Protein AF-0000000074112034 (afdb_homodimer)

Structure (mmCIF, N/CA/C/O backbone):
data_AF-0000000074112034-model_v1
#
loop_
_entity.id
_entity.type
_entity.pdbx_description
1 polymer 'Yip1 domain-containing protein'
#
loop_
_atom_s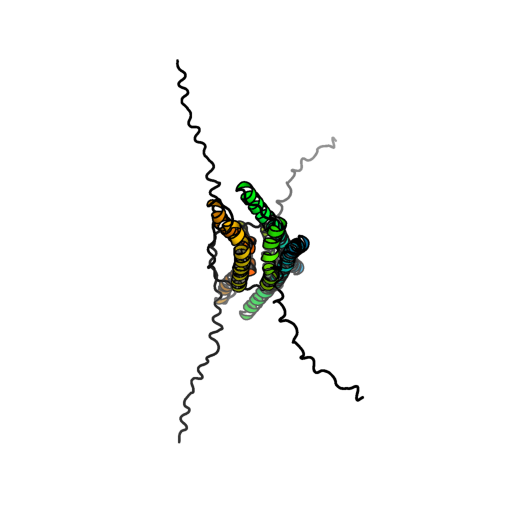ite.group_PDB
_atom_site.id
_atom_site.type_symbol
_atom_site.label_atom_id
_atom_site.label_alt_id
_atom_site.label_comp_id
_atom_site.label_asym_id
_atom_site.label_entity_id
_atom_site.label_seq_id
_atom_site.pdbx_PDB_ins_code
_atom_site.Cartn_x
_atom_site.Cartn_y
_atom_site.Cartn_z
_atom_site.occupancy
_atom_site.B_iso_or_equiv
_atom_site.auth_seq_id
_atom_site.auth_comp_id
_atom_site.auth_asym_id
_atom_site.auth_atom_id
_atom_site.pdbx_PDB_model_num
ATOM 1 N N . MET A 1 1 ? 60.031 -54.25 -2.766 1 30.73 1 MET A N 1
ATOM 2 C CA . MET A 1 1 ? 58.875 -53.812 -3.549 1 30.73 1 MET A CA 1
ATOM 3 C C . MET A 1 1 ? 58.312 -52.5 -3.031 1 30.73 1 MET A C 1
ATOM 5 O O . MET A 1 1 ? 58.062 -52.344 -1.833 1 30.73 1 MET A O 1
ATOM 9 N N . ASN A 1 2 ? 58.688 -51.312 -3.707 1 38.78 2 ASN A N 1
ATOM 10 C CA . ASN A 1 2 ? 58.5 -49.938 -3.281 1 38.78 2 ASN A CA 1
ATOM 11 C C . ASN A 1 2 ? 57 -49.594 -3.221 1 38.78 2 ASN A C 1
ATOM 13 O O . ASN A 1 2 ? 56.312 -49.594 -4.242 1 38.78 2 ASN A O 1
ATOM 17 N N . PRO A 1 3 ? 56.219 -49.688 -2.227 1 40.28 3 PRO A N 1
ATOM 18 C CA . PRO A 1 3 ? 54.781 -49.688 -2.031 1 40.28 3 PRO A CA 1
ATOM 19 C C . PRO A 1 3 ? 54.125 -48.344 -2.377 1 40.28 3 PRO A C 1
ATOM 21 O O . PRO A 1 3 ? 52.906 -48.219 -2.367 1 40.28 3 PRO A O 1
ATOM 24 N N . PHE A 1 4 ? 54.812 -47.219 -2.482 1 38.81 4 PHE A N 1
ATOM 25 C CA . PHE A 1 4 ? 54.219 -45.906 -2.568 1 38.81 4 PHE A CA 1
ATOM 26 C C . PHE A 1 4 ? 53.812 -45.594 -4 1 38.81 4 PHE A C 1
ATOM 28 O O . PHE A 1 4 ? 54.156 -44.531 -4.531 1 38.81 4 PHE A O 1
ATOM 35 N N . SER A 1 5 ? 53.781 -46.438 -4.957 1 32.06 5 SER A N 1
ATOM 36 C CA . SER A 1 5 ? 53.406 -45.969 -6.281 1 32.06 5 SER A CA 1
ATOM 37 C C . SER A 1 5 ? 51.969 -45.438 -6.27 1 32.06 5 SER A C 1
ATOM 39 O O . SER A 1 5 ? 51 -46.188 -6.078 1 32.06 5 SER A O 1
ATOM 41 N N . ALA A 1 6 ? 51.812 -44.219 -5.742 1 35.31 6 ALA A N 1
ATOM 42 C CA . ALA A 1 6 ? 50.531 -43.469 -5.672 1 35.31 6 ALA A CA 1
ATOM 43 C C . ALA A 1 6 ? 49.844 -43.438 -7.027 1 35.31 6 ALA A C 1
ATOM 45 O O . ALA A 1 6 ? 50.438 -43.094 -8.047 1 35.31 6 ALA A O 1
ATOM 46 N N . ASP A 1 7 ? 49.062 -44.5 -7.332 1 32.34 7 ASP A N 1
ATOM 47 C CA . ASP A 1 7 ? 48.25 -44.594 -8.539 1 32.34 7 ASP A CA 1
ATOM 48 C C . ASP A 1 7 ? 47.562 -43.25 -8.828 1 32.34 7 ASP A C 1
ATOM 50 O O . ASP A 1 7 ? 46.906 -42.688 -7.941 1 32.34 7 ASP A O 1
ATOM 54 N N . PRO A 1 8 ? 48.031 -42.375 -9.711 1 37.91 8 PRO A N 1
ATOM 55 C CA . PRO A 1 8 ? 47.406 -41.094 -10.031 1 37.91 8 PRO A CA 1
ATOM 56 C C . PRO A 1 8 ? 45.969 -41.219 -10.508 1 37.91 8 PRO A C 1
ATOM 58 O O . PRO A 1 8 ? 45.719 -41.531 -11.68 1 37.91 8 PRO A O 1
ATOM 61 N N . SER A 1 9 ? 45.094 -41.969 -9.797 1 36.09 9 SER A N 1
ATOM 62 C CA . SER A 1 9 ? 43.75 -42.031 -10.336 1 36.09 9 SER A CA 1
ATOM 63 C C . SER A 1 9 ? 43.219 -40.656 -10.648 1 36.09 9 SER A C 1
ATOM 65 O O . SER A 1 9 ? 43.406 -39.719 -9.867 1 36.09 9 SER A O 1
ATOM 67 N N . PRO A 1 10 ? 43.031 -40.312 -11.906 1 32.84 10 PRO A N 1
ATOM 68 C CA . PRO A 1 10 ? 42.562 -39 -12.312 1 32.84 10 PRO A CA 1
ATOM 69 C C . PRO A 1 10 ? 41.344 -38.531 -11.508 1 32.84 10 PRO A C 1
ATOM 71 O O . PRO A 1 10 ? 40.562 -39.344 -11.039 1 32.84 10 PRO A O 1
ATOM 74 N N . PHE A 1 11 ? 41.438 -37.469 -10.656 1 34.06 11 PHE A N 1
ATOM 75 C CA . PHE A 1 11 ? 40.375 -36.75 -9.961 1 34.06 11 PHE A CA 1
ATOM 76 C C . PHE A 1 11 ? 39.219 -36.469 -10.898 1 34.06 11 PHE A C 1
ATOM 78 O O . PHE A 1 11 ? 39.344 -35.688 -11.844 1 34.06 11 PHE A O 1
ATOM 85 N N . THR A 1 12 ? 38.594 -37.5 -11.352 1 34.25 12 THR A N 1
ATOM 86 C CA . THR A 1 12 ? 37.375 -37.156 -12.078 1 34.25 12 THR A CA 1
ATOM 87 C C . THR A 1 12 ? 36.531 -36.156 -11.289 1 34.25 12 THR A C 1
ATOM 89 O O . THR A 1 12 ? 36.219 -36.375 -10.109 1 34.25 12 THR A O 1
ATOM 92 N N . GLY A 1 13 ? 36.625 -34.906 -11.461 1 33.53 13 GLY A N 1
ATOM 93 C CA . GLY A 1 13 ? 35.906 -33.812 -10.852 1 33.53 13 GLY A CA 1
ATOM 94 C C . GLY A 1 13 ? 34.438 -34.125 -10.586 1 33.53 13 GLY A C 1
ATOM 95 O O . GLY A 1 13 ? 33.938 -35.156 -11.047 1 33.53 13 GLY A O 1
ATOM 96 N N . PRO A 1 14 ? 33.938 -33.656 -9.391 1 35.03 14 PRO A N 1
ATOM 97 C CA . PRO A 1 14 ? 32.562 -33.969 -8.961 1 35.03 14 PRO A CA 1
ATOM 98 C C . PRO A 1 14 ? 31.562 -33.906 -10.102 1 35.03 14 PRO A C 1
ATOM 100 O O . PRO A 1 14 ? 31.781 -33.188 -11.086 1 35.03 14 PRO A O 1
ATOM 103 N N . PRO A 1 15 ? 30.891 -35.031 -10.375 1 36.09 15 PRO A N 1
ATOM 104 C CA . PRO A 1 15 ? 29.875 -34.906 -11.43 1 36.09 15 PRO A CA 1
ATOM 105 C C . PRO A 1 15 ? 29.188 -33.562 -11.453 1 36.09 15 PRO A C 1
ATOM 107 O O . PRO A 1 15 ? 29.125 -32.875 -10.422 1 36.09 15 PRO A O 1
ATOM 110 N N . ALA A 1 16 ? 29.219 -32.875 -12.539 1 35.28 16 ALA A N 1
ATOM 111 C CA . ALA A 1 16 ? 28.484 -31.641 -12.789 1 35.28 16 ALA A CA 1
ATOM 112 C C . ALA A 1 16 ? 27.188 -31.609 -12 1 35.28 16 ALA A C 1
ATOM 114 O O . ALA A 1 16 ? 26.375 -32.531 -12.078 1 35.28 16 ALA A O 1
ATOM 115 N N . SER A 1 17 ? 27.156 -31.031 -10.828 1 34.09 17 SER A N 1
ATOM 116 C CA . SER A 1 17 ? 26.016 -30.734 -9.953 1 34.09 17 SER A CA 1
ATOM 117 C C . SER A 1 17 ? 24.766 -30.391 -10.766 1 34.09 17 SER A C 1
ATOM 119 O O . SER A 1 17 ? 24.812 -29.531 -11.648 1 34.09 17 SER A O 1
ATOM 121 N N . GLN A 1 18 ? 23.969 -31.375 -11.062 1 35.91 18 GLN A N 1
ATOM 122 C CA . GLN A 1 18 ? 22.656 -31.062 -11.633 1 35.91 18 GLN A CA 1
ATOM 123 C C . GLN A 1 18 ? 22.141 -29.719 -11.141 1 35.91 18 GLN A C 1
ATOM 125 O O . GLN A 1 18 ? 22.375 -29.344 -9.992 1 35.91 18 GLN A O 1
ATOM 130 N N . PRO A 1 19 ? 22.078 -28.75 -11.961 1 37.84 19 PRO A N 1
ATOM 131 C CA . PRO A 1 19 ? 21.562 -27.484 -11.469 1 37.84 19 PRO A CA 1
ATOM 132 C C . PRO A 1 19 ? 20.484 -27.656 -10.406 1 37.84 19 PRO A C 1
ATOM 134 O O . PRO A 1 19 ? 19.75 -28.656 -10.422 1 37.84 19 PRO A O 1
ATOM 137 N N . PRO A 1 20 ? 20.719 -27.234 -9.195 1 37.66 20 PRO A N 1
ATOM 138 C CA . PRO A 1 20 ? 19.828 -27.391 -8.031 1 37.66 20 PRO A CA 1
ATOM 139 C C . PRO A 1 20 ? 18.344 -27.312 -8.398 1 37.66 20 PRO A C 1
ATOM 141 O O . PRO A 1 20 ? 17.5 -27.797 -7.648 1 37.66 20 PRO A O 1
ATOM 144 N N . PHE A 1 21 ? 17.984 -26.453 -9.32 1 38.88 21 PHE A N 1
ATOM 145 C CA . PHE A 1 21 ? 16.547 -26.312 -9.484 1 38.88 21 PHE A CA 1
ATOM 146 C C . PHE A 1 21 ? 15.969 -27.469 -10.289 1 38.88 21 PHE A C 1
ATOM 148 O O . PHE A 1 21 ? 14.898 -27.344 -10.891 1 38.88 21 PHE A O 1
ATOM 155 N N . ALA A 1 22 ? 16.844 -28.406 -10.75 1 38.22 22 ALA A N 1
ATOM 156 C CA . ALA A 1 22 ? 16.422 -29.625 -11.43 1 38.22 22 ALA A CA 1
ATOM 157 C C . ALA A 1 22 ? 15.43 -30.406 -10.594 1 38.22 22 ALA A C 1
ATOM 159 O O . ALA A 1 22 ? 15.602 -31.609 -10.383 1 38.22 22 ALA A O 1
ATOM 160 N N . PHE A 1 23 ? 14.891 -29.75 -9.539 1 37.81 23 PHE A N 1
ATOM 161 C CA . PHE A 1 23 ? 14.016 -30.594 -8.734 1 37.81 23 PHE A CA 1
ATOM 162 C C . PHE A 1 23 ? 12.969 -31.281 -9.602 1 37.81 23 PHE A C 1
ATOM 164 O O . PHE A 1 23 ? 12.102 -32 -9.094 1 37.81 23 PHE A O 1
ATOM 171 N N . LEU A 1 24 ? 12.602 -30.625 -10.805 1 39.75 24 LEU A N 1
ATOM 172 C CA . LEU A 1 24 ? 11.656 -31.547 -11.422 1 39.75 24 LEU A CA 1
ATOM 173 C C . LEU A 1 24 ? 12.352 -32.844 -11.844 1 39.75 24 LEU A C 1
ATOM 175 O O . LEU A 1 24 ? 13.281 -32.812 -12.656 1 39.75 24 LEU A O 1
ATOM 179 N N . PRO A 1 25 ? 12.57 -33.781 -10.992 1 37.56 25 PRO A N 1
ATOM 180 C CA . PRO A 1 25 ? 13.195 -35.031 -11.422 1 37.56 25 PRO A CA 1
ATOM 181 C C . PRO A 1 25 ? 12.773 -35.469 -12.828 1 37.56 25 PRO A C 1
ATOM 183 O O . PRO A 1 25 ? 11.586 -35.438 -13.156 1 37.56 25 PRO A O 1
ATOM 186 N N . SER A 1 26 ? 13.273 -35.031 -13.82 1 37.38 26 SER A N 1
ATOM 187 C CA . SER A 1 26 ? 13 -35.812 -15.023 1 37.38 26 SER A CA 1
ATOM 188 C C . SER A 1 26 ? 12.75 -37.281 -14.688 1 37.38 26 SER A C 1
ATOM 190 O O . SER A 1 26 ? 12.359 -38.062 -15.555 1 37.38 26 SER A O 1
ATOM 192 N N . SER A 1 27 ? 13.656 -37.938 -13.805 1 39.53 27 SER A N 1
ATOM 193 C CA . SER A 1 27 ? 13.555 -39.375 -13.688 1 39.53 27 SER A CA 1
ATOM 194 C C . SER A 1 27 ? 12.195 -39.812 -13.148 1 39.53 27 SER A C 1
ATOM 196 O O . SER A 1 27 ? 11.648 -39.156 -12.25 1 39.53 27 SER A O 1
ATOM 198 N N . THR A 1 28 ? 11.297 -40.688 -13.898 1 40.75 28 THR A N 1
ATOM 199 C CA . THR A 1 28 ? 10.078 -41.469 -13.742 1 40.75 28 THR A CA 1
ATOM 200 C C . THR A 1 28 ? 9.867 -41.844 -12.281 1 40.75 28 THR A C 1
ATOM 202 O O . THR A 1 28 ? 8.734 -42.125 -11.859 1 40.75 28 THR A O 1
ATOM 205 N N . ASP A 1 29 ? 10.945 -42.281 -11.492 1 46.5 29 ASP A N 1
ATOM 206 C CA . ASP A 1 29 ? 10.672 -43.031 -10.266 1 46.5 29 ASP A CA 1
ATOM 207 C C . ASP A 1 29 ? 10.273 -42.125 -9.125 1 46.5 29 ASP A C 1
ATOM 209 O O . ASP A 1 29 ? 10.172 -42.531 -7.977 1 46.5 29 ASP A O 1
ATOM 213 N N . SER A 1 30 ? 10.484 -40.875 -9.242 1 52.97 30 SER A N 1
ATOM 214 C CA . SER A 1 30 ? 10.266 -40.125 -8 1 52.97 30 SER A CA 1
ATOM 215 C C . SER A 1 30 ? 8.789 -39.781 -7.816 1 52.97 30 SER A C 1
ATOM 217 O O . SER A 1 30 ? 8.141 -39.312 -8.75 1 52.97 30 SER A O 1
ATOM 219 N N . LYS A 1 31 ? 8.164 -40.531 -6.867 1 61.66 31 LYS A N 1
ATOM 220 C CA . LYS A 1 31 ? 6.762 -40.344 -6.5 1 61.66 31 LYS A CA 1
ATOM 221 C C . LYS A 1 31 ? 6.418 -38.875 -6.348 1 61.66 31 LYS A C 1
ATOM 223 O O . LYS A 1 31 ? 7.168 -38.125 -5.73 1 61.66 31 LYS A O 1
ATOM 228 N N . PRO A 1 32 ? 5.551 -38.406 -7.168 1 70.19 32 PRO A N 1
ATOM 229 C CA . PRO A 1 32 ? 5.074 -37.031 -7.012 1 70.19 32 PRO A CA 1
ATOM 230 C C . PRO A 1 32 ? 4.789 -36.688 -5.555 1 70.19 32 PRO A C 1
ATOM 232 O O . PRO A 1 32 ? 4.43 -37.562 -4.758 1 70.19 32 PRO A O 1
ATOM 235 N N . ASP A 1 33 ? 5.395 -35.5 -5.086 1 86.69 33 ASP A N 1
ATOM 236 C CA . ASP A 1 33 ? 5.25 -35.094 -3.693 1 86.69 33 ASP A CA 1
ATOM 237 C C . ASP A 1 33 ? 4.301 -33.906 -3.564 1 86.69 33 ASP A C 1
ATOM 239 O O . ASP A 1 33 ? 4.207 -33.062 -4.473 1 86.69 33 ASP A O 1
ATOM 243 N N . LEU A 1 34 ? 3.383 -34.031 -2.613 1 92.06 34 LEU A N 1
ATOM 244 C CA . LEU A 1 34 ? 2.473 -32.938 -2.303 1 92.06 34 LEU A CA 1
ATOM 245 C C . LEU A 1 34 ? 3.072 -32.031 -1.247 1 92.06 34 LEU A C 1
ATOM 247 O O . LEU A 1 34 ? 2.648 -30.875 -1.108 1 92.06 34 LEU A O 1
ATOM 251 N N . TYR A 1 35 ? 4.023 -32.531 -0.556 1 93 35 TYR A N 1
ATOM 252 C CA . TYR A 1 35 ? 4.594 -31.781 0.553 1 93 35 TYR A CA 1
ATOM 253 C C . TYR A 1 35 ? 5.324 -30.547 0.05 1 93 35 TYR A C 1
ATOM 255 O O . TYR A 1 35 ? 5.18 -29.453 0.612 1 93 35 TYR A O 1
ATOM 263 N N . GLY A 1 36 ? 6.133 -30.656 -0.95 1 94.38 36 GLY A N 1
ATOM 264 C CA . GLY A 1 36 ? 6.898 -29.547 -1.505 1 94.38 36 GLY A CA 1
ATOM 265 C C . GLY A 1 36 ? 6.027 -28.406 -1.982 1 94.38 36 GLY A C 1
ATOM 266 O O . GLY A 1 36 ? 6.148 -27.281 -1.492 1 94.38 36 GLY A O 1
ATOM 267 N N . PRO A 1 37 ? 5.098 -28.75 -2.773 1 95.5 37 PRO A N 1
ATOM 268 C CA . PRO A 1 37 ? 4.211 -27.703 -3.275 1 95.5 37 PRO A CA 1
ATOM 269 C C . PRO A 1 37 ? 3.404 -27.031 -2.164 1 95.5 37 PRO A C 1
ATOM 271 O O . PRO A 1 37 ? 3.207 -25.812 -2.188 1 95.5 37 PRO A O 1
ATOM 274 N N . PHE A 1 38 ? 2.979 -27.797 -1.218 1 95.81 38 PHE A N 1
ATOM 275 C CA . PHE A 1 38 ? 2.24 -27.234 -0.092 1 95.81 38 PHE A CA 1
ATOM 276 C C . PHE A 1 38 ? 3.092 -26.219 0.665 1 95.81 38 PHE A C 1
ATOM 278 O O . PHE A 1 38 ? 2.637 -25.109 0.953 1 95.81 38 PHE A O 1
ATOM 285 N N . TRP A 1 39 ? 4.32 -26.609 1.008 1 96.5 39 TRP A N 1
ATOM 286 C CA . TRP A 1 39 ? 5.184 -25.734 1.784 1 96.5 39 TRP A CA 1
ATOM 287 C C . TRP A 1 39 ? 5.598 -24.516 0.961 1 96.5 39 TRP A C 1
ATOM 289 O O . TRP A 1 39 ? 5.766 -23.422 1.5 1 96.5 39 TRP A O 1
ATOM 299 N N . THR A 1 40 ? 5.766 -24.719 -0.319 1 97.31 40 THR A N 1
ATOM 300 C CA . THR A 1 40 ? 6.109 -23.578 -1.162 1 97.31 40 THR A CA 1
ATOM 301 C C . THR A 1 40 ? 4.984 -22.547 -1.164 1 97.31 40 THR A C 1
ATOM 303 O O . THR A 1 40 ? 5.223 -21.359 -0.935 1 97.31 40 THR A O 1
ATOM 306 N N . LEU A 1 41 ? 3.766 -22.969 -1.273 1 97.31 41 LEU A N 1
ATOM 307 C CA . LEU A 1 41 ? 2.621 -22.062 -1.302 1 97.31 41 LEU A CA 1
ATOM 308 C C . LEU A 1 41 ? 2.428 -21.391 0.052 1 97.31 41 LEU A C 1
ATOM 310 O O . LEU A 1 41 ? 2.162 -20.188 0.119 1 97.31 41 LEU A O 1
ATOM 314 N N . THR A 1 42 ? 2.641 -22.094 1.123 1 97.06 42 THR A N 1
ATOM 315 C CA . THR A 1 42 ? 2.523 -21.547 2.469 1 97.06 42 THR A CA 1
ATOM 316 C C . THR A 1 42 ? 3.604 -20.5 2.717 1 97.06 42 THR A C 1
ATOM 318 O O . THR A 1 42 ? 3.342 -19.469 3.336 1 97.06 42 THR A O 1
ATOM 321 N N . THR A 1 43 ? 4.824 -20.797 2.246 1 97.44 43 THR A N 1
ATOM 322 C CA . THR A 1 43 ? 5.914 -19.844 2.406 1 97.44 43 THR A CA 1
ATOM 323 C C . THR A 1 43 ? 5.637 -18.578 1.602 1 97.44 43 THR A C 1
ATOM 325 O O . THR A 1 43 ? 5.957 -17.469 2.047 1 97.44 43 THR A O 1
ATOM 328 N N . VAL A 1 44 ? 5.066 -18.719 0.445 1 95.12 44 VAL A N 1
ATOM 329 C CA . VAL A 1 44 ? 4.688 -17.547 -0.345 1 95.12 44 VAL A CA 1
ATOM 330 C C . VAL A 1 44 ? 3.689 -16.703 0.436 1 95.12 44 VAL A C 1
ATOM 332 O O . VAL A 1 44 ? 3.855 -15.484 0.552 1 95.12 44 VAL A O 1
ATOM 335 N N . ILE A 1 45 ? 2.709 -17.328 1.019 1 94.19 45 ILE A N 1
ATOM 336 C CA . ILE A 1 45 ? 1.686 -16.641 1.799 1 94.19 45 ILE A CA 1
ATOM 337 C C . ILE A 1 45 ? 2.332 -15.922 2.986 1 94.19 45 ILE A C 1
ATOM 339 O O . ILE A 1 45 ? 2.051 -14.75 3.246 1 94.19 45 ILE A O 1
ATOM 343 N N . PHE A 1 46 ? 3.168 -16.609 3.623 1 94.94 46 PHE A N 1
ATOM 344 C CA . PHE A 1 46 ? 3.867 -16.047 4.77 1 94.94 46 PHE A CA 1
ATOM 345 C C . PHE A 1 46 ? 4.734 -14.867 4.352 1 94.94 46 PHE A C 1
ATOM 347 O O . PHE A 1 46 ? 4.758 -13.836 5.027 1 94.94 46 PHE A O 1
ATOM 354 N N . ALA A 1 47 ? 5.426 -15.016 3.281 1 92.44 47 ALA A N 1
ATOM 355 C CA . ALA A 1 47 ? 6.285 -13.953 2.771 1 92.44 47 ALA A CA 1
ATOM 356 C C . ALA A 1 47 ? 5.465 -12.719 2.391 1 92.44 47 ALA A C 1
ATOM 358 O O . ALA A 1 47 ? 5.836 -11.594 2.725 1 92.44 47 ALA A O 1
ATOM 359 N N . LEU A 1 48 ? 4.359 -12.914 1.769 1 87.75 48 LEU A N 1
ATOM 360 C CA . LEU A 1 48 ? 3.502 -11.797 1.392 1 87.75 48 LEU A CA 1
ATOM 361 C C . LEU A 1 48 ? 3.012 -11.055 2.627 1 87.75 48 LEU A C 1
ATOM 363 O O . LEU A 1 48 ? 2.996 -9.82 2.643 1 87.75 48 LEU A O 1
ATOM 367 N N . TYR A 1 49 ? 2.695 -11.781 3.695 1 88.62 49 TYR A N 1
ATOM 368 C CA . TYR A 1 49 ? 2.213 -11.164 4.93 1 88.62 49 TYR A CA 1
ATOM 369 C C . TYR A 1 49 ? 3.326 -10.391 5.625 1 88.62 49 TYR A C 1
ATOM 371 O O . TYR A 1 49 ? 3.156 -9.219 5.961 1 88.62 49 TYR A O 1
ATOM 379 N N . VAL A 1 50 ? 4.426 -11.016 5.77 1 89.62 50 VAL A N 1
ATOM 380 C CA . VAL A 1 50 ? 5.523 -10.453 6.551 1 89.62 50 VAL A CA 1
ATOM 381 C C . VAL A 1 50 ? 6.129 -9.266 5.805 1 89.62 50 VAL A C 1
ATOM 383 O O . VAL A 1 50 ? 6.344 -8.203 6.391 1 89.62 50 VAL A O 1
ATOM 386 N N . PHE A 1 51 ? 6.371 -9.375 4.559 1 86.44 51 PHE A N 1
ATOM 387 C CA . PHE A 1 51 ? 7.051 -8.312 3.826 1 86.44 51 PHE A CA 1
ATOM 388 C C . PHE A 1 51 ? 6.105 -7.148 3.557 1 86.44 51 PHE A C 1
ATOM 390 O O . PHE A 1 51 ? 6.527 -5.992 3.533 1 86.44 51 PHE A O 1
ATOM 397 N N . SER A 1 52 ? 4.805 -7.438 3.471 1 82.94 52 SER A N 1
ATOM 398 C CA . SER A 1 52 ? 3.838 -6.352 3.363 1 82.94 52 SER A CA 1
ATOM 399 C C . SER A 1 52 ? 3.754 -5.555 4.66 1 82.94 52 SER A C 1
ATOM 401 O O . SER A 1 52 ? 3.682 -4.324 4.637 1 82.94 52 SER A O 1
ATOM 403 N N . SER A 1 53 ? 3.822 -6.305 5.777 1 83.25 53 SER A N 1
ATOM 404 C CA . SER A 1 53 ? 3.793 -5.652 7.082 1 83.25 53 SER A CA 1
ATOM 405 C C . SER A 1 53 ? 5.055 -4.82 7.309 1 83.25 53 SER A C 1
ATOM 407 O O . SER A 1 53 ? 4.988 -3.727 7.871 1 83.25 53 SER A O 1
ATOM 409 N N . PHE A 1 54 ? 6.121 -5.355 6.891 1 86.19 54 PHE A N 1
ATOM 410 C CA . PHE A 1 54 ? 7.375 -4.625 7.02 1 86.19 54 PHE A CA 1
ATOM 411 C C . PHE A 1 54 ? 7.359 -3.363 6.168 1 86.19 54 PHE A C 1
ATOM 413 O O . PHE A 1 54 ? 7.785 -2.299 6.621 1 86.19 54 PHE A O 1
ATOM 420 N N . ALA A 1 55 ? 6.891 -3.473 4.992 1 81.88 55 ALA A N 1
ATOM 421 C CA . ALA A 1 55 ? 6.789 -2.312 4.109 1 81.88 55 ALA A CA 1
ATOM 422 C C . ALA A 1 55 ? 5.867 -1.249 4.707 1 81.88 55 ALA A C 1
ATOM 424 O O . ALA A 1 55 ? 6.188 -0.058 4.676 1 81.88 55 ALA A O 1
ATOM 425 N N . ALA A 1 56 ? 4.75 -1.728 5.301 1 82.25 56 ALA A N 1
ATOM 426 C CA . ALA A 1 56 ? 3.816 -0.812 5.949 1 82.25 56 ALA A CA 1
ATOM 427 C C . ALA A 1 56 ? 4.473 -0.102 7.129 1 82.25 56 ALA A C 1
ATOM 429 O O . ALA A 1 56 ? 4.25 1.092 7.344 1 82.25 56 ALA A O 1
ATOM 430 N N . SER A 1 57 ? 5.273 -0.83 7.781 1 83.56 57 SER A N 1
ATOM 431 C CA . SER A 1 57 ? 5.953 -0.264 8.945 1 83.56 57 SER A CA 1
ATOM 432 C C . SER A 1 57 ? 6.953 0.813 8.531 1 83.56 57 SER A C 1
ATOM 434 O O . SER A 1 57 ? 7.082 1.838 9.203 1 83.56 57 SER A O 1
ATOM 436 N N . ILE A 1 58 ? 7.648 0.585 7.535 1 83.12 58 ILE A N 1
ATOM 437 C CA . ILE A 1 58 ? 8.625 1.555 7.043 1 83.12 58 ILE A CA 1
ATOM 438 C C . ILE A 1 58 ? 7.906 2.824 6.59 1 83.12 58 ILE A C 1
ATOM 440 O O . ILE A 1 58 ? 8.297 3.934 6.957 1 83.12 58 ILE A O 1
ATOM 444 N N . THR A 1 59 ? 6.887 2.686 5.867 1 79.69 59 THR A N 1
ATOM 445 C CA . THR A 1 59 ? 6.125 3.826 5.367 1 79.69 59 THR A CA 1
ATOM 446 C C . THR A 1 59 ? 5.516 4.617 6.52 1 79.69 59 THR A C 1
ATOM 448 O O . THR A 1 59 ? 5.543 5.852 6.516 1 79.69 59 THR A O 1
ATOM 451 N N . SER A 1 60 ? 5.02 3.9 7.508 1 82.38 60 SER A N 1
ATOM 452 C CA . SER A 1 60 ? 4.43 4.559 8.664 1 82.38 60 SER A CA 1
ATOM 453 C C . SER A 1 60 ? 5.484 5.324 9.461 1 82.38 60 SER A C 1
ATOM 455 O O . SER A 1 60 ? 5.203 6.398 10 1 82.38 60 SER A O 1
ATOM 457 N N . TYR A 1 61 ? 6.645 4.758 9.508 1 86.06 61 TYR A N 1
ATOM 458 C CA . TYR A 1 61 ? 7.742 5.426 10.203 1 86.06 61 TYR A CA 1
ATOM 459 C C . TYR A 1 61 ? 8.102 6.734 9.516 1 86.06 61 TYR A C 1
ATOM 461 O O . TYR A 1 61 ? 8.281 7.762 10.172 1 86.06 61 TYR A O 1
ATOM 469 N N . LEU A 1 62 ? 8.219 6.703 8.281 1 82.81 62 LEU A N 1
ATOM 470 C CA . LEU A 1 62 ? 8.523 7.902 7.508 1 82.81 62 LEU A CA 1
ATOM 471 C C . LEU A 1 62 ? 7.414 8.938 7.648 1 82.81 62 LEU A C 1
ATOM 473 O O . LEU A 1 62 ? 7.688 10.133 7.809 1 82.81 62 LEU A O 1
ATOM 477 N N . SER A 1 63 ? 6.172 8.445 7.664 1 85.06 63 SER A N 1
ATOM 478 C CA . SER A 1 63 ? 5.027 9.336 7.824 1 85.06 63 SER A CA 1
ATOM 479 C C . SER A 1 63 ? 5.016 9.977 9.211 1 85.06 63 SER A C 1
ATOM 481 O O . SER A 1 63 ? 4.668 11.148 9.352 1 85.06 63 SER A O 1
ATOM 483 N N . ALA A 1 64 ? 5.398 9.211 10.211 1 89.69 64 ALA A N 1
ATOM 484 C CA . ALA A 1 64 ? 5.477 9.734 11.57 1 89.69 64 ALA A CA 1
ATOM 485 C C . ALA A 1 64 ? 6.438 10.922 11.648 1 89.69 64 ALA A C 1
ATOM 487 O O . ALA A 1 64 ? 6.121 11.945 12.258 1 89.69 64 ALA A O 1
ATOM 488 N N . ASN A 1 65 ? 7.547 10.773 11.031 1 92.94 65 ASN A N 1
ATOM 489 C CA . ASN A 1 65 ? 8.539 11.844 11.023 1 92.94 65 ASN A CA 1
ATOM 490 C C . ASN A 1 65 ? 8.016 13.078 10.289 1 92.94 65 ASN A C 1
ATOM 492 O O . ASN A 1 65 ? 8.258 14.211 10.727 1 92.94 65 ASN A O 1
ATOM 496 N N . LEU A 1 66 ? 7.336 12.859 9.273 1 92.31 66 LEU A N 1
ATOM 497 C CA . LEU A 1 66 ? 6.793 13.977 8.5 1 92.31 66 LEU A CA 1
ATOM 498 C C . LEU A 1 66 ? 5.711 14.703 9.289 1 92.31 66 LEU A C 1
ATOM 500 O O . LEU A 1 66 ? 5.621 15.93 9.242 1 92.31 66 LEU A O 1
ATOM 504 N N . VAL A 1 67 ? 4.934 13.945 10.031 1 95.5 67 VAL A N 1
ATOM 505 C CA . VAL A 1 67 ? 3.857 14.547 10.812 1 95.5 67 VAL A CA 1
ATOM 506 C C . VAL A 1 67 ? 4.445 15.445 11.891 1 95.5 67 VAL A C 1
ATOM 508 O O . VAL A 1 67 ? 4.027 16.594 12.047 1 95.5 67 VAL A O 1
ATOM 511 N N . TYR A 1 68 ? 5.402 14.953 12.562 1 96.94 68 TYR A N 1
ATOM 512 C CA . TYR A 1 68 ? 6.027 15.758 13.609 1 96.94 68 TYR A CA 1
ATOM 513 C C . TYR A 1 68 ? 6.77 16.953 13.016 1 96.94 68 TYR A C 1
ATOM 515 O O . TYR A 1 68 ? 6.715 18.047 13.562 1 96.94 68 TYR A O 1
ATOM 523 N N . ALA A 1 69 ? 7.484 16.703 11.938 1 96.62 69 ALA A N 1
ATOM 524 C CA . ALA A 1 69 ? 8.195 17.797 11.281 1 96.62 69 ALA A CA 1
ATOM 525 C C . ALA A 1 69 ? 7.23 18.875 10.82 1 96.62 69 ALA A C 1
ATOM 527 O O . ALA A 1 69 ? 7.492 20.062 10.992 1 96.62 69 ALA A O 1
ATOM 528 N N . TYR A 1 70 ? 6.172 18.5 10.273 1 97.56 70 TYR A N 1
ATOM 529 C CA . TYR A 1 70 ? 5.184 19.453 9.773 1 97.56 70 TYR A CA 1
ATOM 530 C C . TYR A 1 70 ? 4.461 20.125 10.93 1 97.56 70 TYR A C 1
ATOM 532 O O . TYR A 1 70 ? 4.289 21.359 10.93 1 97.56 70 TYR A O 1
ATOM 540 N N . GLY A 1 71 ? 4.07 19.391 11.914 1 97.38 71 GLY A N 1
ATOM 541 C CA . GLY A 1 71 ? 3.271 19.891 13.023 1 97.38 71 GLY A CA 1
ATOM 542 C C . GLY A 1 71 ? 4.035 20.844 13.922 1 97.38 71 GLY A C 1
ATOM 543 O O . GLY A 1 71 ? 3.473 21.828 14.422 1 97.38 71 GLY A O 1
ATOM 544 N N . PHE A 1 72 ? 5.309 20.531 14.086 1 97.31 72 PHE A N 1
ATOM 545 C CA . PHE A 1 72 ? 6.109 21.375 14.969 1 97.31 72 PHE A CA 1
ATOM 546 C C . PHE A 1 72 ? 7.02 22.297 14.164 1 97.31 72 PHE A C 1
ATOM 548 O O . PHE A 1 72 ? 7.211 23.453 14.516 1 97.31 72 PHE A O 1
ATOM 555 N N . GLY A 1 73 ? 7.562 21.781 13.094 1 97.69 73 GLY A N 1
ATOM 556 C CA . GLY A 1 73 ? 8.547 22.531 12.32 1 97.69 73 GLY A CA 1
ATOM 557 C C . GLY A 1 73 ? 7.957 23.719 11.602 1 97.69 73 GLY A C 1
ATOM 558 O O . GLY A 1 73 ? 8.57 24.797 11.562 1 97.69 73 GLY A O 1
ATOM 559 N N . THR A 1 74 ? 6.77 23.578 11.07 1 98.25 74 THR A N 1
ATOM 560 C CA . THR A 1 74 ? 6.168 24.656 10.289 1 98.25 74 THR A CA 1
ATOM 561 C C . THR A 1 74 ? 5.848 25.859 11.164 1 98.25 74 THR A C 1
ATOM 563 O O . THR A 1 74 ? 6.25 26.984 10.859 1 98.25 74 THR A O 1
ATOM 566 N N . PRO A 1 75 ? 5.176 25.625 12.297 1 97.69 75 PRO A N 1
ATOM 567 C CA . PRO A 1 75 ? 4.93 26.797 13.141 1 97.69 75 PRO A CA 1
ATOM 568 C C . PRO A 1 75 ? 6.215 27.438 13.656 1 97.69 75 PRO A C 1
ATOM 570 O O . PRO A 1 75 ? 6.281 28.656 13.82 1 97.69 75 PRO A O 1
ATOM 573 N N . PHE A 1 76 ? 7.199 26.625 13.867 1 97.62 76 PHE A N 1
ATOM 574 C CA . PHE A 1 76 ? 8.484 27.172 14.273 1 97.62 76 PHE A CA 1
ATOM 575 C C . PHE A 1 76 ? 9.086 28.031 13.172 1 97.62 76 PHE A C 1
ATOM 577 O O . PHE A 1 76 ? 9.617 29.109 13.43 1 97.62 76 PHE A O 1
ATOM 584 N N . ALA A 1 77 ? 9.016 27.578 11.969 1 97.81 77 ALA A N 1
ATOM 585 C CA . ALA A 1 77 ? 9.539 28.328 10.82 1 97.81 77 ALA A CA 1
ATOM 586 C C . ALA A 1 77 ? 8.781 29.625 10.617 1 97.81 77 ALA A C 1
ATOM 588 O O . ALA A 1 77 ? 9.383 30.672 10.367 1 97.81 77 ALA A O 1
ATOM 589 N N . VAL A 1 78 ? 7.48 29.625 10.758 1 97.25 78 VAL A N 1
ATOM 590 C CA . VAL A 1 78 ? 6.664 30.812 10.594 1 97.25 78 VAL A CA 1
ATOM 591 C C . VAL A 1 78 ? 6.965 31.812 11.711 1 97.25 78 VAL A C 1
ATOM 593 O O . VAL A 1 78 ? 7.121 33 11.461 1 97.25 78 VAL A O 1
ATOM 596 N N . TRP A 1 79 ? 7.027 31.297 12.898 1 96.88 79 TRP A N 1
ATOM 597 C CA . TRP A 1 79 ? 7.375 32.125 14.039 1 96.88 79 TRP A CA 1
ATOM 598 C C . TRP A 1 79 ? 8.711 32.844 13.812 1 96.88 79 TRP A C 1
ATOM 600 O O . TRP A 1 79 ? 8.828 34.031 14.047 1 96.88 79 TRP A O 1
ATOM 610 N N . GLY A 1 80 ? 9.727 32.062 13.336 1 96.75 80 GLY A N 1
ATOM 611 C CA . GLY A 1 80 ? 11.023 32.656 13.047 1 96.75 80 GLY A CA 1
ATOM 612 C C . GLY A 1 80 ? 10.969 33.688 11.945 1 96.75 80 GLY A C 1
ATOM 613 O O . GLY A 1 80 ? 11.594 34.75 12.055 1 96.75 80 GLY A O 1
ATOM 614 N N . ALA A 1 81 ? 10.273 33.469 10.93 1 95.88 81 ALA A N 1
ATOM 615 C CA . ALA A 1 81 ? 10.133 34.406 9.812 1 95.88 81 ALA A CA 1
ATOM 616 C C . ALA A 1 81 ? 9.438 35.688 10.266 1 95.88 81 ALA A C 1
ATOM 618 O O . ALA A 1 81 ? 9.875 36.781 9.914 1 95.88 81 ALA A O 1
ATOM 619 N N . LEU A 1 82 ? 8.438 35.594 11.078 1 95.06 82 LEU A N 1
ATOM 620 C CA . LEU A 1 82 ? 7.711 36.75 11.562 1 95.06 82 LEU A CA 1
ATOM 621 C C . LEU A 1 82 ? 8.578 37.594 12.508 1 95.06 82 LEU A C 1
ATOM 623 O O . LEU A 1 82 ? 8.578 38.812 12.438 1 95.06 82 LEU A O 1
ATOM 627 N N . ARG A 1 83 ? 9.281 36.812 13.305 1 94.19 83 ARG A N 1
ATOM 628 C CA . ARG A 1 83 ? 10.195 37.531 14.211 1 94.19 83 ARG A CA 1
ATOM 629 C C . ARG A 1 83 ? 11.242 38.312 13.43 1 94.19 83 ARG A C 1
ATOM 631 O O . ARG A 1 83 ? 11.578 39.438 13.805 1 94.19 83 ARG A O 1
ATOM 638 N N . TYR A 1 84 ? 11.695 37.719 12.352 1 94 84 TYR A N 1
ATOM 639 C CA . TYR A 1 84 ? 12.672 38.375 11.492 1 94 84 TYR A CA 1
ATOM 640 C C . TYR A 1 84 ? 12.062 39.594 10.828 1 94 84 TYR A C 1
ATOM 642 O O . TYR A 1 84 ? 12.758 40.594 10.609 1 94 84 TYR A O 1
ATOM 650 N N . LEU A 1 85 ? 10.812 39.656 10.609 1 92.94 85 LEU A N 1
ATOM 651 C CA . LEU A 1 85 ? 10.117 40.75 9.945 1 92.94 85 LEU A CA 1
ATOM 652 C C . LEU A 1 85 ? 9.586 41.75 10.969 1 92.94 85 LEU A C 1
ATOM 654 O O . LEU A 1 85 ? 8.883 42.688 10.609 1 92.94 85 LEU A O 1
ATOM 658 N N . GLY A 1 86 ? 9.797 41.5 12.227 1 91.44 86 GLY A N 1
ATOM 659 C CA . GLY A 1 86 ? 9.469 42.438 13.266 1 91.44 86 GLY A CA 1
ATOM 660 C C . GLY A 1 86 ? 8.094 42.25 13.859 1 91.44 86 GLY A C 1
ATOM 661 O O . GLY A 1 86 ? 7.539 43.156 14.492 1 91.44 86 GLY A O 1
ATOM 662 N N . THR A 1 87 ? 7.492 41.125 13.57 1 92.5 87 THR A N 1
ATOM 663 C CA . THR A 1 87 ? 6.176 40.781 14.094 1 92.5 87 THR A CA 1
ATOM 664 C C . THR A 1 87 ? 6.281 39.688 15.164 1 92.5 87 THR A C 1
ATOM 666 O O . THR A 1 87 ? 6.945 38.688 14.953 1 92.5 87 THR A O 1
ATOM 669 N N . GLU A 1 88 ? 5.629 40 16.328 1 92.88 88 GLU A N 1
ATOM 670 C CA . GLU A 1 88 ? 5.656 39.031 17.422 1 92.88 88 GLU A CA 1
ATOM 671 C C . GLU A 1 88 ? 4.453 38.094 17.344 1 92.88 88 GLU A C 1
ATOM 673 O O . GLU A 1 88 ? 3.332 38.531 17.078 1 92.88 88 GLU A O 1
ATOM 678 N N . TRP A 1 89 ? 4.715 36.812 17.422 1 93.62 89 TRP A N 1
ATOM 679 C CA . TRP A 1 89 ? 3.703 35.781 17.469 1 93.62 89 TRP A CA 1
ATOM 680 C C . TRP A 1 89 ? 4.082 34.719 18.484 1 93.62 89 TRP A C 1
ATOM 682 O O . TRP A 1 89 ? 5.258 34.375 18.641 1 93.62 89 TRP A O 1
ATOM 692 N N . SER A 1 90 ? 3.047 34.219 19.172 1 94.19 90 SER A N 1
ATOM 693 C CA . SER A 1 90 ? 3.279 33.156 20.156 1 94.19 90 SER A CA 1
ATOM 694 C C . SER A 1 90 ? 3.559 31.828 19.469 1 94.19 90 SER A C 1
ATOM 696 O O . SER A 1 90 ? 2.725 31.328 18.719 1 94.19 90 SER A O 1
ATOM 698 N N . ILE A 1 91 ? 4.688 31.312 19.812 1 94.69 91 ILE A N 1
ATOM 699 C CA . ILE A 1 91 ? 5.051 30.016 19.25 1 94.69 91 ILE A CA 1
ATOM 700 C C . ILE A 1 91 ? 4.07 28.953 19.734 1 94.69 91 ILE A C 1
ATOM 702 O O . ILE A 1 91 ? 3.746 28.031 18.984 1 94.69 91 ILE A O 1
ATOM 706 N N . VAL A 1 92 ? 3.613 29.031 20.938 1 94.88 92 VAL A N 1
ATOM 707 C CA . VAL A 1 92 ? 2.67 28.062 21.484 1 94.88 92 VAL A CA 1
ATOM 708 C C . VAL A 1 92 ? 1.355 28.109 20.719 1 94.88 92 VAL A C 1
ATOM 710 O O . VAL A 1 92 ? 0.759 27.078 20.422 1 94.88 92 VAL A O 1
ATOM 713 N N . GLU A 1 93 ? 0.987 29.328 20.391 1 94.38 93 GLU A N 1
ATOM 714 C CA . GLU A 1 93 ? -0.207 29.484 19.578 1 94.38 93 GLU A CA 1
ATOM 715 C C . GLU A 1 93 ? -0.017 28.859 18.188 1 94.38 93 GLU A C 1
ATOM 717 O O . GLU A 1 93 ? -0.928 28.219 17.672 1 94.38 93 GLU A O 1
ATOM 722 N N . GLY A 1 94 ? 1.138 29.031 17.625 1 96.38 94 GLY A N 1
ATOM 723 C CA . GLY A 1 94 ? 1.424 28.438 16.344 1 96.38 94 GLY A CA 1
ATOM 724 C C . GLY A 1 94 ? 1.369 26.922 16.359 1 96.38 94 GLY A C 1
ATOM 725 O O . GLY A 1 94 ? 0.727 26.312 15.5 1 96.38 94 GLY A O 1
ATOM 726 N N . ILE A 1 95 ? 1.983 26.344 17.375 1 97.06 95 ILE A N 1
ATOM 727 C CA . ILE A 1 95 ? 2.012 24.891 17.5 1 97.06 95 ILE A CA 1
ATOM 728 C C . ILE A 1 95 ? 0.593 24.359 17.719 1 97.06 95 ILE A C 1
ATOM 730 O O . ILE A 1 95 ? 0.233 23.297 17.188 1 97.06 95 ILE A O 1
ATOM 734 N N . ALA A 1 96 ? -0.184 25.094 18.422 1 96.62 96 ALA A N 1
ATOM 735 C CA . ALA A 1 96 ? -1.573 24.703 18.656 1 96.62 96 ALA A CA 1
ATOM 736 C C . ALA A 1 96 ? -2.357 24.672 17.344 1 96.62 96 ALA A C 1
ATOM 738 O O . ALA A 1 96 ? -3.143 23.766 17.094 1 96.62 96 ALA A O 1
ATOM 739 N N . VAL A 1 97 ? -2.137 25.672 16.5 1 96.88 97 VAL A N 1
ATOM 740 C CA . VAL A 1 97 ? -2.859 25.766 15.234 1 96.88 97 VAL A CA 1
ATOM 741 C C . VAL A 1 97 ? -2.545 24.547 14.367 1 96.88 97 VAL A C 1
ATOM 743 O O . VAL A 1 97 ? -3.455 23.859 13.898 1 96.88 97 VAL A O 1
ATOM 746 N N . TRP A 1 98 ? -1.305 24.25 14.18 1 98 98 TRP A N 1
ATOM 747 C CA . TRP A 1 98 ? -0.937 23.125 13.32 1 98 98 TRP A CA 1
ATOM 748 C C . TRP A 1 98 ? -1.307 21.797 13.969 1 98 98 TRP A C 1
ATOM 750 O O . TRP A 1 98 ? -1.758 20.875 13.289 1 98 98 TRP A O 1
ATOM 760 N N . GLY A 1 99 ? -1.079 21.641 15.242 1 97.5 99 GLY A N 1
ATOM 761 C CA . GLY A 1 99 ? -1.432 20.406 15.93 1 97.5 99 GLY A CA 1
ATOM 762 C C . GLY A 1 99 ? -2.9 20.047 15.797 1 97.5 99 GLY A C 1
ATOM 763 O O . GLY A 1 99 ? -3.24 18.938 15.422 1 97.5 99 GLY A O 1
ATOM 764 N N . TYR A 1 100 ? -3.723 21.047 16 1 97.12 100 TYR A N 1
ATOM 765 C CA . TYR A 1 100 ? -5.156 20.781 15.977 1 97.12 100 TYR A CA 1
ATOM 766 C C . TYR A 1 100 ? -5.66 20.656 14.547 1 97.12 100 TYR A C 1
ATOM 768 O O . TYR A 1 100 ? -6.617 19.922 14.281 1 97.12 100 TYR A O 1
ATOM 776 N N . ALA A 1 101 ? -5.055 21.281 13.641 1 97.69 101 ALA A N 1
ATOM 777 C CA . ALA A 1 101 ? -5.418 21.156 12.234 1 97.69 101 ALA A CA 1
ATOM 778 C C . ALA A 1 101 ? -5.273 19.719 11.75 1 97.69 101 ALA A C 1
ATOM 780 O O . ALA A 1 101 ? -6.004 19.266 10.859 1 97.69 101 ALA A O 1
ATOM 781 N N . MET A 1 102 ? -4.414 18.953 12.453 1 97.38 102 MET A N 1
ATOM 782 C CA . MET A 1 102 ? -4.086 17.625 11.969 1 97.38 102 MET A CA 1
ATOM 783 C C . MET A 1 102 ? -5.035 16.578 12.562 1 97.38 102 MET A C 1
ATOM 785 O O . MET A 1 102 ? -5 15.414 12.172 1 97.38 102 MET A O 1
ATOM 789 N N . ALA A 1 103 ? -5.957 16.953 13.367 1 97.31 103 ALA A N 1
ATOM 790 C CA . ALA A 1 103 ? -6.879 16.016 14.016 1 97.31 103 ALA A CA 1
ATOM 791 C C . ALA A 1 103 ? -7.738 15.289 12.984 1 97.31 103 ALA A C 1
ATOM 793 O O . ALA A 1 103 ? -8.078 14.125 13.172 1 97.31 103 ALA A O 1
ATOM 794 N N . VAL A 1 104 ? -8.023 15.891 11.914 1 97.38 104 VAL A N 1
ATOM 795 C CA . VAL A 1 104 ? -8.93 15.344 10.906 1 97.38 104 VAL A CA 1
ATOM 796 C C . VAL A 1 104 ? -8.281 14.141 10.227 1 97.38 104 VAL A C 1
ATOM 798 O O . VAL A 1 104 ? -8.969 13.297 9.648 1 97.38 104 VAL A O 1
ATOM 801 N N . TRP A 1 105 ? -7.039 13.969 10.32 1 95.88 105 TRP A N 1
ATOM 802 C CA . TRP A 1 105 ? -6.324 12.891 9.641 1 95.88 105 TRP A CA 1
ATOM 803 C C . TRP A 1 105 ? -6.449 11.586 10.414 1 95.88 105 TRP A C 1
ATOM 805 O O . TRP A 1 105 ? -6.164 10.508 9.875 1 95.88 105 TRP A O 1
ATOM 815 N N . ILE A 1 106 ? -6.891 11.672 11.641 1 95.94 106 ILE A N 1
ATOM 816 C CA . ILE A 1 106 ? -7.078 10.477 12.445 1 95.94 106 ILE A CA 1
ATOM 817 C C . ILE A 1 106 ? -8.242 9.656 11.898 1 95.94 106 ILE A C 1
ATOM 819 O O . ILE A 1 106 ? -8.062 8.508 11.484 1 95.94 106 ILE A O 1
ATOM 823 N N . PRO A 1 107 ? -9.469 10.242 11.805 1 96.12 107 PRO A N 1
ATOM 824 C CA . PRO A 1 107 ? -10.562 9.461 11.211 1 96.12 107 PRO A CA 1
ATOM 825 C C . PRO A 1 107 ? -10.336 9.172 9.727 1 96.12 107 PRO A C 1
ATOM 827 O O . PRO A 1 107 ? -10.812 8.156 9.219 1 96.12 107 PRO A O 1
ATOM 830 N N . THR A 1 108 ? -9.664 10.047 9.07 1 94.62 108 THR A N 1
ATOM 831 C CA . THR A 1 108 ? -9.344 9.82 7.668 1 94.62 108 THR A CA 1
ATOM 832 C C . THR A 1 108 ? -8.508 8.555 7.5 1 94.62 108 THR A C 1
ATOM 834 O O . THR A 1 108 ? -8.789 7.73 6.621 1 94.62 108 THR A O 1
ATOM 837 N N . ALA A 1 109 ? -7.504 8.391 8.414 1 91.88 109 ALA A N 1
ATOM 838 C CA . ALA A 1 109 ? -6.668 7.191 8.367 1 91.88 109 ALA A CA 1
ATOM 839 C C . ALA A 1 109 ? -7.496 5.934 8.609 1 91.88 109 ALA A C 1
ATOM 841 O O . ALA A 1 109 ? -7.285 4.91 7.949 1 91.88 109 ALA A O 1
ATOM 842 N N . ALA A 1 110 ? -8.445 5.977 9.461 1 93 110 ALA A N 1
ATOM 843 C CA . ALA A 1 110 ? -9.297 4.836 9.773 1 93 110 ALA A CA 1
ATOM 844 C C . ALA A 1 110 ? -10.188 4.465 8.594 1 93 110 ALA A C 1
ATOM 846 O O . ALA A 1 110 ? -10.297 3.287 8.242 1 93 110 ALA A O 1
ATOM 847 N N . LEU A 1 111 ? -10.711 5.43 7.949 1 92.06 111 LEU A N 1
ATOM 848 C CA . LEU A 1 111 ? -11.641 5.176 6.852 1 92.06 111 LEU A CA 1
ATOM 849 C C . LEU A 1 111 ? -10.891 4.691 5.613 1 92.06 111 LEU A C 1
ATOM 851 O O . LEU A 1 111 ? -11.461 3.982 4.781 1 92.06 111 LEU A O 1
ATOM 855 N N . CYS A 1 112 ? -9.6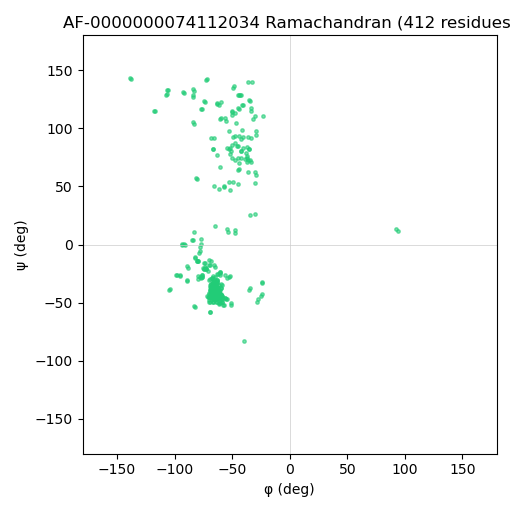48 4.98 5.57 1 87.12 112 CYS A N 1
ATOM 856 C CA . CYS A 1 112 ? -8.859 4.613 4.398 1 87.12 112 CYS A CA 1
ATOM 857 C C . CYS A 1 112 ? -8.375 3.17 4.496 1 87.12 112 CYS A C 1
ATOM 859 O O . CYS A 1 112 ? -7.699 2.676 3.592 1 87.12 112 CYS A O 1
ATOM 861 N N . ILE A 1 113 ? -8.812 2.461 5.566 1 83.81 113 ILE A N 1
ATOM 862 C CA . ILE A 1 113 ? -8.57 1.024 5.637 1 83.81 113 ILE A CA 1
ATOM 863 C C . ILE A 1 113 ? -9.359 0.312 4.539 1 83.81 113 ILE A C 1
ATOM 865 O O . ILE A 1 113 ? -8.914 -0.716 4.02 1 83.81 113 ILE A O 1
ATOM 869 N N . ILE A 1 114 ? -10.477 0.893 4.277 1 79.12 114 ILE A N 1
ATOM 870 C CA . ILE A 1 114 ? -11.305 0.338 3.215 1 79.12 114 ILE A CA 1
ATOM 871 C C . ILE A 1 114 ? -10.57 0.433 1.881 1 79.12 114 ILE A C 1
ATOM 873 O O . ILE A 1 114 ? -10.195 1.525 1.449 1 79.12 114 ILE A O 1
ATOM 877 N N . PRO A 1 115 ? -10.375 -0.703 1.244 1 76.81 115 PRO A N 1
ATOM 878 C CA . PRO A 1 115 ? -9.531 -0.733 0.051 1 76.81 115 PRO A CA 1
ATOM 879 C C . PRO A 1 115 ? -10.266 -0.275 -1.207 1 76.81 115 PRO A C 1
ATOM 881 O O . PRO A 1 115 ? -10.352 -1.026 -2.182 1 76.81 115 PRO A O 1
ATOM 884 N N . ILE A 1 116 ? -10.812 0.94 -1.196 1 75.62 116 ILE A N 1
ATOM 885 C CA . ILE A 1 116 ? -11.461 1.578 -2.336 1 75.62 116 ILE A CA 1
ATOM 886 C C . ILE A 1 116 ? -10.711 2.848 -2.717 1 75.62 116 ILE A C 1
ATOM 888 O O . ILE A 1 116 ? -10.719 3.83 -1.973 1 75.62 116 ILE A O 1
ATOM 892 N N . PRO A 1 117 ? -10.133 2.906 -3.838 1 77.5 117 PRO A N 1
ATOM 893 C CA . PRO A 1 117 ? -9.234 4 -4.215 1 77.5 117 PRO A CA 1
ATOM 894 C C . PRO A 1 117 ? -9.938 5.359 -4.234 1 77.5 117 PRO A C 1
ATOM 896 O O . PRO A 1 117 ? -9.375 6.352 -3.773 1 77.5 117 PRO A O 1
ATOM 899 N N . ILE A 1 118 ? -11.109 5.418 -4.836 1 82.88 118 ILE A N 1
ATOM 900 C CA . ILE A 1 118 ? -11.789 6.699 -4.957 1 82.88 118 ILE A CA 1
ATOM 901 C C . ILE A 1 118 ? -12.141 7.23 -3.566 1 82.88 118 ILE A C 1
ATOM 903 O O . ILE A 1 118 ? -12.117 8.438 -3.336 1 82.88 118 ILE A O 1
ATOM 907 N N . LEU A 1 119 ? -12.438 6.32 -2.668 1 86.06 119 LEU A N 1
ATOM 908 C CA . LEU A 1 119 ? -12.742 6.73 -1.302 1 86.06 119 LEU A CA 1
ATOM 909 C C . LEU A 1 119 ? -11.539 7.41 -0.657 1 86.06 119 LEU A C 1
ATOM 911 O O . LEU A 1 119 ? -11.68 8.438 0.004 1 86.06 119 LEU A O 1
ATOM 915 N N . ARG A 1 120 ? -10.406 6.918 -0.896 1 85.12 120 ARG A N 1
ATOM 916 C CA . ARG A 1 120 ? -9.188 7.508 -0.352 1 85.12 120 ARG A CA 1
ATOM 917 C C . ARG A 1 120 ? -8.961 8.906 -0.905 1 85.12 120 ARG A C 1
ATOM 919 O O . ARG A 1 120 ? -8.656 9.836 -0.153 1 85.12 120 ARG A O 1
ATOM 926 N N . TRP A 1 121 ? -9.211 9.117 -2.145 1 87.5 121 TRP A N 1
ATOM 927 C CA . TRP A 1 121 ? -9.023 10.422 -2.773 1 87.5 121 TRP A CA 1
ATOM 928 C C . TRP A 1 121 ? -9.984 11.453 -2.188 1 87.5 121 TRP A C 1
ATOM 930 O O . TRP A 1 121 ? -9.602 12.586 -1.911 1 87.5 121 TRP A O 1
ATOM 940 N N . VAL A 1 122 ? -11.141 10.984 -2.033 1 92.62 122 VAL A N 1
ATOM 941 C CA . VAL A 1 122 ? -12.156 11.891 -1.51 1 92.62 122 VAL A CA 1
ATOM 942 C C . VAL A 1 122 ? -11.836 12.242 -0.058 1 92.62 122 VAL A C 1
ATOM 944 O O . VAL A 1 122 ? -11.852 13.414 0.32 1 92.62 122 VAL A O 1
ATOM 947 N N . LEU A 1 123 ? -11.516 11.227 0.702 1 93.38 123 LEU A N 1
ATOM 948 C CA . LEU A 1 123 ? -11.258 11.445 2.123 1 93.38 123 LEU A CA 1
ATOM 949 C C . LEU A 1 123 ? -10.008 12.297 2.328 1 93.38 123 LEU A C 1
ATOM 951 O O . LEU A 1 123 ? -10.008 13.211 3.156 1 93.38 123 LEU A O 1
ATOM 955 N N . VAL A 1 124 ? -8.992 12.047 1.57 1 92.94 124 VAL A N 1
ATOM 956 C CA . VAL A 1 124 ? -7.766 12.82 1.68 1 92.94 124 VAL A CA 1
ATOM 957 C C . VAL A 1 124 ? -8.016 14.25 1.208 1 92.94 124 VAL A C 1
ATOM 959 O O . VAL A 1 124 ? -7.512 15.211 1.805 1 92.94 124 VAL A O 1
ATOM 962 N N . GLY A 1 125 ? -8.797 14.414 0.143 1 95 125 GLY A N 1
ATOM 963 C CA . GLY A 1 125 ? -9.156 15.742 -0.317 1 95 125 GLY A CA 1
ATOM 964 C C . GLY A 1 125 ? -9.906 16.547 0.727 1 95 125 GLY A C 1
ATOM 965 O O . GLY A 1 125 ? -9.609 17.734 0.931 1 95 125 GLY A O 1
ATOM 966 N N . LEU A 1 126 ? -10.812 15.867 1.336 1 96.94 126 LEU A N 1
ATOM 967 C CA . LEU A 1 126 ? -11.602 16.531 2.375 1 96.94 126 LEU A CA 1
ATOM 968 C C . LEU A 1 126 ? -10.719 16.906 3.561 1 96.94 126 LEU A C 1
ATOM 970 O O . LEU A 1 126 ? -10.844 18.016 4.105 1 96.94 126 LEU A O 1
ATOM 974 N N . ALA A 1 127 ? -9.82 16.016 3.951 1 97.25 127 ALA A N 1
ATOM 975 C CA . ALA A 1 127 ? -8.906 16.297 5.059 1 97.25 127 ALA A CA 1
ATOM 976 C C . ALA A 1 127 ? -7.949 17.438 4.711 1 97.25 127 ALA A C 1
ATOM 978 O O . ALA A 1 127 ? -7.68 18.297 5.539 1 97.25 127 ALA A O 1
ATOM 979 N N . PHE A 1 128 ? -7.465 17.406 3.482 1 96.88 128 PHE A N 1
ATOM 980 C CA . PHE A 1 128 ? -6.598 18.469 2.982 1 96.88 128 PHE A CA 1
ATOM 981 C C . PHE A 1 128 ? -7.309 19.812 3.039 1 96.88 128 PHE A C 1
ATOM 983 O O . PHE A 1 128 ? -6.766 20.781 3.572 1 96.88 128 PHE A O 1
ATOM 990 N N . GLY A 1 129 ? -8.469 19.828 2.537 1 97.88 129 GLY A N 1
ATOM 991 C CA . GLY A 1 129 ? -9.227 21.062 2.498 1 97.88 129 GLY A CA 1
ATOM 992 C C . GLY A 1 129 ? -9.562 21.609 3.877 1 97.88 129 GLY A C 1
ATOM 993 O O . GLY A 1 129 ? -9.375 22.797 4.148 1 97.88 129 GLY A O 1
ATOM 994 N N . SER A 1 130 ? -10.086 20.766 4.711 1 98 130 SER A N 1
ATOM 995 C CA . SER A 1 130 ? -10.531 21.203 6.031 1 98 130 SER A CA 1
ATOM 996 C C . SER A 1 130 ? -9.352 21.672 6.883 1 98 130 SER A C 1
ATOM 998 O O . SER A 1 130 ? -9.422 22.719 7.527 1 98 130 SER A O 1
ATOM 1000 N N . SER A 1 131 ? -8.273 20.891 6.902 1 98.06 131 SER A N 1
ATOM 1001 C CA . SER A 1 131 ? -7.117 21.281 7.695 1 98.06 131 SER A CA 1
ATOM 1002 C C . SER A 1 131 ? -6.445 22.516 7.117 1 98.06 131 SER A C 1
ATOM 1004 O O . SER A 1 131 ? -6.016 23.406 7.859 1 98.06 131 SER A O 1
ATOM 1006 N N . GLY A 1 132 ? -6.371 22.594 5.801 1 98.12 132 GLY A N 1
ATOM 1007 C CA . GLY A 1 132 ? -5.832 23.797 5.168 1 98.12 132 GLY A CA 1
ATOM 1008 C C . GLY A 1 132 ? -6.641 25.047 5.465 1 98.12 132 GLY A C 1
ATOM 1009 O O . GLY A 1 132 ? -6.074 26.109 5.734 1 98.12 132 GLY A O 1
ATOM 1010 N N . TRP A 1 133 ? -7.938 24.891 5.43 1 98 133 TRP A N 1
ATOM 1011 C CA . TRP A 1 133 ? -8.828 26 5.75 1 98 133 TRP A CA 1
ATOM 1012 C C . TRP A 1 133 ? -8.625 26.469 7.191 1 98 133 TRP A C 1
ATOM 1014 O O . TRP A 1 133 ? -8.539 27.656 7.461 1 98 133 TRP A O 1
ATOM 1024 N N . TYR A 1 134 ? -8.555 25.516 8.047 1 97.94 134 TYR A N 1
ATOM 1025 C CA . TYR A 1 134 ? -8.352 25.812 9.461 1 97.94 134 TYR A CA 1
ATOM 1026 C C . TYR A 1 134 ? -7.062 26.594 9.672 1 97.94 134 TYR A C 1
ATOM 1028 O O . TYR A 1 134 ? -7.047 27.594 10.375 1 97.94 134 TYR A O 1
ATOM 1036 N N . ILE A 1 135 ? -5.992 26.125 9.031 1 97.88 135 ILE A N 1
ATOM 1037 C CA . ILE A 1 135 ? -4.699 26.781 9.188 1 97.88 135 ILE A CA 1
ATOM 1038 C C . ILE A 1 135 ? -4.754 28.188 8.594 1 97.88 135 ILE A C 1
ATOM 1040 O O . ILE A 1 135 ? -4.324 29.156 9.219 1 97.88 135 ILE A O 1
ATOM 1044 N N . THR A 1 136 ? -5.316 28.344 7.414 1 97.38 136 THR A N 1
ATOM 1045 C CA . THR A 1 136 ? -5.375 29.641 6.738 1 97.38 136 THR A CA 1
ATOM 1046 C C . THR A 1 136 ? -6.199 30.641 7.547 1 97.38 136 THR A C 1
ATOM 1048 O O . THR A 1 136 ? -5.797 31.797 7.715 1 97.38 136 THR A O 1
ATOM 1051 N N . ARG A 1 137 ? -7.281 30.156 8.109 1 96.69 137 ARG A N 1
ATOM 1052 C CA . ARG A 1 137 ? -8.172 31.031 8.859 1 96.69 137 ARG A CA 1
ATOM 1053 C C . ARG A 1 137 ? -7.504 31.547 10.133 1 96.69 137 ARG A C 1
ATOM 1055 O O . ARG A 1 137 ? -7.758 32.656 10.562 1 96.69 137 ARG A O 1
ATOM 1062 N N . ASN A 1 138 ? -6.594 30.766 10.68 1 96.31 138 ASN A N 1
ATOM 1063 C CA . ASN A 1 138 ? -5.984 31.141 11.953 1 96.31 138 ASN A CA 1
ATOM 1064 C C . ASN A 1 138 ? -4.66 31.875 11.75 1 96.31 138 ASN A C 1
ATOM 1066 O O . ASN A 1 138 ? -4.285 32.719 12.57 1 96.31 138 ASN A O 1
ATOM 1070 N N . VAL A 1 139 ? -4.02 31.594 10.641 1 96.5 139 VAL A N 1
ATOM 1071 C CA . VAL A 1 139 ? -2.672 32.125 10.469 1 96.5 139 VAL A CA 1
ATOM 1072 C C . VAL A 1 139 ? -2.719 33.375 9.609 1 96.5 139 VAL A C 1
ATOM 1074 O O . VAL A 1 139 ? -1.919 34.312 9.805 1 96.5 139 VAL A O 1
ATOM 1077 N N . TYR A 1 140 ? -3.695 33.5 8.781 1 95.38 140 TYR A N 1
ATOM 1078 C CA . TYR A 1 140 ? -3.729 34.625 7.844 1 95.38 140 TYR A CA 1
ATOM 1079 C C . TYR A 1 140 ? -3.848 35.938 8.578 1 95.38 140 TYR A C 1
ATOM 1081 O O . TYR A 1 140 ? -3.129 36.906 8.266 1 95.38 140 TYR A O 1
ATOM 1089 N N . PRO A 1 141 ? -4.703 36.094 9.609 1 94.44 141 PRO A N 1
ATOM 1090 C CA . PRO A 1 141 ? -4.785 37.344 10.328 1 94.44 141 PRO A CA 1
ATOM 1091 C C . PRO A 1 141 ? -3.459 37.75 10.977 1 94.44 141 PRO A C 1
ATOM 1093 O O . PRO A 1 141 ? -3.15 38.938 11.078 1 94.44 141 PRO A O 1
ATOM 1096 N N . VAL A 1 142 ? -2.746 36.75 11.391 1 93.31 142 VAL A N 1
ATOM 1097 C CA . VAL A 1 142 ? -1.443 37.031 11.984 1 93.31 142 VAL A CA 1
ATOM 1098 C C . VAL A 1 142 ? -0.484 37.562 10.922 1 93.31 142 VAL A C 1
ATOM 1100 O O . VAL A 1 142 ? 0.207 38.562 11.141 1 93.31 142 VAL A O 1
ATOM 1103 N N . LEU A 1 143 ? -0.479 37 9.742 1 94.5 143 LEU A N 1
ATOM 1104 C CA . LEU A 1 143 ? 0.376 37.438 8.641 1 94.5 143 LEU A CA 1
ATOM 1105 C C . LEU A 1 143 ? -0.027 38.844 8.148 1 94.5 143 LEU A C 1
ATOM 1107 O O . LEU A 1 143 ? 0.833 39.656 7.832 1 94.5 143 LEU A O 1
ATOM 1111 N N . ALA A 1 144 ? -1.254 39.125 8.141 1 91.94 144 ALA A N 1
ATOM 1112 C CA . ALA A 1 144 ? -1.792 40.375 7.633 1 91.94 144 ALA A CA 1
ATOM 1113 C C . ALA A 1 144 ? -1.49 41.531 8.594 1 91.94 144 ALA A C 1
ATOM 1115 O O . ALA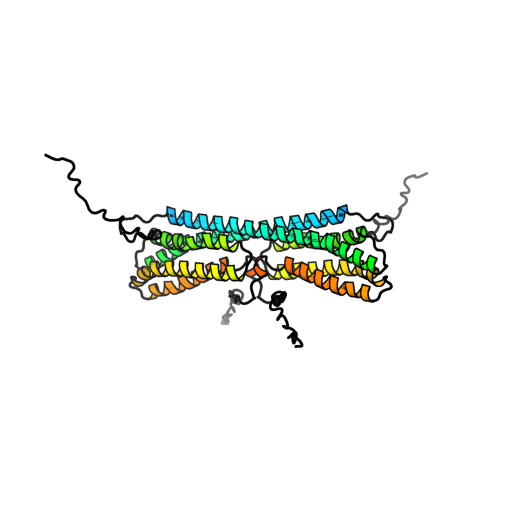 A 1 144 ? -1.502 42.688 8.195 1 91.94 144 ALA A O 1
ATOM 1116 N N . SER A 1 145 ? -1.222 41.156 9.828 1 90.5 145 SER A N 1
ATOM 1117 C CA . SER A 1 145 ? -0.964 42.188 10.828 1 90.5 145 SER A CA 1
ATOM 1118 C C . SER A 1 145 ? 0.48 42.656 10.758 1 90.5 145 SER A C 1
ATOM 1120 O O . SER A 1 145 ? 0.825 43.688 11.359 1 90.5 145 SER A O 1
ATOM 1122 N N . ALA A 1 146 ? 1.254 41.875 9.977 1 90.19 146 ALA A N 1
ATOM 1123 C CA . ALA A 1 146 ? 2.65 42.281 9.828 1 90.19 146 ALA A CA 1
ATOM 1124 C C . ALA A 1 146 ? 2.779 43.531 8.953 1 90.19 146 ALA A C 1
ATOM 1126 O O . ALA A 1 146 ? 2.057 43.656 7.965 1 90.19 146 ALA A O 1
ATOM 1127 N N . ASP A 1 147 ? 3.705 44.5 9.25 1 87.69 147 ASP A N 1
ATOM 1128 C CA . ASP A 1 147 ? 3.916 45.75 8.531 1 87.69 147 ASP A CA 1
ATOM 1129 C C . ASP A 1 147 ? 4.543 45.5 7.156 1 87.69 147 ASP A C 1
ATOM 1131 O O . ASP A 1 147 ? 4.316 46.281 6.215 1 87.69 147 ASP A O 1
ATOM 1135 N N . GLN A 1 148 ? 5.355 44.406 7.066 1 86.38 148 GLN A N 1
ATOM 1136 C CA . GLN A 1 148 ? 6.051 44.094 5.816 1 86.38 148 GLN A CA 1
ATOM 1137 C C . GLN A 1 148 ? 5.152 43.344 4.852 1 86.38 148 GLN A C 1
ATOM 1139 O O . GLN A 1 148 ? 4.566 42.312 5.211 1 86.38 148 GLN A O 1
ATOM 1144 N N . LYS A 1 149 ? 5.117 43.75 3.658 1 81.94 149 LYS A N 1
ATOM 1145 C CA . LYS A 1 149 ? 4.234 43.25 2.615 1 81.94 149 LYS A CA 1
ATOM 1146 C C . LYS A 1 149 ? 4.566 41.781 2.289 1 81.94 149 LYS A C 1
ATOM 1148 O O . LYS A 1 149 ? 3.668 40.969 2.068 1 81.94 149 LYS A O 1
ATOM 1153 N N . PRO A 1 150 ? 5.848 41.344 2.365 1 86.38 150 PRO A N 1
ATOM 1154 C CA . PRO A 1 150 ? 6.164 39.969 2 1 86.38 150 PRO A CA 1
ATOM 1155 C C . PRO A 1 150 ? 5.594 38.938 2.984 1 86.38 150 PRO A C 1
ATOM 1157 O O . PRO A 1 150 ? 5.508 37.75 2.67 1 86.38 150 PRO A O 1
ATOM 1160 N N . ALA A 1 151 ? 5.148 39.438 4.191 1 87.81 151 ALA A N 1
ATOM 1161 C CA . ALA A 1 151 ? 4.633 38.531 5.199 1 87.81 151 ALA A CA 1
ATOM 1162 C C . ALA A 1 151 ? 3.391 37.781 4.695 1 87.81 151 ALA A C 1
ATOM 1164 O O . ALA A 1 151 ? 3.209 36.594 4.965 1 87.81 151 ALA A O 1
ATOM 1165 N N . ARG A 1 152 ? 2.629 38.438 3.92 1 89.88 152 ARG A N 1
ATOM 1166 C CA . ARG A 1 152 ? 1.399 37.844 3.414 1 89.88 152 ARG A CA 1
ATOM 1167 C C . ARG A 1 152 ? 1.701 36.75 2.377 1 89.88 152 ARG A C 1
ATOM 1169 O O . ARG A 1 152 ? 0.917 35.844 2.199 1 89.88 152 ARG A O 1
ATOM 1176 N N . LEU A 1 153 ? 2.885 36.875 1.795 1 92.56 153 LEU A N 1
ATOM 1177 C CA . LEU A 1 153 ? 3.275 35.906 0.773 1 92.56 153 LEU A CA 1
ATOM 1178 C C . LEU A 1 153 ? 3.619 34.562 1.401 1 92.56 153 LEU A C 1
ATOM 1180 O O . LEU A 1 153 ? 3.576 33.531 0.729 1 92.56 153 LEU A O 1
ATOM 1184 N N . ILE A 1 154 ? 3.828 34.594 2.686 1 95.81 154 ILE A N 1
ATOM 1185 C CA . ILE A 1 154 ? 4.164 33.375 3.4 1 95.81 154 ILE A CA 1
ATOM 1186 C C . ILE A 1 154 ? 3.006 32.406 3.303 1 95.81 154 ILE A C 1
ATOM 1188 O O . ILE A 1 154 ? 3.219 31.172 3.268 1 95.81 154 ILE A O 1
ATOM 1192 N N . ILE A 1 155 ? 1.805 32.938 3.105 1 96 155 ILE A N 1
ATOM 1193 C CA . ILE A 1 155 ? 0.628 32.094 3.039 1 96 155 ILE A CA 1
ATOM 1194 C C . ILE A 1 155 ? 0.718 31.188 1.812 1 96 155 ILE A C 1
ATOM 1196 O O . ILE A 1 155 ? 0.256 30.047 1.84 1 96 155 ILE A O 1
ATOM 1200 N N . VAL A 1 156 ? 1.274 31.672 0.766 1 96.38 156 VAL A N 1
ATOM 1201 C CA . VAL A 1 156 ? 1.429 30.891 -0.454 1 96.38 156 VAL A CA 1
ATOM 1202 C C . VAL A 1 156 ? 2.408 29.75 -0.209 1 96.38 156 VAL A C 1
ATOM 1204 O O . VAL A 1 156 ? 2.152 28.609 -0.61 1 96.38 156 VAL A O 1
ATOM 1207 N N . ALA A 1 157 ? 3.496 30 0.464 1 96.31 157 ALA A N 1
ATOM 1208 C CA . ALA A 1 157 ? 4.469 28.969 0.814 1 96.31 157 ALA A CA 1
ATOM 1209 C C . ALA A 1 157 ? 3.844 27.906 1.717 1 96.31 157 ALA A C 1
ATOM 1211 O O . ALA A 1 157 ? 4.109 26.719 1.561 1 96.31 157 ALA A O 1
ATOM 1212 N N . LEU A 1 158 ? 3.01 28.344 2.615 1 97.94 158 LEU A N 1
ATOM 1213 C CA . LEU A 1 158 ? 2.34 27.422 3.525 1 97.94 158 LEU A CA 1
ATOM 1214 C C . LEU A 1 158 ? 1.36 26.531 2.77 1 97.94 158 LEU A C 1
ATOM 1216 O O . LEU A 1 158 ? 1.239 25.344 3.072 1 97.94 158 LEU A O 1
ATOM 1220 N N . ALA A 1 159 ? 0.711 27.078 1.775 1 97.25 159 ALA A N 1
ATOM 1221 C CA . ALA A 1 159 ? -0.224 26.312 0.966 1 97.25 159 ALA A CA 1
ATOM 1222 C C . ALA A 1 159 ? 0.504 25.234 0.172 1 97.25 159 ALA A C 1
ATOM 1224 O O . ALA A 1 159 ? 0.042 24.078 0.096 1 97.25 159 ALA A O 1
ATOM 1225 N N . ILE A 1 160 ? 1.595 25.562 -0.355 1 97.06 160 ILE A N 1
ATOM 1226 C CA . ILE A 1 160 ? 2.389 24.625 -1.135 1 97.06 160 ILE A CA 1
ATOM 1227 C C . ILE A 1 160 ? 2.902 23.516 -0.228 1 97.06 160 ILE A C 1
ATOM 1229 O O . ILE A 1 160 ? 2.818 22.328 -0.576 1 97.06 160 ILE A O 1
ATOM 1233 N N . LEU A 1 161 ? 3.393 23.906 0.901 1 96.88 161 LEU A N 1
ATOM 1234 C CA . LEU A 1 161 ? 3.893 22.922 1.859 1 96.88 161 LEU A CA 1
ATOM 1235 C C . LEU A 1 161 ? 2.777 21.984 2.312 1 96.88 161 LEU A C 1
ATOM 1237 O O . LEU A 1 161 ? 2.979 20.766 2.408 1 96.88 161 LEU A O 1
ATOM 1241 N N . HIS A 1 162 ? 1.604 22.578 2.582 1 97.06 162 HIS A N 1
ATOM 1242 C CA . HIS A 1 162 ? 0.451 21.797 3.008 1 97.06 162 HIS A CA 1
ATOM 1243 C C . HIS A 1 162 ? 0.035 20.797 1.93 1 97.06 162 HIS A C 1
ATOM 1245 O O . HIS A 1 162 ? -0.276 19.641 2.232 1 97.06 162 HIS A O 1
ATOM 1251 N N . ALA A 1 163 ? 0.09 21.203 0.688 1 94.56 163 ALA A N 1
ATOM 1252 C CA . ALA A 1 163 ? -0.239 20.312 -0.432 1 94.56 163 ALA A CA 1
ATOM 1253 C C . ALA A 1 163 ? 0.779 19.188 -0.562 1 94.56 163 ALA A C 1
ATOM 1255 O O . ALA A 1 163 ? 0.412 18.047 -0.821 1 94.56 163 ALA A O 1
ATOM 1256 N N . ALA A 1 164 ? 2.029 19.5 -0.342 1 91.81 164 ALA A N 1
ATOM 1257 C CA . ALA A 1 164 ? 3.092 18.5 -0.431 1 91.81 164 ALA A CA 1
ATOM 1258 C C . ALA A 1 164 ? 2.924 17.438 0.636 1 91.81 164 ALA A C 1
ATOM 1260 O O . ALA A 1 164 ? 3.088 16.234 0.357 1 91.81 164 ALA A O 1
ATOM 1261 N N . ILE A 1 165 ? 2.566 17.844 1.794 1 91 165 ILE A N 1
ATOM 1262 C CA . ILE A 1 165 ? 2.383 16.891 2.887 1 91 165 ILE A CA 1
ATOM 1263 C C . ILE A 1 165 ? 1.183 16 2.594 1 91 165 ILE A C 1
ATOM 1265 O O . ILE A 1 165 ? 1.245 14.781 2.791 1 91 165 ILE A O 1
ATOM 1269 N N . ALA A 1 166 ? 0.127 16.594 2.135 1 89.75 166 ALA A N 1
ATOM 1270 C CA . ALA A 1 166 ? -1.067 15.828 1.81 1 89.75 166 ALA A CA 1
ATOM 1271 C C . ALA A 1 166 ? -0.77 14.789 0.733 1 89.75 166 ALA A C 1
ATOM 1273 O O . ALA A 1 166 ? -1.278 13.664 0.788 1 89.75 166 ALA A O 1
ATOM 1274 N N . LEU A 1 167 ? 0.048 15.148 -0.175 1 84.31 167 LEU A N 1
ATOM 1275 C CA . LEU A 1 167 ? 0.417 14.234 -1.251 1 84.31 167 LEU A CA 1
ATOM 1276 C C . LEU A 1 167 ? 1.218 13.055 -0.711 1 84.31 167 LEU A C 1
ATOM 1278 O O . LEU A 1 167 ? 1.083 11.93 -1.202 1 84.31 167 LEU A O 1
ATOM 1282 N N . THR A 1 168 ? 1.976 13.281 0.282 1 80.81 168 THR A N 1
ATOM 1283 C CA . THR A 1 168 ? 2.736 12.195 0.898 1 80.81 168 THR A CA 1
ATOM 1284 C C . THR A 1 168 ? 1.805 11.195 1.568 1 80.81 168 THR A C 1
ATOM 1286 O O . THR A 1 168 ? 2.107 10 1.624 1 80.81 168 THR A O 1
ATOM 1289 N N . PHE A 1 169 ? 0.683 11.75 2.07 1 77.69 169 PHE A N 1
ATOM 1290 C CA . PHE A 1 169 ? -0.271 10.867 2.73 1 77.69 169 PHE A CA 1
ATOM 1291 C C . PHE A 1 169 ? -1.068 10.07 1.706 1 77.69 169 PHE A C 1
ATOM 1293 O O . PHE A 1 169 ? -1.594 9 2.018 1 77.69 169 PHE A O 1
ATOM 1300 N N . LYS A 1 170 ? -1.214 10.57 0.553 1 73.81 170 LYS A N 1
ATOM 1301 C CA . LYS A 1 170 ? -2.01 9.938 -0.496 1 73.81 170 LYS A CA 1
ATOM 1302 C C . LYS A 1 170 ? -1.2 8.867 -1.232 1 73.81 170 LYS A C 1
ATOM 1304 O O . LYS A 1 170 ? -1.73 7.816 -1.587 1 73.81 170 LYS A O 1
ATOM 1309 N N . ILE A 1 171 ? -0.111 9.336 -1.646 1 57.44 171 ILE A N 1
ATOM 1310 C CA . ILE A 1 171 ? 0.681 8.484 -2.529 1 57.44 171 ILE A CA 1
ATOM 1311 C C . ILE A 1 171 ? 1.05 7.191 -1.807 1 57.44 171 ILE A C 1
ATOM 1313 O O . ILE A 1 171 ? 1.634 7.223 -0.72 1 57.44 171 ILE A O 1
ATOM 1317 N N . PRO A 1 172 ? 0.323 6.238 -2.35 1 51.03 172 PRO A N 1
ATOM 1318 C CA . PRO A 1 172 ? 0.713 4.957 -1.755 1 51.03 172 PRO A CA 1
ATOM 1319 C C . PRO A 1 172 ? 2.227 4.797 -1.644 1 51.03 172 PRO A C 1
ATOM 1321 O O . PRO A 1 172 ? 2.977 5.43 -2.395 1 51.03 172 PRO A O 1
ATOM 1324 N N . SER A 1 173 ? 2.711 4.445 -0.455 1 47.69 173 SER A N 1
ATOM 1325 C CA . SER A 1 173 ? 4.145 4.215 -0.311 1 47.69 173 SER A CA 1
ATOM 1326 C C . SER A 1 173 ? 4.781 3.844 -1.646 1 47.69 173 SER A C 1
ATOM 1328 O O . SER A 1 173 ? 5.945 4.168 -1.895 1 47.69 173 SER A O 1
ATOM 1330 N N . ARG A 1 174 ? 4.031 3.139 -2.527 1 43.62 174 ARG A N 1
ATOM 1331 C CA . ARG A 1 174 ? 4.684 2.666 -3.744 1 43.62 174 ARG A CA 1
ATOM 1332 C C . ARG A 1 174 ? 4.801 3.787 -4.773 1 43.62 174 ARG A C 1
ATOM 1334 O O . ARG A 1 174 ? 5.535 3.66 -5.754 1 43.62 174 ARG A O 1
ATOM 1341 N N . GLY A 1 175 ? 3.936 4.68 -4.695 1 36.34 175 GLY A N 1
ATOM 1342 C CA . GLY A 1 175 ? 3.75 5.707 -5.707 1 36.34 175 GLY A CA 1
ATOM 1343 C C . GLY A 1 175 ? 4.816 6.781 -5.668 1 36.34 175 GLY A C 1
ATOM 1344 O O . GLY A 1 175 ? 4.734 7.777 -6.395 1 36.34 175 GLY A O 1
ATOM 1345 N N . LEU A 1 176 ? 5.477 6.961 -4.688 1 32.97 176 LEU A N 1
ATOM 1346 C CA . LEU A 1 176 ? 6.199 8.219 -4.84 1 32.97 176 LEU A CA 1
ATOM 1347 C C . LEU A 1 176 ? 6.938 8.258 -6.172 1 32.97 176 LEU A C 1
ATOM 1349 O O . LEU A 1 176 ? 7.184 9.336 -6.715 1 32.97 176 LEU A O 1
ATOM 1353 N N . ALA A 1 177 ? 7.805 7.129 -6.48 1 30.75 177 ALA A N 1
ATOM 1354 C CA . ALA A 1 177 ? 8.742 7.305 -7.586 1 30.75 177 ALA A CA 1
ATOM 1355 C C . ALA A 1 177 ? 8.117 6.879 -8.914 1 30.75 177 ALA A C 1
ATOM 1357 O O . ALA A 1 177 ? 8.758 6.961 -9.961 1 30.75 177 ALA A O 1
ATOM 1358 N N . GLN A 1 178 ? 7.156 5.863 -8.938 1 29.88 178 GLN A N 1
ATOM 1359 C CA . GLN A 1 178 ? 7.062 5.258 -10.266 1 29.88 178 GLN A CA 1
ATOM 1360 C C . GLN A 1 178 ? 6.133 6.062 -11.172 1 29.88 178 GLN A C 1
ATOM 1362 O O . GLN A 1 178 ? 5.121 6.598 -10.711 1 29.88 178 GLN A O 1
ATOM 1367 N N . PRO A 1 179 ? 6.543 6.453 -12.391 1 28.22 179 PRO A N 1
ATOM 1368 C CA . PRO A 1 179 ? 5.723 7.02 -13.461 1 28.22 179 PRO A CA 1
ATOM 1369 C C . PRO A 1 179 ? 4.461 6.203 -13.734 1 28.22 179 PRO A C 1
ATOM 1371 O O . PRO A 1 179 ? 4.445 4.992 -13.5 1 28.22 179 PRO A O 1
ATOM 1374 N N . ARG A 1 180 ? 3.268 6.766 -13.898 1 29.06 180 ARG A N 1
ATOM 1375 C CA . ARG A 1 180 ? 1.854 6.469 -14.102 1 29.06 180 ARG A CA 1
ATOM 1376 C C . ARG A 1 180 ? 1.661 5.43 -15.203 1 29.06 180 ARG A C 1
ATOM 1378 O O . ARG A 1 180 ? 0.53 5.125 -15.586 1 29.06 180 ARG A O 1
ATOM 1385 N N . THR A 1 181 ? 2.547 4.668 -15.781 1 27.19 181 THR A N 1
ATOM 1386 C CA . THR A 1 181 ? 2.123 4.062 -17.047 1 27.19 181 THR A CA 1
ATOM 1387 C C . THR A 1 181 ? 1.213 2.865 -16.797 1 27.19 181 THR A C 1
ATOM 1389 O O . THR A 1 181 ? 0.938 2.086 -17.703 1 27.19 181 THR A O 1
ATOM 1392 N N . GLN A 1 182 ? 0.954 2.395 -15.625 1 27.94 182 GLN A N 1
ATOM 1393 C CA . GLN A 1 182 ? 0.429 1.039 -15.75 1 27.94 182 GLN A CA 1
ATOM 1394 C C . GLN A 1 182 ? -1.03 1.053 -16.203 1 27.94 182 GLN A C 1
ATOM 1396 O O . GLN A 1 182 ? -1.818 1.88 -15.727 1 27.94 182 GLN A O 1
ATOM 1401 N N . PRO A 1 183 ? -1.41 0.512 -17.375 1 25.56 183 PRO A N 1
ATOM 1402 C CA . PRO A 1 183 ? -2.748 0.36 -17.953 1 25.56 183 PRO A CA 1
ATOM 1403 C C . PRO A 1 183 ? -3.703 -0.399 -17.031 1 25.56 183 PRO A C 1
ATOM 1405 O O . PRO A 1 183 ? -3.283 -1.303 -16.312 1 25.56 183 PRO A O 1
ATOM 1408 N N . GLU A 1 184 ? -4.648 0.193 -16.438 1 27.78 184 GLU A N 1
ATOM 1409 C CA . GLU A 1 184 ? -5.727 -0.264 -15.562 1 27.78 184 GLU A CA 1
ATOM 1410 C C . GLU A 1 184 ? -6.543 -1.368 -16.219 1 27.78 184 GLU A C 1
ATOM 1412 O O . GLU A 1 184 ? -6.949 -1.238 -17.375 1 27.78 184 GLU A O 1
ATOM 1417 N N . PHE A 1 185 ? -6.184 -2.57 -16.203 1 24.05 185 PHE A N 1
ATOM 1418 C CA . PHE A 1 185 ? -7.07 -3.621 -16.688 1 24.05 185 PHE A CA 1
ATOM 1419 C C . PHE A 1 185 ? -8.43 -3.531 -16.016 1 24.05 185 PHE A C 1
ATOM 1421 O O . PHE A 1 185 ? -8.523 -3.551 -14.781 1 24.05 185 PHE A O 1
ATOM 1428 N N . SER A 1 186 ? -9.375 -2.709 -16.422 1 26.64 186 SER A N 1
ATOM 1429 C CA . SER A 1 186 ? -10.797 -2.564 -16.125 1 26.64 186 SER A CA 1
ATOM 1430 C C . SER A 1 186 ? -11.516 -3.912 -16.188 1 26.64 186 SER A C 1
ATOM 1432 O O . SER A 1 186 ? -11.523 -4.574 -17.219 1 26.64 186 SER A O 1
ATOM 1434 N N . PHE A 1 187 ? -11.328 -4.781 -15.258 1 25.03 187 PHE A N 1
ATOM 1435 C CA . PHE A 1 187 ? -12.312 -5.855 -15.18 1 25.03 187 PHE A CA 1
ATOM 1436 C C . PHE A 1 187 ? -13.727 -5.289 -15.117 1 25.03 187 PHE A C 1
ATOM 1438 O O . PHE A 1 187 ? -14.164 -4.805 -14.07 1 25.03 187 PHE A O 1
ATOM 1445 N N . GLU A 1 188 ? -14.164 -4.453 -16.016 1 26.81 188 GLU A N 1
ATOM 1446 C CA . GLU A 1 188 ? -15.578 -4.156 -16.203 1 26.81 188 GLU A CA 1
ATOM 1447 C C . GLU A 1 188 ? -16.406 -5.438 -16.312 1 26.81 188 GLU A C 1
ATOM 1449 O O . GLU A 1 188 ? -16.375 -6.117 -17.328 1 26.81 188 GLU A O 1
ATOM 1454 N N . ALA A 1 189 ? -16.328 -6.395 -15.328 1 28.36 189 ALA A N 1
ATOM 1455 C CA . ALA A 1 189 ? -17.469 -7.297 -15.336 1 28.36 189 ALA A CA 1
ATOM 1456 C C . ALA A 1 189 ? -18.781 -6.516 -15.422 1 28.36 189 ALA A C 1
ATOM 1458 O O . ALA A 1 189 ? -19.016 -5.598 -14.633 1 28.36 189 ALA A O 1
ATOM 1459 N N . ASP A 1 190 ? -19.25 -6.191 -16.547 1 28.41 190 ASP A N 1
ATOM 1460 C CA . ASP A 1 190 ? -20.609 -5.844 -16.953 1 28.41 190 ASP A CA 1
ATOM 1461 C C . ASP A 1 190 ? -21.641 -6.652 -16.172 1 28.41 190 ASP A C 1
ATOM 1463 O O . ASP A 1 190 ? -22.031 -7.742 -16.594 1 28.41 190 ASP A O 1
ATOM 1467 N N . LEU A 1 191 ? -21.344 -7.129 -14.977 1 26.47 191 LEU A N 1
ATOM 1468 C CA . LEU A 1 191 ? -22.453 -7.836 -14.328 1 26.47 191 LEU A CA 1
ATOM 1469 C C . LEU A 1 191 ? -23.688 -6.945 -14.227 1 26.47 191 LEU A C 1
ATOM 1471 O O . LEU A 1 191 ? -24.734 -7.391 -13.781 1 26.47 191 LEU A O 1
ATOM 1475 N N . ALA A 1 192 ? -23.422 -5.648 -14.195 1 26.62 192 ALA A N 1
ATOM 1476 C CA . ALA A 1 192 ? -24.656 -4.91 -13.883 1 26.62 192 ALA A CA 1
ATOM 1477 C C . ALA A 1 192 ? -25.719 -5.148 -14.938 1 26.62 192 ALA A C 1
ATOM 1479 O O . ALA A 1 192 ? -26.828 -4.605 -14.844 1 26.62 192 ALA A O 1
ATOM 1480 N N . ASP A 1 193 ? -25.156 -5.492 -16.109 1 29.33 193 ASP A N 1
ATOM 1481 C CA . ASP A 1 193 ? -26.312 -5.504 -16.984 1 29.33 193 ASP A CA 1
ATOM 1482 C C . ASP A 1 193 ? -27.297 -6.605 -16.578 1 29.33 193 ASP A C 1
ATOM 1484 O O . ASP A 1 193 ? -27.328 -7.672 -17.188 1 29.33 193 ASP A O 1
ATOM 1488 N N . GLY A 1 194 ? -27.125 -7.137 -15.328 1 26.03 194 GLY A N 1
ATOM 1489 C CA . GLY A 1 194 ? -28.188 -8.094 -15.039 1 26.03 194 GLY A CA 1
ATOM 1490 C C . GLY A 1 194 ? -29.547 -7.645 -15.531 1 26.03 194 GLY A C 1
ATOM 1491 O O . GLY A 1 194 ? -30.266 -8.414 -16.156 1 26.03 194 GLY A O 1
ATOM 1492 N N . ALA A 1 195 ? -30.188 -6.793 -14.656 1 27.95 195 ALA A N 1
ATOM 1493 C CA . ALA A 1 195 ? -31.578 -7.059 -14.281 1 27.95 195 ALA A CA 1
ATOM 1494 C C . ALA A 1 195 ? -32.5 -6.812 -15.461 1 27.95 195 ALA A C 1
ATOM 1496 O O . ALA A 1 195 ? -33.625 -7.371 -15.508 1 27.95 195 ALA A O 1
ATOM 1497 N N . THR A 1 196 ? -32.281 -5.621 -16.125 1 28.94 196 THR A N 1
ATOM 1498 C CA . THR A 1 196 ? -33.656 -5.297 -16.562 1 28.94 196 THR A CA 1
ATOM 1499 C C . THR A 1 196 ? -34.156 -6.332 -17.578 1 28.94 196 THR A C 1
ATOM 1501 O O . THR A 1 196 ? -33.656 -6.391 -18.703 1 28.94 196 THR A O 1
ATOM 1504 N N . GLN A 1 197 ? -34.031 -7.602 -17.234 1 27.52 197 GLN A N 1
ATOM 1505 C CA . GLN A 1 197 ? -34.812 -8.602 -17.969 1 27.52 197 GLN A CA 1
ATOM 1506 C C . GLN A 1 197 ? -36.125 -8.023 -18.469 1 27.52 197 GLN A C 1
ATOM 1508 O O . GLN A 1 197 ? -37 -7.66 -17.672 1 27.52 197 GLN A O 1
ATOM 1513 N N . THR A 1 198 ? -36.031 -7.02 -19.328 1 29.02 198 THR A N 1
ATOM 1514 C CA . THR A 1 198 ? -37.25 -6.641 -20.031 1 29.02 198 THR A CA 1
ATOM 1515 C C . THR A 1 198 ? -38.062 -7.871 -20.375 1 29.02 198 THR A C 1
ATOM 1517 O O . THR A 1 198 ? -37.594 -8.789 -21.031 1 29.02 198 THR A O 1
ATOM 1520 N N . TRP A 1 199 ? -38.781 -8.383 -19.312 1 27.67 199 TRP A N 1
ATOM 1521 C CA . TRP A 1 199 ? -39.875 -9.367 -19.469 1 27.67 199 TRP A CA 1
ATOM 1522 C C . TRP A 1 199 ? -40.625 -9.125 -20.75 1 27.67 199 TRP A C 1
ATOM 1524 O O . TRP A 1 199 ? -41.094 -8.016 -21.016 1 27.67 199 TRP A O 1
ATOM 1534 N N . LEU A 1 200 ? -39.969 -9.43 -21.891 1 25.61 200 LEU A N 1
ATOM 1535 C CA . LEU A 1 200 ? -40.75 -9.43 -23.141 1 25.61 200 LEU A CA 1
ATOM 1536 C C . LEU A 1 200 ? -42.156 -9.961 -22.906 1 25.61 200 LEU A C 1
ATOM 1538 O O . LEU A 1 200 ? -42.344 -11.094 -22.438 1 25.61 200 LEU A O 1
ATOM 1542 N N . GLY A 1 201 ? -43 -9.094 -22.203 1 28.34 201 GLY A N 1
ATOM 1543 C CA . GLY A 1 201 ? -44.406 -9.359 -22.062 1 28.34 201 GLY A CA 1
ATOM 1544 C C . GLY A 1 201 ? -45.031 -9.953 -23.328 1 28.34 201 GLY A C 1
ATOM 1545 O O . GLY A 1 201 ? -44.969 -9.344 -24.391 1 28.34 201 GLY A O 1
ATOM 1546 N N . VAL A 1 202 ? -44.781 -11.234 -23.656 1 26.77 202 VAL A N 1
ATOM 1547 C CA . VAL A 1 202 ? -45.5 -11.914 -24.719 1 26.77 202 VAL A CA 1
ATOM 1548 C C . VAL A 1 202 ? -47 -11.602 -24.609 1 26.77 202 VAL A C 1
ATOM 1550 O O . VAL A 1 202 ? -47.594 -11.773 -23.547 1 26.77 202 VAL A O 1
ATOM 1553 N N . PRO A 1 203 ? -47.438 -10.617 -25.297 1 30.12 203 PRO A N 1
ATOM 1554 C CA . PRO A 1 203 ? -48.906 -10.352 -25.297 1 30.12 203 PRO A CA 1
ATOM 1555 C C . PRO A 1 203 ? -49.719 -11.625 -25.484 1 30.12 203 PRO A C 1
ATOM 1557 O O . PRO A 1 203 ? -49.469 -12.398 -26.406 1 30.12 203 PRO A O 1
ATOM 1560 N N . VAL A 1 204 ? -49.844 -12.453 -24.531 1 25.88 204 VAL A N 1
ATOM 1561 C CA . VAL A 1 204 ? -50.781 -13.562 -24.734 1 25.88 204 VAL A CA 1
ATOM 1562 C C . VAL A 1 204 ? -52.125 -13.031 -25.172 1 25.88 204 VAL A C 1
ATOM 1564 O O . VAL A 1 204 ? -52.781 -12.297 -24.422 1 25.88 204 VAL A O 1
ATOM 1567 N N . LYS A 1 205 ? -52.219 -12.672 -26.422 1 26.84 205 LYS A N 1
ATOM 1568 C CA . LYS A 1 205 ? -53.562 -12.43 -26.969 1 26.84 205 LYS A CA 1
ATOM 1569 C C . LYS A 1 205 ? -54.531 -13.5 -26.5 1 26.84 205 LYS A C 1
ATOM 1571 O O . LYS A 1 205 ? -54.312 -14.695 -26.703 1 26.84 205 LYS A O 1
ATOM 1576 N N . ARG A 1 206 ? -55.156 -13.195 -25.359 1 25.45 206 ARG A N 1
ATOM 1577 C CA . ARG A 1 206 ? -56.344 -13.961 -24.984 1 25.45 206 ARG A CA 1
ATOM 1578 C C . ARG A 1 206 ? -57.281 -14.133 -26.172 1 25.45 206 ARG A C 1
ATOM 1580 O O . ARG A 1 206 ? -57.656 -13.156 -26.812 1 25.45 206 ARG A O 1
ATOM 1587 N N . HIS A 1 207 ? -57.031 -15.125 -26.984 1 28.62 207 HIS A N 1
ATOM 1588 C CA . HIS A 1 207 ? -58.062 -15.531 -27.906 1 28.62 207 HIS A CA 1
ATOM 1589 C C . HIS A 1 207 ? -59.438 -15.555 -27.219 1 28.62 207 HIS A C 1
ATOM 1591 O O . HIS A 1 207 ? -59.656 -16.344 -26.297 1 28.62 207 HIS A O 1
ATOM 1597 N N . ASP A 1 208 ? -60.062 -14.375 -27.094 1 22.67 208 ASP A N 1
ATOM 1598 C CA . ASP A 1 208 ? -61.5 -14.57 -27.297 1 22.67 208 ASP A CA 1
ATOM 1599 C C . ASP A 1 208 ? -61.781 -15.086 -28.703 1 22.67 208 ASP A C 1
ATOM 1601 O O . ASP A 1 208 ? -61.125 -14.695 -29.656 1 22.67 208 ASP A O 1
ATOM 1605 N N . MET B 1 1 ? -49.156 31.422 56.688 1 29.56 1 MET B N 1
ATOM 1606 C CA . MET B 1 1 ? -48.25 31.828 55.594 1 29.56 1 MET B CA 1
ATOM 1607 C C . MET B 1 1 ? -47.875 30.625 54.75 1 29.56 1 MET B C 1
ATOM 1609 O O . MET B 1 1 ? -47.406 29.609 55.25 1 29.56 1 MET B O 1
ATOM 1613 N N . ASN B 1 2 ? -48.562 30.438 53.594 1 37 2 ASN B N 1
ATOM 1614 C CA . ASN B 1 2 ? -48.562 29.25 52.75 1 37 2 ASN B CA 1
ATOM 1615 C C . ASN B 1 2 ? -47.219 29.047 52.062 1 37 2 ASN B C 1
ATOM 1617 O O . ASN B 1 2 ? -46.781 29.891 51.25 1 37 2 ASN B O 1
ATOM 1621 N N . PRO B 1 3 ? -46.219 28.375 52.469 1 36.97 3 PRO B N 1
ATOM 1622 C CA . PRO B 1 3 ? -44.781 28.297 52.125 1 36.97 3 PRO B CA 1
ATOM 1623 C C . PRO B 1 3 ? -44.562 27.781 50.688 1 36.97 3 PRO B C 1
ATOM 1625 O O . PRO B 1 3 ? -43.406 27.75 50.25 1 36.97 3 PRO B O 1
ATOM 1628 N N . PHE B 1 4 ? -45.469 27.109 50 1 39.66 4 PHE B N 1
ATOM 1629 C CA . PHE B 1 4 ? -45.25 26.438 48.719 1 39.66 4 PHE B CA 1
ATOM 1630 C C . PHE B 1 4 ? -45.219 27.422 47.562 1 39.66 4 PHE B C 1
ATOM 1632 O O . PHE B 1 4 ? -45.625 27.094 46.469 1 39.66 4 PHE B O 1
ATOM 1639 N N . SER B 1 5 ? -45.281 28.672 47.75 1 36.75 5 SER B N 1
ATOM 1640 C CA . SER B 1 5 ? -45.312 29.516 46.562 1 36.75 5 SER B CA 1
ATOM 1641 C C . SER B 1 5 ? -44.062 29.344 45.719 1 36.75 5 SER B C 1
ATOM 1643 O O . SER B 1 5 ? -43 29.844 46.094 1 36.75 5 SER B O 1
ATOM 1645 N N . ALA B 1 6 ? -43.906 28.172 45.156 1 38.44 6 ALA B N 1
ATOM 1646 C CA . ALA B 1 6 ? -42.75 27.859 44.344 1 38.44 6 ALA B CA 1
ATOM 1647 C C . ALA B 1 6 ? -42.562 28.906 43.25 1 38.44 6 ALA B C 1
ATOM 1649 O O . ALA B 1 6 ? -43.531 29.281 42.562 1 38.44 6 ALA B O 1
ATOM 1650 N N . ASP B 1 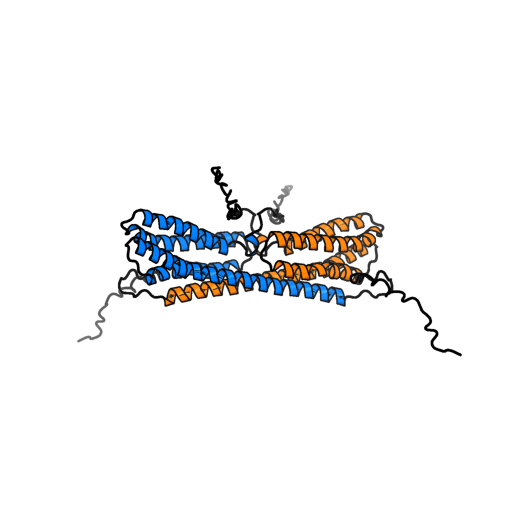7 ? -41.719 29.859 43.438 1 36.72 7 ASP B N 1
ATOM 1651 C CA . ASP B 1 7 ? -41.312 30.875 42.469 1 36.72 7 ASP B CA 1
ATOM 1652 C C . ASP B 1 7 ? -41 30.25 41.125 1 36.72 7 ASP B C 1
ATOM 1654 O O . ASP B 1 7 ? -40.281 29.266 41.031 1 36.72 7 ASP B O 1
ATOM 1658 N N . PRO B 1 8 ? -41.812 30.328 40.094 1 37.81 8 PRO B N 1
ATOM 1659 C CA . PRO B 1 8 ? -41.562 29.766 38.75 1 37.81 8 PRO B CA 1
ATOM 1660 C C . PRO B 1 8 ? -40.281 30.297 38.125 1 37.81 8 PRO B C 1
ATOM 1662 O O . PRO B 1 8 ? -40.281 31.406 37.594 1 37.81 8 PRO B O 1
ATOM 1665 N N . SER B 1 9 ? -39.125 30.281 38.812 1 36.38 9 SER B N 1
ATOM 1666 C CA . SER B 1 9 ? -38 30.828 38.094 1 36.38 9 SER B CA 1
ATOM 1667 C C . SER B 1 9 ? -37.875 30.219 36.688 1 36.38 9 SER B C 1
ATOM 1669 O O . SER B 1 9 ? -38.062 29.016 36.5 1 36.38 9 SER B O 1
ATOM 1671 N N . PRO B 1 10 ? -38.062 31 35.625 1 33.31 10 PRO B N 1
ATOM 1672 C CA . PRO B 1 10 ? -38.031 30.5 34.25 1 33.31 10 PRO B CA 1
ATOM 1673 C C . PRO B 1 10 ? -36.781 29.656 34 1 33.31 10 PRO B C 1
ATOM 1675 O O . PRO B 1 10 ? -35.75 29.859 34.625 1 33.31 10 PRO B O 1
ATOM 1678 N N . PHE B 1 11 ? -36.844 28.344 33.719 1 34.16 11 PHE B N 1
ATOM 1679 C CA . PHE B 1 11 ? -35.812 27.422 33.219 1 34.16 11 PHE B CA 1
ATOM 1680 C C . PHE B 1 11 ? -35 28.047 32.094 1 34.16 11 PHE B C 1
ATOM 1682 O O . PHE B 1 11 ? -35.531 28.266 31 1 34.16 11 PHE B O 1
ATOM 1689 N N . THR B 1 12 ? -34.281 29.078 32.406 1 34.25 12 THR B N 1
ATOM 1690 C CA . THR B 1 12 ? -33.406 29.5 31.312 1 34.25 12 THR B CA 1
ATOM 1691 C C . THR B 1 12 ? -32.625 28.312 30.734 1 34.25 12 THR B C 1
ATOM 1693 O O . THR B 1 12 ? -32.031 27.547 31.484 1 34.25 12 THR B O 1
ATOM 1696 N N . GLY B 1 13 ? -33.062 27.656 29.75 1 33.72 13 GLY B N 1
ATOM 1697 C CA . GLY B 1 13 ? -32.469 26.547 29.031 1 33.72 13 GLY B CA 1
ATOM 1698 C C . GLY B 1 13 ? -30.953 26.625 28.969 1 33.72 13 GLY B C 1
ATOM 1699 O O . GLY B 1 13 ? -30.375 27.672 29.297 1 33.72 13 GLY B O 1
ATOM 1700 N N . PRO B 1 14 ? -30.312 25.453 29.125 1 35.12 14 PRO B N 1
ATOM 1701 C CA . PRO B 1 14 ? -28.844 25.406 29.156 1 35.12 14 PRO B CA 1
ATOM 1702 C C . PRO B 1 14 ? -28.203 26.312 28.109 1 35.12 14 PRO B C 1
ATOM 1704 O O . PRO B 1 14 ? -28.797 26.578 27.078 1 35.12 14 PRO B O 1
ATOM 1707 N N . PRO B 1 15 ? -27.422 27.25 28.547 1 36 15 PRO B N 1
ATOM 1708 C CA . PRO B 1 15 ? -26.766 28.062 27.516 1 36 15 PRO B CA 1
ATOM 1709 C C . PRO B 1 15 ? -26.391 27.25 26.266 1 36 15 PRO B C 1
ATOM 1711 O O . PRO B 1 15 ? -26.219 26.031 26.359 1 36 15 PRO B O 1
ATOM 1714 N N . ALA B 1 16 ? -26.812 27.625 25.125 1 35.56 16 ALA B N 1
ATOM 1715 C CA . ALA B 1 16 ? -26.438 27.078 23.828 1 35.56 16 ALA B CA 1
ATOM 1716 C C . ALA B 1 16 ? -25.016 26.531 23.859 1 35.56 16 ALA B C 1
ATOM 1718 O O . ALA B 1 16 ? -24.078 27.219 24.281 1 35.56 16 ALA B O 1
ATOM 1719 N N . SER B 1 17 ? -24.812 25.25 24.031 1 34.22 17 SER B N 1
ATOM 1720 C CA . SER B 1 17 ? -23.578 24.469 23.984 1 34.22 17 SER B CA 1
ATOM 1721 C C . SER B 1 17 ? -22.625 25 22.922 1 34.22 17 SER B C 1
ATOM 1723 O O . SER B 1 17 ? -23.016 25.172 21.75 1 34.22 17 SER B O 1
ATOM 1725 N N . GLN B 1 18 ? -21.734 25.875 23.266 1 35.97 18 GLN B N 1
ATOM 1726 C CA . GLN B 1 18 ? -20.656 26.234 22.344 1 35.97 18 GLN B CA 1
ATOM 1727 C C . GLN B 1 18 ? -20.266 25.047 21.469 1 35.97 18 GLN B C 1
ATOM 1729 O O . GLN B 1 18 ? -20.281 23.906 21.938 1 35.97 18 GLN B O 1
ATOM 1734 N N . PRO B 1 19 ? -20.578 25.047 20.234 1 37.91 19 PRO B N 1
ATOM 1735 C CA . PRO B 1 19 ? -20.172 23.891 19.438 1 37.91 19 PRO B CA 1
ATOM 1736 C C . PRO B 1 19 ? -18.844 23.281 19.891 1 37.91 19 PRO B C 1
ATOM 1738 O O . PRO B 1 19 ? -18 23.984 20.438 1 37.91 19 PRO B O 1
ATOM 1741 N N . PRO B 1 20 ? -18.828 22.062 20.328 1 37.81 20 PRO B N 1
ATOM 1742 C CA . PRO B 1 20 ? -17.688 21.328 20.906 1 37.81 20 PRO B CA 1
ATOM 1743 C C . PRO B 1 20 ? -16.359 21.703 20.234 1 37.81 20 PRO B C 1
ATOM 1745 O O . PRO B 1 20 ? -15.297 21.484 20.812 1 37.81 20 PRO B O 1
ATOM 1748 N N . PHE B 1 21 ? -16.359 21.891 18.938 1 38.41 21 PHE B N 1
ATOM 1749 C CA . PHE B 1 21 ? -15.039 22.062 18.344 1 38.41 21 PHE B CA 1
ATOM 1750 C C . PHE B 1 21 ? -14.508 23.469 18.625 1 38.41 21 PHE B C 1
ATOM 1752 O O . PHE B 1 21 ? -13.609 23.938 17.922 1 38.41 21 PHE B O 1
ATOM 1759 N N . ALA B 1 22 ? -15.266 24.328 19.344 1 38.88 22 ALA B N 1
ATOM 1760 C CA . ALA B 1 22 ? -14.906 25.656 19.812 1 38.88 22 ALA B CA 1
ATOM 1761 C C . ALA B 1 22 ? -13.602 25.625 20.609 1 38.88 22 ALA B C 1
ATOM 1763 O O . ALA B 1 22 ? -13.453 26.359 21.578 1 38.88 22 ALA B O 1
ATOM 1764 N N . PHE B 1 23 ? -12.906 24.453 20.547 1 37.75 23 PHE B N 1
ATOM 1765 C CA . PHE B 1 23 ? -11.734 24.484 21.406 1 37.75 23 PHE B CA 1
ATOM 1766 C C . PHE B 1 23 ? -10.875 25.703 21.109 1 37.75 23 PHE B C 1
ATOM 1768 O O . PHE B 1 23 ? -9.805 25.875 21.703 1 37.75 23 PHE B O 1
ATOM 1775 N N . LEU B 1 24 ? -10.938 26.219 19.797 1 39.28 24 LEU B N 1
ATOM 1776 C CA . LEU B 1 24 ? -10.062 27.375 19.844 1 39.28 24 LEU B CA 1
ATOM 1777 C C . LEU B 1 24 ? -10.648 28.453 20.766 1 39.28 24 LEU B C 1
ATOM 1779 O O . LEU B 1 24 ? -11.75 28.953 20.516 1 39.28 24 LEU B O 1
ATOM 1783 N N . PRO B 1 25 ? -10.492 28.406 22.062 1 37.53 25 PRO B N 1
ATOM 1784 C CA . PRO B 1 25 ? -11.023 29.469 22.922 1 37.53 25 PRO B CA 1
ATOM 1785 C C . PRO B 1 25 ? -10.945 30.844 22.281 1 37.53 25 PRO B C 1
ATOM 1787 O O . PRO B 1 25 ? -9.906 31.219 21.719 1 37.53 25 PRO B O 1
ATOM 1790 N N . SER B 1 26 ? -11.734 31.266 21.5 1 37.09 26 SER B N 1
ATOM 1791 C CA . SER B 1 26 ? -11.68 32.719 21.297 1 37.09 26 SER B CA 1
ATOM 1792 C C . SER B 1 26 ? -11.164 33.406 22.547 1 37.09 26 SER B C 1
ATOM 1794 O O . SER B 1 26 ? -10.914 34.625 22.516 1 37.09 26 SER B O 1
ATOM 1796 N N . SER B 1 27 ? -11.734 33.094 23.797 1 39.12 27 SER B N 1
ATOM 1797 C CA . SER B 1 27 ? -11.445 33.938 24.938 1 39.12 27 SER B CA 1
ATOM 1798 C C . SER B 1 27 ? -9.945 33.969 25.234 1 39.12 27 SER B C 1
ATOM 1800 O O . SER B 1 27 ? -9.266 32.969 25.125 1 39.12 27 SER B O 1
ATOM 1802 N N . THR B 1 28 ? -9.18 35.25 25.266 1 40.5 28 THR B N 1
ATOM 1803 C CA . THR B 1 28 ? -7.887 35.781 25.656 1 40.5 28 THR B CA 1
ATOM 1804 C C . THR B 1 28 ? -7.242 34.938 26.734 1 40.5 28 THR B C 1
ATOM 1806 O O . THR B 1 28 ? -6.016 34.906 26.875 1 40.5 28 THR B O 1
ATOM 1809 N N . ASP B 1 29 ? -7.98 34.469 27.844 1 46.47 29 ASP B N 1
ATOM 1810 C CA . ASP B 1 29 ? -7.301 34.031 29.062 1 46.47 29 ASP B CA 1
ATOM 1811 C C . ASP B 1 29 ? -6.762 32.625 28.922 1 46.47 29 ASP B C 1
ATOM 1813 O O . ASP B 1 29 ? -6.309 32.031 29.891 1 46.47 29 ASP B O 1
ATOM 1817 N N . SER B 1 30 ? -7.156 31.891 27.969 1 53.34 30 SER B N 1
ATOM 1818 C CA . SER B 1 30 ? -6.734 30.5 28.062 1 53.34 30 SER B CA 1
ATOM 1819 C C . SER B 1 30 ? -5.324 30.297 27.531 1 53.34 30 SER B C 1
ATOM 1821 O O . SER B 1 30 ? -5.004 30.781 26.438 1 53.34 30 SER B O 1
ATOM 1823 N N . LYS B 1 31 ? -4.391 30.141 28.484 1 61.69 31 LYS B N 1
ATOM 1824 C CA . LYS B 1 31 ? -2.977 29.922 28.203 1 61.69 31 LYS B CA 1
ATOM 1825 C C . LYS B 1 31 ? -2.787 28.891 27.094 1 61.69 31 LYS B C 1
ATOM 1827 O O . LYS B 1 31 ? -3.43 27.844 27.094 1 61.69 31 LYS B O 1
ATOM 1832 N N . PRO B 1 32 ? -2.225 29.297 26.031 1 70.19 32 PRO B N 1
ATOM 1833 C CA . PRO B 1 32 ? -1.893 28.344 24.969 1 70.19 32 PRO B CA 1
ATOM 1834 C C . PRO B 1 32 ? -1.298 27.047 25.516 1 70.19 32 PRO B C 1
ATOM 1836 O O . PRO B 1 32 ? -0.655 27.047 26.562 1 70.19 32 PRO B O 1
ATOM 1839 N N . ASP B 1 33 ? -1.913 25.859 25.062 1 86.88 33 ASP B N 1
ATOM 1840 C CA . ASP B 1 33 ? -1.477 24.562 25.562 1 86.88 33 ASP B CA 1
ATOM 1841 C C . ASP B 1 33 ? -0.668 23.812 24.516 1 86.88 33 ASP B C 1
ATOM 1843 O O . ASP B 1 33 ? -0.902 23.969 23.312 1 86.88 33 ASP B O 1
ATOM 1847 N N . LEU B 1 34 ? 0.452 23.281 24.953 1 92.12 34 LEU B N 1
ATOM 1848 C CA . LEU B 1 34 ? 1.278 22.453 24.094 1 92.12 34 LEU B CA 1
ATOM 1849 C C . LEU B 1 34 ? 0.854 20.984 24.172 1 92.12 34 LEU B C 1
ATOM 1851 O O . LEU B 1 34 ? 1.162 20.203 23.281 1 92.12 34 LEU B O 1
ATOM 1855 N N . TYR B 1 35 ? 0.177 20.688 25.234 1 93.12 35 TYR B N 1
ATOM 1856 C CA . TYR B 1 35 ? -0.192 19.297 25.469 1 93.12 35 TYR B CA 1
ATOM 1857 C C . TYR B 1 35 ? -1.162 18.797 24.406 1 93.12 35 TYR B C 1
ATOM 1859 O O . TYR B 1 35 ? -1.006 17.688 23.891 1 93.12 35 TYR B O 1
ATOM 1867 N N . GLY B 1 36 ? -2.186 19.531 24.094 1 94.56 36 GLY B N 1
ATOM 1868 C CA . GLY B 1 36 ? -3.186 19.156 23.109 1 94.56 36 GLY B CA 1
ATOM 1869 C C . GLY B 1 36 ? -2.598 18.875 21.734 1 94.56 36 GLY B C 1
ATOM 1870 O O . GLY B 1 36 ? -2.723 17.766 21.203 1 94.56 36 GLY B O 1
ATOM 1871 N N . PRO B 1 37 ? -1.852 19.812 21.281 1 95.62 37 PRO B N 1
ATOM 1872 C CA . PRO B 1 37 ? -1.241 19.625 19.969 1 95.62 37 PRO B CA 1
ATOM 1873 C C . PRO B 1 37 ? -0.27 18.453 19.922 1 95.62 37 PRO B C 1
ATOM 1875 O O . PRO B 1 37 ? -0.226 17.703 18.938 1 95.62 37 PRO B O 1
ATOM 1878 N N . PHE B 1 38 ? 0.459 18.266 20.969 1 95.88 38 PHE B N 1
ATOM 1879 C CA . PHE B 1 38 ? 1.379 17.125 21.047 1 95.88 38 PHE B CA 1
ATOM 1880 C C . PHE B 1 38 ? 0.625 15.812 20.938 1 95.88 38 PHE B C 1
ATOM 1882 O O . PHE B 1 38 ? 1.003 14.93 20.156 1 95.88 38 PHE B O 1
ATOM 1889 N N . TRP B 1 39 ? -0.423 15.664 21.75 1 96.62 39 TRP B N 1
ATOM 1890 C CA . TRP B 1 39 ? -1.166 14.406 21.75 1 96.62 39 TRP B CA 1
ATOM 1891 C C . T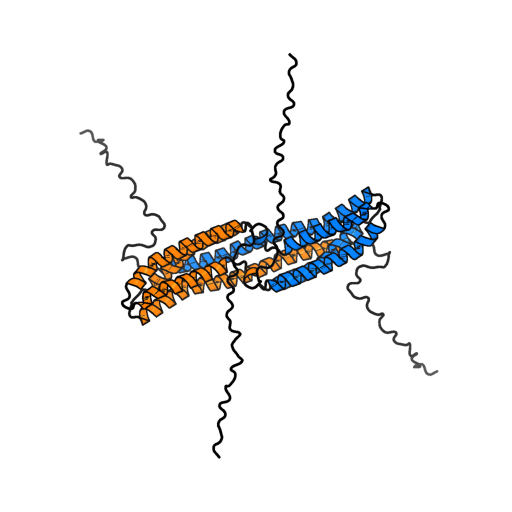RP B 1 39 ? -1.914 14.211 20.438 1 96.62 39 TRP B C 1
ATOM 1893 O O . TRP B 1 39 ? -2.07 13.078 19.969 1 96.62 39 TRP B O 1
ATOM 1903 N N . THR B 1 40 ? -2.373 15.289 19.875 1 97.44 40 THR B N 1
ATOM 1904 C CA . THR B 1 40 ? -3.045 15.164 18.578 1 97.44 40 THR B CA 1
ATOM 1905 C C . THR B 1 40 ? -2.084 14.641 17.516 1 97.44 40 THR B C 1
ATOM 1907 O O . THR B 1 40 ? -2.395 13.672 16.812 1 97.44 40 THR B O 1
ATOM 1910 N N . LEU B 1 41 ? -0.892 15.133 17.453 1 97.44 41 LEU B N 1
ATOM 1911 C CA . LEU B 1 41 ? 0.095 14.703 16.469 1 97.44 41 LEU B CA 1
ATOM 1912 C C . LEU B 1 41 ? 0.534 13.266 16.734 1 97.44 41 LEU B C 1
ATOM 1914 O O . LEU B 1 41 ? 0.668 12.477 15.797 1 97.44 41 LEU B O 1
ATOM 1918 N N . THR B 1 42 ? 0.677 12.891 17.984 1 97.12 42 THR B N 1
ATOM 1919 C CA . THR B 1 42 ? 1.057 11.531 18.344 1 97.12 42 THR B CA 1
ATOM 1920 C C . THR B 1 42 ? -0.045 10.547 17.969 1 97.12 42 THR B C 1
ATOM 1922 O O . THR B 1 42 ? 0.236 9.438 17.484 1 97.12 42 THR B O 1
ATOM 1925 N N . THR B 1 43 ? -1.301 10.953 18.219 1 97.56 43 THR B N 1
ATOM 1926 C CA . THR B 1 43 ? -2.42 10.094 17.859 1 97.56 43 THR B CA 1
ATOM 1927 C C . THR B 1 43 ? -2.502 9.922 16.344 1 97.56 43 THR B C 1
ATOM 1929 O O . THR B 1 43 ? -2.828 8.836 15.844 1 97.56 43 THR B O 1
ATOM 1932 N N . VAL B 1 44 ? -2.229 10.953 15.602 1 95.31 44 VAL B N 1
ATOM 1933 C CA . VAL B 1 44 ? -2.189 10.852 14.141 1 95.31 44 VAL B CA 1
ATOM 1934 C C . VAL B 1 44 ? -1.136 9.828 13.727 1 95.31 44 VAL B C 1
ATOM 1936 O O . VAL B 1 44 ? -1.409 8.938 12.914 1 95.31 44 VAL B O 1
ATOM 1939 N N . ILE B 1 45 ? 0.034 9.898 14.312 1 94.25 45 ILE B N 1
ATOM 1940 C CA . ILE B 1 45 ? 1.129 8.984 14.008 1 94.25 45 ILE B CA 1
ATOM 1941 C C . ILE B 1 45 ? 0.715 7.559 14.352 1 94.25 45 ILE B C 1
ATOM 1943 O O . ILE B 1 45 ? 0.912 6.641 13.547 1 94.25 45 ILE B O 1
ATOM 1947 N N . PHE B 1 46 ? 0.137 7.418 15.461 1 95.12 46 PHE B N 1
ATOM 1948 C CA . PHE B 1 46 ? -0.32 6.105 15.898 1 95.12 46 PHE B CA 1
ATOM 1949 C C . PHE B 1 46 ? -1.39 5.562 14.961 1 95.12 46 PHE B C 1
ATOM 1951 O O . PHE B 1 46 ? -1.364 4.387 14.594 1 95.12 46 PHE B O 1
ATOM 1958 N N . ALA B 1 47 ? -2.301 6.379 14.602 1 92.62 47 ALA B N 1
ATOM 1959 C CA . ALA B 1 47 ? -3.377 5.98 13.695 1 92.62 47 ALA B CA 1
ATOM 1960 C C . ALA B 1 47 ? -2.824 5.57 12.336 1 92.62 47 ALA B C 1
ATOM 1962 O O . ALA B 1 47 ? -3.23 4.551 11.773 1 92.62 47 ALA B O 1
ATOM 1963 N N . LEU B 1 48 ? -1.899 6.309 11.828 1 87.81 48 LEU B N 1
ATOM 1964 C CA . LEU B 1 48 ? -1.294 5.977 10.539 1 87.81 48 LEU B CA 1
ATOM 1965 C C . LEU B 1 48 ? -0.605 4.617 10.602 1 87.81 48 LEU B C 1
ATOM 1967 O O . LEU B 1 48 ? -0.729 3.814 9.672 1 87.81 48 LEU B O 1
ATOM 1971 N N . TYR B 1 49 ? 0.059 4.316 11.719 1 88.75 49 TYR B N 1
ATOM 1972 C CA . TYR B 1 49 ? 0.757 3.047 11.883 1 88.75 49 TYR B CA 1
ATOM 1973 C C . TYR B 1 49 ? -0.232 1.893 11.992 1 88.75 49 TYR B C 1
ATOM 1975 O O . TYR B 1 49 ? -0.124 0.903 11.266 1 88.75 49 TYR B O 1
ATOM 1983 N N . VAL B 1 50 ? -1.185 2.041 12.828 1 89.69 50 VAL B N 1
ATOM 1984 C CA . VAL B 1 50 ? -2.111 0.958 13.141 1 89.69 50 VAL B CA 1
ATOM 1985 C C . VAL B 1 50 ? -3.016 0.687 11.945 1 89.69 50 VAL B C 1
ATOM 1987 O O . VAL B 1 50 ? -3.203 -0.466 11.547 1 89.69 50 VAL B O 1
ATOM 1990 N N . PHE B 1 51 ? -3.547 1.68 11.336 1 86.5 51 PHE B N 1
ATOM 1991 C CA . PHE B 1 51 ? -4.504 1.472 10.258 1 86.5 51 PHE B CA 1
ATOM 1992 C C . PHE B 1 51 ? -3.795 1.039 8.977 1 86.5 51 PHE B C 1
ATOM 1994 O O . PHE B 1 51 ? -4.344 0.264 8.195 1 86.5 51 PHE B O 1
ATOM 2001 N N . SER B 1 52 ? -2.545 1.449 8.812 1 83 52 SER B N 1
ATOM 2002 C CA . SER B 1 52 ? -1.765 0.946 7.684 1 83 52 SER B CA 1
ATOM 2003 C C . SER B 1 52 ? -1.457 -0.539 7.84 1 83 52 SER B C 1
ATOM 2005 O O . SER B 1 52 ? -1.538 -1.302 6.875 1 83 52 SER B O 1
ATOM 2007 N N . SER B 1 53 ? -1.156 -0.908 9.109 1 83.31 53 SER B N 1
ATOM 2008 C CA . SER B 1 53 ? -0.885 -2.314 9.391 1 83.31 53 SER B CA 1
ATOM 2009 C C . SER B 1 53 ? -2.137 -3.166 9.203 1 83.31 53 SER B C 1
ATOM 2011 O O . SER B 1 53 ? -2.064 -4.285 8.695 1 83.31 53 SER B O 1
ATOM 2013 N N . PHE B 1 54 ? -3.199 -2.621 9.617 1 86.25 54 PHE B N 1
ATOM 2014 C CA . PHE B 1 54 ? -4.461 -3.334 9.453 1 86.25 54 PHE B CA 1
ATOM 2015 C C . PHE B 1 54 ? -4.801 -3.496 7.98 1 86.25 54 PHE B C 1
ATOM 2017 O O . PHE B 1 54 ? -5.223 -4.574 7.551 1 86.25 54 PHE B O 1
ATOM 2024 N N . ALA B 1 55 ? -4.625 -2.486 7.234 1 81.75 55 ALA B N 1
ATOM 2025 C CA . ALA B 1 55 ? -4.879 -2.553 5.797 1 81.75 55 ALA B CA 1
ATOM 2026 C C . ALA B 1 55 ? -3.971 -3.58 5.129 1 81.75 55 ALA B C 1
ATOM 2028 O O . ALA B 1 55 ? -4.422 -4.359 4.285 1 81.75 55 ALA B O 1
ATOM 2029 N N . ALA B 1 56 ? -2.701 -3.582 5.562 1 82.25 56 ALA B N 1
ATOM 2030 C CA . ALA B 1 56 ? -1.749 -4.555 5.031 1 82.25 56 ALA B CA 1
ATOM 2031 C C . ALA B 1 56 ? -2.174 -5.98 5.367 1 82.25 56 ALA B C 1
ATOM 2033 O O . ALA B 1 56 ? -2.047 -6.883 4.539 1 82.25 56 ALA B O 1
ATOM 2034 N N . SER B 1 57 ? -2.699 -6.094 6.523 1 83.62 57 SER B N 1
ATOM 2035 C CA . SER B 1 57 ? -3.133 -7.418 6.961 1 83.62 57 SER B CA 1
ATOM 2036 C C . SER B 1 57 ? -4.32 -7.91 6.137 1 83.62 57 SER B C 1
ATOM 2038 O O . SER B 1 57 ? -4.395 -9.094 5.801 1 83.62 57 SER B O 1
ATOM 2040 N N . ILE B 1 58 ? -5.211 -7.105 5.883 1 83.19 58 ILE B N 1
ATOM 2041 C CA . ILE B 1 58 ? -6.379 -7.469 5.09 1 83.19 58 ILE B CA 1
ATOM 2042 C C . ILE B 1 58 ? -5.945 -7.855 3.68 1 83.19 58 ILE B C 1
ATOM 2044 O O . ILE B 1 58 ? -6.363 -8.898 3.158 1 83.19 58 ILE B O 1
ATOM 2048 N N . THR B 1 59 ? -5.125 -7.102 3.1 1 79.62 59 THR B N 1
ATOM 2049 C CA . THR B 1 59 ? -4.648 -7.367 1.747 1 79.62 59 THR B CA 1
ATOM 2050 C C . THR B 1 59 ? -3.871 -8.68 1.694 1 79.62 59 THR B C 1
ATOM 2052 O O . THR B 1 59 ? -4.043 -9.469 0.765 1 79.62 59 THR B O 1
ATOM 2055 N N . SER B 1 60 ? -3.072 -8.906 2.701 1 82.56 60 SER B N 1
ATOM 2056 C CA . SER B 1 60 ? -2.299 -10.141 2.758 1 82.56 60 SER B CA 1
ATOM 2057 C C . SER B 1 60 ? -3.207 -11.359 2.914 1 82.56 60 SER B C 1
ATOM 2059 O O . SER B 1 60 ? -2.936 -12.414 2.35 1 82.56 60 SER B O 1
ATOM 2061 N N . TYR B 1 61 ? -4.246 -11.164 3.662 1 86.38 61 TYR B N 1
ATOM 2062 C CA . TYR B 1 61 ? -5.207 -12.242 3.842 1 86.38 61 TYR B CA 1
ATOM 2063 C C . TYR B 1 61 ? -5.875 -12.602 2.521 1 86.38 61 TYR B C 1
ATOM 2065 O O . TYR B 1 61 ? -6.004 -13.781 2.186 1 86.38 61 TYR B O 1
ATOM 2073 N N . LEU B 1 62 ? -6.289 -11.672 1.831 1 82.94 62 LEU B N 1
ATOM 2074 C CA . LEU B 1 62 ? -6.914 -11.891 0.531 1 82.94 62 LEU B CA 1
ATOM 2075 C C . LEU B 1 62 ? -5.93 -12.531 -0.442 1 82.94 62 LEU B C 1
ATOM 2077 O O . LEU B 1 62 ? -6.289 -13.453 -1.182 1 82.94 62 LEU B O 1
ATOM 2081 N N . SER B 1 63 ? -4.672 -12.078 -0.368 1 85.06 63 SER B N 1
ATOM 2082 C CA . SER B 1 63 ? -3.635 -12.633 -1.229 1 85.06 63 SER B CA 1
ATOM 2083 C C . SER B 1 63 ? -3.359 -14.094 -0.884 1 85.06 63 SER B C 1
ATOM 2085 O O . SER B 1 63 ? -3.123 -14.914 -1.774 1 85.06 63 SER B O 1
ATOM 2087 N N . ALA B 1 64 ? -3.387 -14.406 0.399 1 89.69 64 ALA B N 1
ATOM 2088 C CA . ALA B 1 64 ? -3.186 -15.789 0.835 1 89.69 64 ALA B CA 1
ATOM 2089 C C . ALA B 1 64 ? -4.23 -16.719 0.217 1 89.69 64 ALA B C 1
ATOM 2091 O O . ALA B 1 64 ? -3.895 -17.797 -0.275 1 89.69 64 ALA B O 1
ATOM 2092 N N . ASN B 1 65 ? -5.434 -16.281 0.231 1 93 65 ASN B N 1
ATOM 2093 C CA . ASN B 1 65 ? -6.508 -17.078 -0.344 1 93 65 ASN B CA 1
ATOM 2094 C C . ASN B 1 65 ? -6.332 -17.25 -1.85 1 93 65 ASN B C 1
ATOM 2096 O O . ASN B 1 65 ? -6.59 -18.328 -2.389 1 93 65 ASN B O 1
ATOM 2100 N N . LEU B 1 66 ? -5.914 -16.266 -2.465 1 92.38 66 LEU B N 1
ATOM 2101 C CA . LEU B 1 66 ? -5.711 -16.328 -3.906 1 92.38 66 LEU B CA 1
ATOM 2102 C C . LEU B 1 66 ? -4.559 -17.266 -4.25 1 92.38 66 LEU B C 1
ATOM 2104 O O . LEU B 1 66 ? -4.629 -18.016 -5.234 1 92.38 66 LEU B O 1
ATOM 2108 N N . VAL B 1 67 ? -3.533 -17.25 -3.434 1 95.56 67 VAL B N 1
ATOM 2109 C CA . VAL B 1 67 ? -2.373 -18.094 -3.684 1 95.56 67 VAL B CA 1
ATOM 2110 C C . VAL B 1 67 ? -2.777 -19.562 -3.572 1 95.56 67 VAL B C 1
ATOM 2112 O O . VAL B 1 67 ? -2.465 -20.375 -4.453 1 95.56 67 VAL B O 1
ATOM 2115 N N . TYR B 1 68 ? -3.475 -19.859 -2.561 1 96.88 68 TYR B N 1
ATOM 2116 C CA . TYR B 1 68 ? -3.908 -21.25 -2.383 1 96.88 68 TYR B CA 1
ATOM 2117 C C . TYR B 1 68 ? -4.906 -21.641 -3.465 1 96.88 68 TYR B C 1
ATOM 2119 O O . TYR B 1 68 ? -4.844 -22.766 -3.992 1 96.88 68 TYR B O 1
ATOM 2127 N N . ALA B 1 69 ? -5.832 -20.766 -3.736 1 96.56 69 ALA B N 1
ATOM 2128 C CA . ALA B 1 69 ? -6.809 -21.062 -4.785 1 96.56 69 ALA B CA 1
ATOM 2129 C C . ALA B 1 69 ? -6.117 -21.281 -6.125 1 96.56 69 ALA B C 1
ATOM 2131 O O . ALA B 1 69 ? -6.465 -22.219 -6.863 1 96.56 69 ALA B O 1
ATOM 2132 N N . TYR B 1 70 ? -5.199 -20.5 -6.434 1 97.62 70 TYR B N 1
ATOM 2133 C CA . TYR B 1 70 ? -4.48 -20.609 -7.695 1 97.62 70 TYR B CA 1
ATOM 2134 C C . TYR B 1 70 ? -3.582 -21.844 -7.699 1 97.62 70 TYR B C 1
ATOM 2136 O O . TYR B 1 70 ? -3.559 -22.594 -8.672 1 97.62 70 TYR B O 1
ATOM 2144 N N . GLY B 1 71 ? -2.869 -22.078 -6.637 1 97.38 71 GLY B N 1
ATOM 2145 C CA . GLY B 1 71 ? -1.884 -23.141 -6.555 1 97.38 71 GLY B CA 1
ATOM 2146 C C . GLY B 1 71 ? -2.504 -24.531 -6.543 1 97.38 71 GLY B C 1
ATOM 2147 O O . GLY B 1 71 ? -1.954 -25.453 -7.129 1 97.38 71 GLY B O 1
ATOM 2148 N N . PHE B 1 72 ? -3.66 -24.594 -5.902 1 97.38 72 PHE B N 1
ATOM 2149 C CA . PHE B 1 72 ? -4.312 -25.906 -5.812 1 97.38 72 PHE B CA 1
ATOM 2150 C C . PHE B 1 72 ? -5.492 -25.984 -6.773 1 97.38 72 PHE B C 1
ATOM 2152 O O . PHE B 1 72 ? -5.719 -27.016 -7.395 1 97.38 72 PHE B O 1
ATOM 2159 N N . GLY B 1 73 ? -6.215 -24.922 -6.898 1 97.69 73 GLY B N 1
ATOM 2160 C CA . GLY B 1 73 ? -7.438 -24.922 -7.684 1 97.69 73 GLY B CA 1
ATOM 2161 C C . GLY B 1 73 ? -7.188 -25.078 -9.172 1 97.69 73 GLY B C 1
ATOM 2162 O O . GLY B 1 73 ? -7.914 -25.797 -9.859 1 97.69 73 GLY B O 1
ATOM 2163 N N . THR B 1 74 ? -6.156 -24.438 -9.672 1 98.25 74 THR B N 1
ATOM 2164 C CA . THR B 1 74 ? -5.895 -24.469 -11.109 1 98.25 74 THR B CA 1
ATOM 2165 C C . THR B 1 74 ? -5.512 -25.859 -11.562 1 98.25 74 THR B C 1
ATOM 2167 O O . THR B 1 74 ? -6.102 -26.406 -12.508 1 98.25 74 THR B O 1
ATOM 2170 N N . PRO B 1 75 ? -4.555 -26.5 -10.875 1 97.69 75 PRO B N 1
ATOM 2171 C CA . PRO B 1 75 ? -4.242 -27.859 -11.32 1 97.69 75 PRO B CA 1
ATOM 2172 C C . PRO B 1 75 ? -5.43 -28.812 -11.172 1 97.69 75 PRO B C 1
ATOM 2174 O O . PRO B 1 75 ? -5.594 -29.734 -11.984 1 97.69 75 PRO B O 1
ATOM 2177 N N . PHE B 1 76 ? -6.223 -28.562 -10.195 1 97.62 76 PHE B N 1
ATOM 2178 C CA . PHE B 1 76 ? -7.422 -29.375 -10.047 1 97.62 76 PHE B CA 1
ATOM 2179 C C . PHE B 1 76 ? -8.367 -29.172 -11.219 1 97.62 76 PHE B C 1
ATOM 2181 O O . PHE B 1 76 ? -8.938 -30.125 -11.75 1 97.62 76 PHE B O 1
ATOM 2188 N N . ALA B 1 77 ? -8.562 -27.953 -11.617 1 97.81 77 ALA B N 1
ATOM 2189 C CA . ALA B 1 77 ? -9.438 -27.625 -12.742 1 97.81 77 ALA B CA 1
ATOM 2190 C C . ALA B 1 77 ? -8.898 -28.219 -14.047 1 97.81 77 ALA B C 1
ATOM 2192 O O . ALA B 1 77 ? -9.664 -28.766 -14.844 1 97.81 77 ALA B O 1
ATOM 2193 N N . VAL B 1 78 ? -7.613 -28.172 -14.273 1 97.31 78 VAL B N 1
ATOM 2194 C CA . VAL B 1 78 ? -7.008 -28.703 -15.484 1 97.31 78 VAL B CA 1
ATOM 2195 C C . VAL B 1 78 ? -7.133 -30.234 -15.492 1 97.31 78 VAL B C 1
ATOM 2197 O O . VAL B 1 78 ? -7.484 -30.828 -16.516 1 97.31 78 VAL B O 1
ATOM 2200 N N . TRP B 1 79 ? -6.828 -30.797 -14.367 1 96.88 79 TRP B N 1
ATOM 2201 C CA . TRP B 1 79 ? -6.973 -32.25 -14.219 1 96.88 79 TRP B CA 1
ATOM 2202 C C . TRP B 1 79 ? -8.391 -32.688 -14.57 1 96.88 79 TRP B C 1
ATOM 2204 O O . TRP B 1 79 ? -8.586 -33.656 -15.312 1 96.88 79 TRP B O 1
ATOM 2214 N N . GLY B 1 80 ? -9.398 -31.953 -14.008 1 96.75 80 GLY B N 1
ATOM 2215 C CA . GLY B 1 80 ? -10.789 -32.25 -14.312 1 96.75 80 GLY B CA 1
ATOM 2216 C C . GLY B 1 80 ? -11.125 -32.094 -15.781 1 96.75 80 GLY B C 1
ATOM 2217 O O . GLY B 1 80 ? -11.828 -32.938 -16.359 1 96.75 80 GLY B O 1
ATOM 2218 N N . ALA B 1 81 ? -10.688 -31.078 -16.391 1 95.88 81 ALA B N 1
ATOM 2219 C CA . ALA B 1 81 ? -10.93 -30.828 -17.797 1 95.88 81 ALA B CA 1
ATOM 2220 C C . ALA B 1 81 ? -10.312 -31.906 -18.672 1 95.88 81 ALA B C 1
ATOM 2222 O O . ALA B 1 81 ? -10.945 -32.406 -19.609 1 95.88 81 ALA B O 1
ATOM 2223 N N . LEU B 1 82 ? -9.133 -32.344 -18.375 1 95 82 LEU B N 1
ATOM 2224 C CA . LEU B 1 82 ? -8.453 -33.375 -19.141 1 95 82 LEU B CA 1
ATOM 2225 C C . LEU B 1 82 ? -9.141 -34.719 -18.984 1 95 82 LEU B C 1
ATOM 2227 O O . LEU B 1 82 ? -9.305 -35.469 -19.953 1 95 82 LEU B O 1
ATOM 2231 N N . ARG B 1 83 ? -9.539 -34.938 -17.75 1 94.19 83 ARG B N 1
ATOM 2232 C CA . ARG B 1 83 ? -10.273 -36.156 -17.516 1 94.19 83 ARG B CA 1
ATOM 2233 C C . ARG B 1 83 ? -11.562 -36.219 -18.328 1 94.19 83 ARG B C 1
ATOM 2235 O O . ARG B 1 83 ? -11.922 -37.25 -18.875 1 94.19 83 ARG B O 1
ATOM 2242 N N . TYR B 1 84 ? -12.195 -35.062 -18.406 1 93.94 84 TYR B N 1
ATOM 2243 C CA . TYR B 1 84 ? -13.414 -34.938 -19.203 1 93.94 84 TYR B CA 1
ATOM 2244 C C . TYR B 1 84 ? -13.141 -35.156 -20.688 1 93.94 84 TYR B C 1
ATOM 2246 O O . TYR B 1 84 ? -13.969 -35.719 -21.406 1 93.94 84 TYR B O 1
ATOM 2254 N N . LEU B 1 85 ? -11.984 -34.875 -21.156 1 92.88 85 LEU B N 1
ATOM 2255 C CA . LEU B 1 85 ? -11.609 -35 -22.547 1 92.88 85 LEU B CA 1
ATOM 2256 C C . LEU B 1 85 ? -10.961 -36.344 -22.828 1 92.88 85 LEU B C 1
ATOM 2258 O O . LEU B 1 85 ? -10.484 -36.594 -23.938 1 92.88 85 LEU B O 1
ATOM 2262 N N . GLY B 1 86 ? -10.828 -37.188 -21.828 1 91.38 86 GLY B N 1
ATOM 2263 C CA . GLY B 1 86 ? -10.375 -38.531 -22.016 1 91.38 86 GLY B CA 1
ATOM 2264 C C . GLY B 1 86 ? -8.875 -38.688 -21.828 1 91.38 86 GLY B C 1
ATOM 2265 O O . GLY B 1 86 ? -8.289 -39.688 -22.25 1 91.38 86 GLY B O 1
ATOM 2266 N N . THR B 1 87 ? -8.242 -37.688 -21.312 1 92.38 87 THR B N 1
ATOM 2267 C CA . THR B 1 87 ? -6.805 -37.719 -21.047 1 92.38 87 THR B CA 1
ATOM 2268 C C . THR B 1 87 ? -6.523 -37.844 -19.562 1 92.38 87 THR B C 1
ATOM 2270 O O . THR B 1 87 ? -7.102 -37.125 -18.75 1 92.38 87 THR B O 1
ATOM 2273 N N . GLU B 1 88 ? -5.637 -38.844 -19.234 1 92.94 88 GLU B N 1
ATOM 2274 C CA . GLU B 1 88 ? -5.289 -39.031 -17.828 1 92.94 88 GLU B CA 1
ATOM 2275 C C . GLU B 1 88 ? -4.039 -38.25 -17.453 1 92.94 88 GLU B C 1
ATOM 2277 O O . GLU B 1 88 ? -3.08 -38.188 -18.234 1 92.94 88 GLU B O 1
ATOM 2282 N N . TRP B 1 89 ? -4.121 -37.531 -16.391 1 93.5 89 TRP B N 1
ATOM 2283 C CA . TRP B 1 89 ? -3.014 -36.781 -15.82 1 93.5 89 TRP B CA 1
ATOM 2284 C C . TRP B 1 89 ? -3.002 -36.906 -14.297 1 93.5 89 TRP B C 1
ATOM 2286 O O . TRP B 1 89 ? -4.059 -36.938 -13.664 1 93.5 89 TRP B O 1
ATOM 2296 N N . SER B 1 90 ? -1.791 -36.969 -13.781 1 94.12 90 SER B N 1
ATOM 2297 C CA . SER B 1 90 ? -1.651 -37.062 -12.328 1 94.12 90 SER B CA 1
ATOM 2298 C C . SER B 1 90 ? -1.938 -35.719 -11.656 1 94.12 90 SER B C 1
ATOM 2300 O O . SER B 1 90 ? -1.263 -34.75 -11.938 1 94.12 90 SER B O 1
ATOM 2302 N N . ILE B 1 91 ? -2.879 -35.812 -10.781 1 94.69 91 ILE B N 1
ATOM 2303 C CA . ILE B 1 91 ? -3.221 -34.594 -10.055 1 94.69 91 ILE B CA 1
ATOM 2304 C C . ILE B 1 91 ? -2.039 -34.156 -9.188 1 94.69 91 ILE B C 1
ATOM 2306 O O . ILE B 1 91 ? -1.801 -32.969 -9.016 1 94.69 91 ILE B O 1
ATOM 2310 N N . VAL B 1 92 ? -1.31 -35.062 -8.633 1 94.81 92 VAL B N 1
ATOM 2311 C CA . VAL B 1 92 ? -0.155 -34.75 -7.797 1 94.81 92 VAL B CA 1
ATOM 2312 C C . VAL B 1 92 ? 0.913 -34.031 -8.625 1 94.81 92 VAL B C 1
ATOM 2314 O O . VAL B 1 92 ? 1.531 -33.062 -8.164 1 94.81 92 VAL B O 1
ATOM 2317 N N . GLU B 1 93 ? 1.051 -34.531 -9.82 1 94.38 93 GLU B N 1
ATOM 2318 C CA . GLU B 1 93 ? 1.978 -33.875 -10.734 1 94.38 93 GLU B CA 1
ATOM 2319 C C . GLU B 1 93 ? 1.527 -32.438 -11.047 1 94.38 93 GLU B C 1
ATOM 2321 O O . GLU B 1 93 ? 2.348 -31.516 -11.094 1 94.38 93 GLU B O 1
ATOM 2326 N N . GLY B 1 94 ? 0.26 -32.25 -11.242 1 96.38 94 GLY B N 1
ATOM 2327 C CA . GLY B 1 94 ? -0.266 -30.922 -11.492 1 96.38 94 GLY B CA 1
ATOM 2328 C C . GLY B 1 94 ? -0.039 -29.969 -10.344 1 96.38 94 GLY B C 1
ATOM 2329 O O . GLY B 1 94 ? 0.438 -28.844 -10.555 1 96.38 94 GLY B O 1
ATOM 2330 N N . ILE B 1 95 ? -0.312 -30.422 -9.141 1 97 95 ILE B N 1
ATOM 2331 C CA . ILE B 1 95 ? -0.142 -29.594 -7.949 1 97 95 ILE B CA 1
ATOM 2332 C C . ILE B 1 95 ? 1.334 -29.25 -7.766 1 97 95 ILE B C 1
ATOM 2334 O O . ILE B 1 95 ? 1.672 -28.141 -7.367 1 97 95 ILE B O 1
ATOM 2338 N N . ALA B 1 96 ? 2.174 -30.156 -8.086 1 96.62 96 ALA B N 1
ATOM 2339 C CA . ALA B 1 96 ? 3.611 -29.922 -7.992 1 96.62 96 ALA B CA 1
ATOM 2340 C C . ALA B 1 96 ? 4.047 -28.812 -8.961 1 96.62 96 ALA B C 1
ATOM 2342 O O . ALA B 1 96 ? 4.848 -27.953 -8.602 1 96.62 96 ALA B O 1
ATOM 2343 N N . VAL B 1 97 ? 3.514 -28.844 -10.164 1 96.88 97 VAL B N 1
ATOM 2344 C CA . VAL B 1 97 ? 3.891 -27.859 -11.172 1 96.88 97 VAL B CA 1
ATOM 2345 C C . VAL B 1 97 ? 3.516 -26.453 -10.695 1 96.88 97 VAL B C 1
ATOM 2347 O O . VAL B 1 97 ? 4.355 -25.547 -10.68 1 96.88 97 VAL B O 1
ATOM 2350 N N . TRP B 1 98 ? 2.311 -26.266 -10.273 1 97.94 98 TRP B N 1
ATOM 2351 C CA . TRP B 1 98 ? 1.874 -24.938 -9.852 1 97.94 98 TRP B CA 1
ATOM 2352 C C . TRP B 1 98 ? 2.545 -24.547 -8.547 1 97.94 98 TRP B C 1
ATOM 2354 O O . TRP B 1 98 ? 2.918 -23.375 -8.359 1 97.94 98 TRP B O 1
ATOM 2364 N N . GLY B 1 99 ? 2.656 -25.422 -7.609 1 97.44 99 GLY B N 1
ATOM 2365 C CA . GLY B 1 99 ? 3.307 -25.109 -6.348 1 97.44 99 GLY B CA 1
ATOM 2366 C C . GLY B 1 99 ? 4.73 -24.609 -6.516 1 97.44 99 GLY B C 1
ATOM 2367 O O . GLY B 1 99 ? 5.098 -23.578 -5.977 1 97.44 99 GLY B O 1
ATOM 2368 N N . TYR B 1 100 ? 5.449 -25.328 -7.352 1 97.12 100 TYR B N 1
ATOM 2369 C CA . TYR B 1 100 ? 6.852 -24.969 -7.516 1 97.12 100 TYR B CA 1
ATOM 2370 C C . TYR B 1 100 ? 7 -23.734 -8.398 1 97.12 100 TYR B C 1
ATOM 2372 O O . TYR B 1 100 ? 7.941 -22.953 -8.242 1 97.12 100 TYR B O 1
ATOM 2380 N N . ALA B 1 101 ? 6.125 -23.516 -9.273 1 97.69 101 ALA B N 1
ATOM 2381 C CA . ALA B 1 101 ? 6.145 -22.328 -10.117 1 97.69 101 ALA B CA 1
ATOM 2382 C C . ALA B 1 101 ? 6.051 -21.047 -9.273 1 97.69 101 ALA B C 1
ATOM 2384 O O . ALA B 1 101 ? 6.586 -20.016 -9.648 1 97.69 101 ALA B O 1
ATOM 2385 N N . MET B 1 102 ? 5.484 -21.203 -8.062 1 97.38 102 MET B N 1
ATOM 2386 C CA . MET B 1 102 ? 5.203 -20.016 -7.258 1 97.38 102 MET B CA 1
ATOM 2387 C C . MET B 1 102 ? 6.383 -19.688 -6.352 1 97.38 102 MET B C 1
ATOM 2389 O O . MET B 1 102 ? 6.391 -18.656 -5.684 1 97.38 102 MET B O 1
ATOM 2393 N N . ALA B 1 103 ? 7.426 -20.422 -6.375 1 97.31 103 ALA B N 1
ATOM 2394 C CA . ALA B 1 103 ? 8.578 -20.219 -5.508 1 97.31 103 ALA B CA 1
ATOM 2395 C C . ALA B 1 103 ? 9.234 -18.859 -5.785 1 97.31 103 ALA B C 1
ATOM 2397 O O . ALA B 1 103 ? 9.75 -18.219 -4.871 1 97.31 103 ALA B O 1
ATOM 2398 N N . VAL B 1 104 ? 9.164 -18.391 -6.957 1 97.31 104 VAL B N 1
ATOM 2399 C CA . VAL B 1 104 ? 9.852 -17.172 -7.371 1 97.31 104 VAL B CA 1
ATOM 2400 C C . VAL B 1 104 ? 9.203 -15.961 -6.707 1 97.31 104 VAL B C 1
ATOM 2402 O O . VAL B 1 104 ? 9.82 -14.906 -6.594 1 97.31 104 VAL B O 1
ATOM 2405 N N . TRP B 1 105 ? 8.047 -16.078 -6.215 1 95.88 105 TRP B N 1
ATOM 2406 C CA . TRP B 1 105 ? 7.316 -14.961 -5.629 1 95.88 105 TRP B CA 1
ATOM 2407 C C . TRP B 1 105 ? 7.781 -14.695 -4.199 1 95.88 105 TRP B C 1
ATOM 2409 O O . TRP B 1 105 ? 7.5 -13.633 -3.637 1 95.88 105 TRP B O 1
ATOM 2419 N N . ILE B 1 106 ? 8.5 -15.625 -3.645 1 95.81 106 ILE B N 1
ATOM 2420 C CA . ILE B 1 106 ? 9.023 -15.453 -2.291 1 95.81 106 ILE B CA 1
ATOM 2421 C C . ILE B 1 106 ? 10.109 -14.375 -2.287 1 95.81 106 ILE B C 1
ATOM 2423 O O . ILE B 1 106 ? 9.969 -13.352 -1.62 1 95.81 106 ILE B O 1
ATOM 2427 N N . PRO B 1 107 ? 11.195 -14.539 -3.094 1 96.12 107 PRO B N 1
ATOM 2428 C CA . PRO B 1 107 ? 12.188 -13.469 -3.135 1 96.12 107 PRO B CA 1
ATOM 2429 C C . PRO B 1 107 ? 11.641 -12.18 -3.752 1 96.12 107 PRO B C 1
ATOM 2431 O O . PRO B 1 107 ? 12.094 -11.086 -3.414 1 96.12 107 PRO B O 1
ATOM 2434 N N . THR B 1 108 ? 10.719 -12.328 -4.641 1 94.69 108 THR B N 1
ATOM 2435 C CA . THR B 1 108 ? 10.094 -11.148 -5.238 1 94.69 108 THR B CA 1
ATOM 2436 C C . THR B 1 108 ? 9.406 -10.305 -4.176 1 94.69 108 THR B C 1
ATOM 2438 O O . THR B 1 108 ? 9.555 -9.078 -4.152 1 94.69 108 THR B O 1
ATOM 2441 N N . ALA B 1 109 ? 8.688 -11.008 -3.244 1 91.94 109 ALA B N 1
ATOM 2442 C CA . ALA B 1 109 ? 8.008 -10.297 -2.162 1 91.94 109 ALA B CA 1
ATOM 2443 C C . ALA B 1 109 ? 9.008 -9.578 -1.265 1 91.94 109 ALA B C 1
ATOM 2445 O O . ALA B 1 109 ? 8.766 -8.453 -0.833 1 91.94 109 ALA B O 1
ATOM 2446 N N . ALA B 1 110 ? 10.125 -10.141 -1.028 1 93 110 ALA B N 1
ATOM 2447 C CA . ALA B 1 110 ? 11.156 -9.555 -0.18 1 93 110 ALA B CA 1
ATOM 2448 C C . ALA B 1 110 ? 11.758 -8.312 -0.832 1 93 110 ALA B C 1
ATOM 2450 O O . ALA B 1 110 ? 11.922 -7.281 -0.18 1 93 110 ALA B O 1
ATOM 2451 N N . LEU B 1 111 ? 12 -8.383 -2.078 1 92.06 111 LEU B N 1
ATOM 2452 C CA . LEU B 1 111 ? 12.656 -7.281 -2.777 1 92.06 111 LEU B CA 1
ATOM 2453 C C . LEU B 1 111 ? 11.695 -6.113 -2.975 1 92.06 111 LEU B C 1
ATOM 2455 O O . LEU B 1 111 ? 12.117 -4.961 -3.076 1 92.06 111 LEU B O 1
ATOM 2459 N N . CYS B 1 112 ? 10.445 -6.414 -2.902 1 87.19 112 CYS B N 1
ATOM 2460 C CA . CYS B 1 112 ? 9.445 -5.383 -3.141 1 87.19 112 CYS B CA 1
ATOM 2461 C C . CYS B 1 112 ? 9.172 -4.586 -1.871 1 87.19 112 CYS B C 1
ATOM 2463 O O . CYS B 1 112 ? 8.352 -3.662 -1.876 1 87.19 112 CYS B O 1
ATOM 2465 N N . ILE B 1 113 ? 9.938 -4.891 -0.791 1 83.88 113 ILE B N 1
ATOM 2466 C CA . ILE B 1 113 ? 9.883 -4.055 0.403 1 83.88 113 ILE B CA 1
ATOM 2467 C C . ILE B 1 113 ? 10.445 -2.672 0.088 1 83.88 113 ILE B C 1
ATOM 2469 O O . ILE B 1 113 ? 10.016 -1.67 0.664 1 83.88 113 ILE B O 1
ATOM 2473 N N . ILE B 1 114 ? 11.391 -2.705 -0.782 1 79.38 114 ILE B N 1
ATOM 2474 C CA . ILE B 1 114 ? 11.992 -1.445 -1.206 1 79.38 114 ILE B CA 1
ATOM 2475 C C . ILE B 1 114 ? 10.945 -0.581 -1.903 1 79.38 114 ILE B C 1
ATOM 2477 O O . ILE B 1 114 ? 10.352 -0.997 -2.902 1 79.38 114 ILE B O 1
ATOM 2481 N N . PRO B 1 115 ? 10.719 0.6 -1.369 1 76.94 115 PRO B N 1
ATOM 2482 C CA . PRO B 1 115 ? 9.617 1.424 -1.861 1 76.94 115 PRO B CA 1
ATOM 2483 C C . PRO B 1 115 ? 9.961 2.17 -3.148 1 76.94 115 PRO B C 1
ATOM 2485 O O . PRO B 1 115 ? 9.891 3.4 -3.189 1 76.94 115 PRO B O 1
ATOM 2488 N N . ILE B 1 116 ? 10.367 1.451 -4.203 1 75.75 116 ILE B N 1
ATOM 2489 C CA . ILE B 1 116 ? 10.641 1.979 -5.535 1 75.75 116 ILE B CA 1
ATOM 2490 C C . ILE B 1 116 ? 9.672 1.368 -6.543 1 75.75 116 ILE B C 1
ATOM 2492 O O . ILE B 1 116 ? 9.742 0.173 -6.84 1 75.75 116 ILE B O 1
ATOM 2496 N N . PRO B 1 117 ? 8.844 2.107 -7.125 1 77.56 117 PRO B N 1
ATOM 2497 C CA . PRO B 1 117 ? 7.754 1.594 -7.961 1 77.56 117 PRO B CA 1
ATOM 2498 C C . PRO B 1 117 ? 8.266 0.819 -9.18 1 77.56 117 PRO B C 1
ATOM 2500 O O . PRO B 1 117 ? 7.719 -0.235 -9.516 1 77.56 117 PRO B O 1
ATOM 2503 N N . ILE B 1 118 ? 9.25 1.377 -9.867 1 83.12 118 ILE B N 1
ATOM 2504 C CA . ILE B 1 118 ? 9.727 0.724 -11.078 1 83.12 118 ILE B CA 1
ATOM 2505 C C . ILE B 1 118 ? 10.344 -0.63 -10.727 1 83.12 118 ILE B C 1
ATOM 2507 O O . ILE B 1 118 ? 10.234 -1.585 -11.5 1 83.12 118 ILE B O 1
ATOM 2511 N N . LEU B 1 119 ? 10.953 -0.701 -9.578 1 86.31 119 LEU B N 1
ATOM 2512 C CA . LEU B 1 119 ? 11.531 -1.966 -9.141 1 86.31 119 LEU B CA 1
ATOM 2513 C C . LEU B 1 119 ? 10.453 -3.029 -8.969 1 86.31 119 LEU B C 1
ATOM 2515 O O . LEU B 1 119 ? 10.633 -4.176 -9.391 1 86.31 119 LEU B O 1
ATOM 2519 N N . ARG B 1 120 ? 9.359 -2.664 -8.461 1 85.38 120 ARG B N 1
ATOM 2520 C CA . ARG B 1 120 ? 8.25 -3.596 -8.281 1 85.38 120 ARG B CA 1
ATOM 2521 C C . ARG B 1 120 ? 7.734 -4.102 -9.625 1 85.38 120 ARG B C 1
ATOM 2523 O O . ARG B 1 120 ? 7.52 -5.305 -9.797 1 85.38 120 ARG B O 1
ATOM 2530 N N . TRP B 1 121 ? 7.648 -3.27 -10.594 1 87.5 121 TRP B N 1
ATOM 2531 C CA . TRP B 1 121 ? 7.168 -3.65 -11.922 1 87.5 121 TRP B CA 1
ATOM 2532 C C . TRP B 1 121 ? 8.125 -4.641 -12.578 1 87.5 121 TRP B C 1
ATOM 2534 O O . TRP B 1 121 ? 7.684 -5.629 -13.18 1 87.5 121 TRP B O 1
ATOM 2544 N N . VAL B 1 122 ? 9.328 -4.312 -12.422 1 92.88 122 VAL B N 1
ATOM 2545 C CA . VAL B 1 122 ? 10.336 -5.172 -13.039 1 92.88 122 VAL B CA 1
ATOM 2546 C C . VAL B 1 122 ? 10.344 -6.535 -12.352 1 92.88 122 VAL B C 1
ATOM 2548 O O . VAL B 1 122 ? 10.312 -7.574 -13.016 1 92.88 122 VAL B O 1
ATOM 2551 N N . LEU B 1 123 ? 10.328 -6.512 -11.047 1 93.5 123 LEU B N 1
ATOM 2552 C CA . LEU B 1 123 ? 10.414 -7.758 -10.297 1 93.5 123 LEU B CA 1
ATOM 2553 C C . LEU B 1 123 ? 9.164 -8.602 -10.508 1 93.5 123 LEU B C 1
ATOM 2555 O O . LEU B 1 123 ? 9.258 -9.82 -10.703 1 93.5 123 LEU B O 1
ATOM 2559 N N . VAL B 1 124 ? 8.031 -7.996 -10.523 1 93 124 VAL B N 1
ATOM 2560 C CA . VAL B 1 124 ? 6.781 -8.719 -10.742 1 93 124 VAL B CA 1
ATOM 2561 C C . VAL B 1 124 ? 6.738 -9.25 -12.172 1 93 124 VAL B C 1
ATOM 2563 O O . VAL B 1 124 ? 6.293 -10.375 -12.414 1 93 124 VAL B O 1
ATOM 2566 N N . GLY B 1 125 ? 7.203 -8.438 -13.133 1 95 125 GLY B N 1
ATOM 2567 C CA . GLY B 1 125 ? 7.281 -8.906 -14.508 1 95 125 GLY B CA 1
ATOM 2568 C C . GLY B 1 125 ? 8.164 -10.125 -14.672 1 95 125 GLY B C 1
ATOM 2569 O O . GLY B 1 125 ? 7.793 -11.07 -15.375 1 95 125 GLY B O 1
ATOM 2570 N N . LEU B 1 126 ? 9.266 -10.047 -14.016 1 97 126 LEU B N 1
ATOM 2571 C CA . LEU B 1 126 ? 10.203 -11.164 -14.086 1 97 126 LEU B CA 1
ATOM 2572 C C . LEU B 1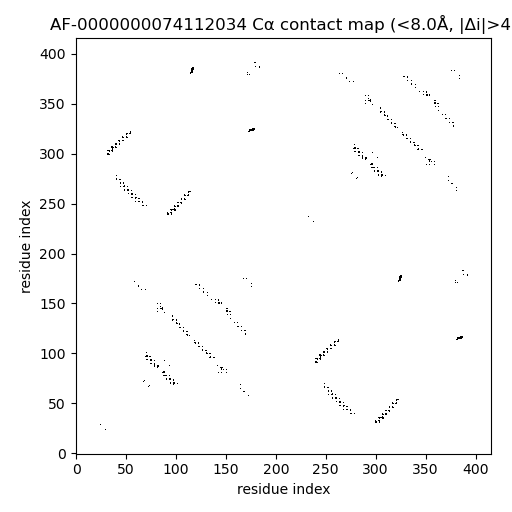 126 ? 9.602 -12.414 -13.445 1 97 126 LEU B C 1
ATOM 2574 O O . LEU B 1 126 ? 9.734 -13.516 -13.977 1 97 126 LEU B O 1
ATOM 2578 N N . ALA B 1 127 ? 8.945 -12.242 -12.305 1 97.25 127 ALA B N 1
ATOM 2579 C CA . ALA B 1 127 ? 8.312 -13.367 -11.625 1 97.25 127 ALA B CA 1
ATOM 2580 C C . ALA B 1 127 ? 7.172 -13.945 -12.461 1 97.25 127 ALA B C 1
ATOM 2582 O O . ALA B 1 127 ? 7.016 -15.164 -12.555 1 97.25 127 ALA B O 1
ATOM 2583 N N . PHE B 1 128 ? 6.398 -13.062 -13.062 1 96.88 128 PHE B N 1
ATOM 2584 C CA . PHE B 1 128 ? 5.32 -13.469 -13.953 1 96.88 128 PHE B CA 1
ATOM 2585 C C . PHE B 1 128 ? 5.859 -14.289 -15.117 1 96.88 128 PHE B C 1
ATOM 2587 O O . PHE B 1 128 ? 5.352 -15.375 -15.398 1 96.88 128 PHE B O 1
ATOM 2594 N N . GLY B 1 129 ? 6.855 -13.766 -15.711 1 97.88 129 GLY B N 1
ATOM 2595 C CA . GLY B 1 129 ? 7.438 -14.438 -16.859 1 97.88 129 GLY B CA 1
ATOM 2596 C C . GLY B 1 129 ? 8.039 -15.789 -16.516 1 97.88 129 GLY B C 1
ATOM 2597 O O . GLY B 1 129 ? 7.789 -16.781 -17.219 1 97.88 129 GLY B O 1
ATOM 2598 N N . SER B 1 130 ? 8.828 -15.836 -15.516 1 98 130 SER B N 1
ATOM 2599 C CA . SER B 1 130 ? 9.531 -17.062 -15.156 1 98 130 SER B CA 1
ATOM 2600 C C . SER B 1 130 ? 8.555 -18.141 -14.711 1 98 130 SER B C 1
ATOM 2602 O O . SER B 1 130 ? 8.656 -19.297 -15.141 1 98 130 SER B O 1
ATOM 2604 N N . SER B 1 131 ? 7.617 -17.781 -13.836 1 98.06 131 SER B N 1
ATOM 2605 C CA . SER B 1 131 ? 6.652 -18.766 -13.375 1 98.06 131 SER B CA 1
ATOM 2606 C C . SER B 1 131 ? 5.719 -19.203 -14.5 1 98.06 131 SER B C 1
ATOM 2608 O O . SER B 1 131 ? 5.383 -20.375 -14.617 1 98.06 131 SER B O 1
ATOM 2610 N N . GLY B 1 132 ? 5.312 -18.266 -15.336 1 98.12 132 GLY B N 1
ATOM 2611 C CA . GLY B 1 132 ? 4.5 -18.609 -16.5 1 98.12 132 GLY B CA 1
ATOM 2612 C C . GLY B 1 132 ? 5.203 -19.547 -17.469 1 98.12 132 GLY B C 1
ATOM 2613 O O . GLY B 1 132 ? 4.605 -20.5 -17.969 1 98.12 132 GLY B O 1
ATOM 2614 N N . TRP B 1 133 ? 6.477 -19.266 -17.688 1 97.94 133 TRP B N 1
ATOM 2615 C CA . TRP B 1 133 ? 7.281 -20.125 -18.547 1 97.94 133 TRP B CA 1
ATOM 2616 C C . TRP B 1 133 ? 7.387 -21.531 -17.984 1 97.94 133 TRP B C 1
ATOM 2618 O O . TRP B 1 133 ? 7.223 -22.516 -18.703 1 97.94 133 TRP B O 1
ATOM 2628 N N . TYR B 1 134 ? 7.641 -21.578 -16.734 1 97.94 134 TYR B N 1
ATOM 2629 C CA . TYR B 1 134 ? 7.762 -22.875 -16.062 1 97.94 134 TYR B CA 1
ATOM 2630 C C . TYR B 1 134 ? 6.477 -23.688 -16.203 1 97.94 134 TYR B C 1
ATOM 2632 O O . TYR B 1 134 ? 6.52 -24.875 -16.531 1 97.94 134 TYR B O 1
ATOM 2640 N N . ILE B 1 135 ? 5.344 -23.031 -15.969 1 97.88 135 ILE B N 1
ATOM 2641 C CA . ILE B 1 135 ? 4.062 -23.719 -16.047 1 97.88 135 ILE B CA 1
ATOM 2642 C C . ILE B 1 135 ? 3.803 -24.156 -17.5 1 97.88 135 ILE B C 1
ATOM 2644 O O . ILE B 1 135 ? 3.432 -25.297 -17.734 1 97.88 135 ILE B O 1
ATOM 2648 N N . THR B 1 136 ? 4.043 -23.312 -18.453 1 97.31 136 THR B N 1
ATOM 2649 C CA . THR B 1 136 ? 3.783 -23.609 -19.859 1 97.31 136 THR B CA 1
ATOM 2650 C C . THR B 1 136 ? 4.656 -24.766 -20.328 1 97.31 136 THR B C 1
ATOM 2652 O O . THR B 1 136 ? 4.176 -25.688 -21 1 97.31 136 THR B O 1
ATOM 2655 N N . ARG B 1 137 ? 5.895 -24.766 -19.891 1 96.69 137 ARG B N 1
ATOM 2656 C CA . ARG B 1 137 ? 6.836 -25.781 -20.328 1 96.69 137 ARG B CA 1
ATOM 2657 C C . ARG B 1 137 ? 6.445 -27.156 -19.781 1 96.69 137 ARG B C 1
ATOM 2659 O O . ARG B 1 137 ? 6.672 -28.172 -20.438 1 96.69 137 ARG B O 1
ATOM 2666 N N . ASN B 1 138 ? 5.801 -27.188 -18.641 1 96.25 138 ASN B N 1
ATOM 2667 C CA . ASN B 1 138 ? 5.488 -28.469 -18.016 1 96.25 138 ASN B CA 1
ATOM 2668 C C . ASN B 1 138 ? 4.078 -28.938 -18.359 1 96.25 138 ASN B C 1
ATOM 2670 O O . ASN B 1 138 ? 3.818 -30.141 -18.422 1 96.25 138 ASN B O 1
ATOM 2674 N N . VAL B 1 139 ? 3.209 -27.984 -18.6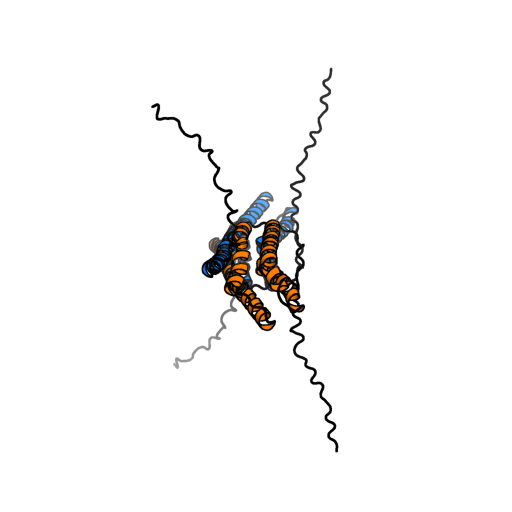56 1 96.56 139 VAL B N 1
ATOM 2675 C CA . VAL B 1 139 ? 1.809 -28.359 -18.828 1 96.56 139 VAL B CA 1
ATOM 2676 C C . VAL B 1 139 ? 1.497 -28.516 -20.312 1 96.56 139 VAL B C 1
ATOM 2678 O O . VAL B 1 139 ? 0.668 -29.344 -20.703 1 96.56 139 VAL B O 1
ATOM 2681 N N . TYR B 1 140 ? 2.221 -27.844 -21.141 1 95.31 140 TYR B N 1
ATOM 2682 C CA . TYR B 1 140 ? 1.896 -27.844 -22.562 1 95.31 140 TYR B CA 1
ATOM 2683 C C . TYR B 1 140 ? 2.039 -29.234 -23.156 1 95.31 140 TYR B C 1
ATOM 2685 O O . TYR B 1 140 ? 1.161 -29.703 -23.891 1 95.31 140 TYR B O 1
ATOM 2693 N N . PRO B 1 141 ? 3.107 -30 -22.859 1 94.44 141 PRO B N 1
ATOM 2694 C CA . PRO B 1 141 ? 3.219 -31.359 -23.391 1 94.44 141 PRO B CA 1
ATOM 2695 C C . PRO B 1 141 ? 2.059 -32.25 -22.984 1 94.44 141 PRO B C 1
ATOM 2697 O O . PRO B 1 141 ? 1.65 -33.156 -23.734 1 94.44 141 PRO B O 1
ATOM 2700 N N . VAL B 1 142 ? 1.587 -32.031 -21.812 1 93.31 142 VAL B N 1
ATOM 2701 C CA . VAL B 1 142 ? 0.451 -32.812 -21.328 1 93.31 142 VAL B CA 1
ATOM 2702 C C . VAL B 1 142 ? -0.795 -32.438 -22.141 1 93.31 142 VAL B C 1
ATOM 2704 O O . VAL B 1 142 ? -1.519 -33.344 -22.594 1 93.31 142 VAL B O 1
ATOM 2707 N N . LEU B 1 143 ? -1.045 -31.188 -22.438 1 94.5 143 LEU B N 1
ATOM 2708 C CA . LEU B 1 143 ? -2.189 -30.734 -23.219 1 94.5 143 LEU B CA 1
ATOM 2709 C C . LEU B 1 143 ? -2.078 -31.219 -24.672 1 94.5 143 LEU B C 1
ATOM 2711 O O . LEU B 1 143 ? -3.078 -31.609 -25.266 1 94.5 143 LEU B O 1
ATOM 2715 N N . ALA B 1 144 ? -0.923 -31.25 -25.203 1 91.88 144 ALA B N 1
ATOM 2716 C CA . ALA B 1 144 ? -0.673 -31.609 -26.594 1 91.88 144 ALA B CA 1
ATOM 2717 C C . ALA B 1 144 ? -0.858 -33.125 -26.812 1 91.88 144 ALA B C 1
ATOM 2719 O O . ALA B 1 144 ? -1.072 -33.562 -27.938 1 91.88 144 ALA B O 1
ATOM 2720 N N . SER B 1 145 ? -0.783 -33.844 -25.703 1 90.5 145 SER B N 1
ATOM 2721 C CA . SER B 1 145 ? -0.907 -35.281 -25.812 1 90.5 145 SER B CA 1
ATOM 2722 C C . SER B 1 145 ? -2.369 -35.719 -25.875 1 90.5 145 SER B C 1
ATOM 2724 O O . SER B 1 145 ? -2.674 -36.875 -26.188 1 90.5 145 SER B O 1
ATOM 2726 N N . ALA B 1 146 ? -3.215 -34.719 -25.562 1 90.06 146 ALA B N 1
ATOM 2727 C CA . ALA B 1 146 ? -4.641 -35.031 -25.625 1 90.06 146 ALA B CA 1
ATOM 2728 C C . ALA B 1 146 ? -5.121 -35.156 -27.062 1 90.06 146 ALA B C 1
ATOM 2730 O O . ALA B 1 146 ? -4.684 -34.406 -27.938 1 90.06 146 ALA B O 1
ATOM 2731 N N . ASP B 1 147 ? -6.047 -36.125 -27.406 1 87.62 147 ASP B N 1
ATOM 2732 C CA . ASP B 1 147 ? -6.57 -36.406 -28.734 1 87.62 147 ASP B CA 1
ATOM 2733 C C . ASP B 1 147 ? -7.48 -35.281 -29.234 1 87.62 147 ASP B C 1
ATOM 2735 O O . ASP B 1 147 ? -7.582 -35.031 -30.438 1 87.62 147 ASP B O 1
ATOM 2739 N N . GLN B 1 148 ? -8.141 -34.594 -28.25 1 86.12 148 GLN B N 1
ATOM 2740 C CA . GLN B 1 148 ? -9.086 -33.531 -28.609 1 86.12 148 GLN B CA 1
ATOM 2741 C C . GLN B 1 148 ? -8.375 -32.219 -28.844 1 86.12 148 GLN B C 1
ATOM 2743 O O . GLN B 1 148 ? -7.602 -31.766 -28 1 86.12 148 GLN B O 1
ATOM 2748 N N . LYS B 1 149 ? -8.695 -31.547 -29.891 1 81.69 149 LYS B N 1
ATOM 2749 C CA . LYS B 1 149 ? -8.047 -30.328 -30.344 1 81.69 149 LYS B CA 1
ATOM 2750 C C . LYS B 1 149 ? -8.281 -29.188 -29.344 1 81.69 149 LYS B C 1
ATOM 2752 O O . LYS B 1 149 ? -7.371 -28.391 -29.078 1 81.69 149 LYS B O 1
ATOM 2757 N N . PRO B 1 150 ? -9.422 -29.141 -28.656 1 86.44 150 PRO B N 1
ATOM 2758 C CA . PRO B 1 150 ? -9.656 -28 -27.75 1 86.44 150 PRO B CA 1
ATOM 2759 C C . PRO B 1 150 ? -8.75 -28.031 -26.516 1 86.44 150 PRO B C 1
ATOM 2761 O O . PRO B 1 150 ? -8.609 -27.016 -25.828 1 86.44 150 PRO B O 1
ATOM 2764 N N . ALA B 1 151 ? -8.086 -29.188 -26.266 1 87.94 151 ALA B N 1
ATOM 2765 C CA . ALA B 1 151 ? -7.234 -29.312 -25.078 1 87.94 151 ALA B CA 1
ATOM 2766 C C . ALA B 1 151 ? -6.078 -28.328 -25.141 1 87.94 151 ALA B C 1
ATOM 2768 O O . ALA B 1 151 ? -5.699 -27.75 -24.109 1 87.94 151 ALA B O 1
ATOM 2769 N N . ARG B 1 152 ? -5.602 -28.047 -26.281 1 89.88 152 ARG B N 1
ATOM 2770 C CA . ARG B 1 152 ? -4.469 -27.141 -26.422 1 89.88 152 ARG B CA 1
ATOM 2771 C C . ARG B 1 152 ? -4.887 -25.703 -26.156 1 89.88 152 ARG B C 1
ATOM 2773 O O . ARG B 1 152 ? -4.07 -24.875 -25.75 1 89.88 152 ARG B O 1
ATOM 2780 N N . LEU B 1 153 ? -6.191 -25.469 -26.297 1 92.62 153 LEU B N 1
ATOM 2781 C CA . LEU B 1 153 ? -6.703 -24.125 -26.094 1 92.62 153 LEU B CA 1
ATOM 2782 C C . LEU B 1 153 ? -6.734 -23.781 -24.609 1 92.62 153 LEU B C 1
ATOM 2784 O O . LEU B 1 153 ? -6.746 -22.594 -24.234 1 92.62 153 LEU B O 1
ATOM 2788 N N . ILE B 1 154 ? -6.629 -24.797 -23.828 1 95.75 154 ILE B N 1
ATOM 2789 C CA . ILE B 1 154 ? -6.637 -24.594 -22.375 1 95.75 154 ILE B CA 1
ATOM 2790 C C . ILE B 1 154 ? -5.43 -23.75 -21.969 1 95.75 154 ILE B C 1
ATOM 2792 O O . ILE B 1 154 ? -5.504 -22.984 -21.016 1 95.75 154 ILE B O 1
ATOM 2796 N N . ILE B 1 155 ? -4.387 -23.812 -22.812 1 96 155 ILE B N 1
ATOM 2797 C CA . ILE B 1 155 ? -3.172 -23.062 -22.484 1 96 155 ILE B CA 1
ATOM 2798 C C . ILE B 1 155 ? -3.457 -21.562 -22.516 1 96 155 ILE B C 1
ATOM 2800 O O . ILE B 1 155 ? -2.871 -20.797 -21.75 1 96 155 ILE B O 1
ATOM 2804 N N . VAL B 1 156 ? -4.312 -21.156 -23.375 1 96.38 156 VAL B N 1
ATOM 2805 C CA . VAL B 1 156 ? -4.672 -19.75 -23.469 1 96.38 156 VAL B CA 1
ATOM 2806 C C . VAL B 1 156 ? -5.422 -19.312 -22.219 1 96.38 156 VAL B C 1
ATOM 2808 O O . VAL B 1 156 ? -5.141 -18.25 -21.656 1 96.38 156 VAL B O 1
ATOM 2811 N N . ALA B 1 157 ? -6.324 -20.125 -21.734 1 96.31 157 ALA B N 1
ATOM 2812 C CA . ALA B 1 157 ? -7.055 -19.844 -20.516 1 96.31 157 ALA B CA 1
ATOM 2813 C C . ALA B 1 157 ? -6.109 -19.766 -19.312 1 96.31 157 ALA B C 1
ATOM 2815 O O . ALA B 1 157 ? -6.27 -18.922 -18.438 1 96.31 157 ALA B O 1
ATOM 2816 N N . LEU B 1 158 ? -5.141 -20.625 -19.312 1 97.94 158 LEU B N 1
ATOM 2817 C CA . LEU B 1 158 ? -4.164 -20.656 -18.219 1 97.94 158 LEU B CA 1
ATOM 2818 C C . LEU B 1 158 ? -3.305 -19.391 -18.234 1 97.94 158 LEU B C 1
ATOM 2820 O O . LEU B 1 158 ? -2.977 -18.844 -17.188 1 97.94 158 LEU B O 1
ATOM 2824 N N . ALA B 1 159 ? -2.99 -18.906 -19.422 1 97.31 159 ALA B N 1
ATOM 2825 C CA . ALA B 1 159 ? -2.199 -17.688 -19.562 1 97.31 159 ALA B CA 1
ATOM 2826 C C . ALA B 1 159 ? -2.971 -16.484 -19.031 1 97.31 159 ALA B C 1
ATOM 2828 O O . ALA B 1 159 ? -2.412 -15.633 -18.328 1 97.31 159 ALA B O 1
ATOM 2829 N N . ILE B 1 160 ? -4.188 -16.422 -19.328 1 97.06 160 ILE B N 1
ATOM 2830 C CA . ILE B 1 160 ? -5.035 -15.32 -18.891 1 97.06 160 ILE B CA 1
ATOM 2831 C C . ILE B 1 160 ? -5.184 -15.359 -17.375 1 97.06 160 ILE B C 1
ATOM 2833 O O . ILE B 1 160 ? -5.051 -14.328 -16.719 1 97.06 160 ILE B O 1
ATOM 2837 N N . LEU B 1 161 ? -5.426 -16.531 -16.875 1 96.88 161 LEU B N 1
ATOM 2838 C CA . LEU B 1 161 ? -5.559 -16.688 -15.43 1 96.88 161 LEU B CA 1
ATOM 2839 C C . LEU B 1 161 ? -4.266 -16.297 -14.719 1 96.88 161 LEU B C 1
ATOM 2841 O O . LEU B 1 161 ? -4.297 -15.617 -13.688 1 96.88 161 LEU B O 1
ATOM 2845 N N . HIS B 1 162 ? -3.139 -16.75 -15.297 1 97.06 162 HIS B N 1
ATOM 2846 C CA . HIS B 1 162 ? -1.834 -16.438 -14.727 1 97.06 162 HIS B CA 1
ATOM 2847 C C . HIS B 1 162 ? -1.581 -14.93 -14.727 1 97.06 162 HIS B C 1
ATOM 2849 O O . HIS B 1 162 ? -1.07 -14.383 -13.742 1 97.06 162 HIS B O 1
ATOM 2855 N N . ALA B 1 163 ? -1.988 -14.25 -15.766 1 94.56 163 ALA B N 1
ATOM 2856 C CA . ALA B 1 163 ? -1.845 -12.797 -15.859 1 94.56 163 ALA B CA 1
ATOM 2857 C C . ALA B 1 163 ? -2.725 -12.094 -14.828 1 94.56 163 ALA B C 1
ATOM 2859 O O . ALA B 1 163 ? -2.301 -11.117 -14.203 1 94.56 163 ALA B O 1
ATOM 2860 N N . ALA B 1 164 ? -3.906 -12.609 -14.625 1 91.88 164 ALA B N 1
ATOM 2861 C CA . ALA B 1 164 ? -4.836 -12.031 -13.664 1 91.88 164 ALA B CA 1
ATOM 2862 C C . ALA B 1 164 ? -4.289 -12.133 -12.242 1 91.88 164 ALA B C 1
ATOM 2864 O O . ALA B 1 164 ? -4.375 -11.172 -11.469 1 91.88 164 ALA B O 1
ATOM 2865 N N . ILE B 1 165 ? -3.709 -13.234 -11.953 1 91.12 165 ILE B N 1
ATOM 2866 C CA . ILE B 1 165 ? -3.154 -13.438 -10.625 1 91.12 165 ILE B CA 1
ATOM 2867 C C . ILE B 1 165 ? -1.964 -12.5 -10.406 1 91.12 165 ILE B C 1
ATOM 2869 O O . ILE B 1 165 ? -1.834 -11.883 -9.352 1 91.12 165 ILE B O 1
ATOM 2873 N N . ALA B 1 166 ? -1.134 -12.406 -11.391 1 89.88 166 ALA B N 1
ATOM 2874 C CA . ALA B 1 166 ? 0.025 -11.523 -11.297 1 89.88 166 ALA B CA 1
ATOM 2875 C C . ALA B 1 166 ? -0.407 -10.078 -11.078 1 89.88 166 ALA B C 1
ATOM 2877 O O . ALA B 1 166 ? 0.225 -9.336 -10.32 1 89.88 166 ALA B O 1
ATOM 2878 N N . LEU B 1 167 ? -1.462 -9.703 -11.703 1 84.38 167 LEU B N 1
ATOM 2879 C CA . LEU B 1 167 ? -1.979 -8.352 -11.57 1 84.38 167 LEU B CA 1
ATOM 2880 C C . LEU B 1 167 ? -2.479 -8.094 -10.148 1 84.38 167 LEU B C 1
ATOM 2882 O O . LEU B 1 167 ? -2.34 -6.988 -9.625 1 84.38 167 LEU B O 1
ATOM 2886 N N . THR B 1 168 ? -2.984 -9.086 -9.539 1 80.81 168 THR B N 1
ATOM 2887 C CA . THR B 1 168 ? -3.441 -8.961 -8.156 1 80.81 168 THR B CA 1
ATOM 2888 C C . THR B 1 168 ? -2.264 -8.719 -7.219 1 80.81 168 THR B C 1
ATOM 2890 O O . THR B 1 168 ? -2.404 -8.031 -6.203 1 80.81 168 THR B O 1
ATOM 2893 N N . PHE B 1 169 ? -1.137 -9.32 -7.613 1 77.81 169 PHE B N 1
ATOM 2894 C CA . PHE B 1 169 ? 0.047 -9.148 -6.781 1 77.81 169 PHE B CA 1
ATOM 2895 C C . PHE B 1 169 ? 0.659 -7.77 -6.988 1 77.81 169 PHE B C 1
ATOM 2897 O O . PHE B 1 169 ? 1.365 -7.258 -6.117 1 77.81 169 PHE B O 1
ATOM 2904 N N . LYS B 1 170 ? 0.458 -7.199 -8.094 1 74 170 LYS B N 1
ATOM 2905 C CA . LYS B 1 170 ? 1.041 -5.906 -8.445 1 74 170 LYS B CA 1
ATOM 2906 C C . LYS B 1 170 ? 0.213 -4.758 -7.871 1 74 170 LYS B C 1
ATOM 2908 O O . LYS B 1 170 ? 0.765 -3.758 -7.406 1 74 170 LYS B O 1
ATOM 2913 N N . ILE B 1 171 ? -0.995 -4.852 -8.211 1 57.5 171 ILE B N 1
ATOM 2914 C CA . ILE B 1 171 ? -1.869 -3.727 -7.895 1 57.5 171 ILE B CA 1
ATOM 2915 C C . ILE B 1 171 ? -1.893 -3.498 -6.383 1 57.5 171 ILE B C 1
ATOM 2917 O O . ILE B 1 171 ? -2.184 -4.418 -5.613 1 57.5 171 ILE B O 1
ATOM 2921 N N . PRO B 1 172 ? -1.241 -2.381 -6.156 1 51.16 172 PRO B N 1
ATOM 2922 C CA . PRO B 1 172 ? -1.309 -2.068 -4.727 1 51.16 172 PRO B CA 1
ATOM 2923 C C . PRO B 1 172 ? -2.709 -2.252 -4.148 1 51.16 172 PRO B C 1
ATOM 2925 O O . PRO B 1 172 ? -3.699 -2.184 -4.883 1 51.16 172 PRO B O 1
ATOM 2928 N N . SER B 1 173 ? -2.824 -2.99 -3.051 1 47.66 173 SER B N 1
ATOM 2929 C CA . SER B 1 173 ? -4.133 -3.145 -2.42 1 47.66 173 SER B CA 1
ATOM 2930 C C . SER B 1 173 ? -5.055 -1.983 -2.77 1 47.66 173 SER B C 1
ATOM 2932 O O . SER B 1 173 ? -6.27 -2.158 -2.865 1 47.66 173 SER B O 1
ATOM 2934 N N . ARG B 1 174 ? -4.484 -0.768 -2.959 1 43.5 174 ARG B N 1
ATOM 2935 C CA . ARG B 1 174 ? -5.371 0.374 -3.16 1 43.5 174 ARG B CA 1
ATOM 2936 C C . ARG B 1 174 ? -5.883 0.424 -4.594 1 43.5 174 ARG B C 1
ATOM 2938 O O . ARG B 1 174 ? -6.836 1.145 -4.895 1 43.5 174 ARG B O 1
ATOM 2945 N N . GLY B 1 175 ? -5.121 -0.053 -5.426 1 36.56 175 GLY B N 1
ATOM 2946 C CA . GLY B 1 175 ? -5.324 0.096 -6.855 1 36.56 175 GLY B CA 1
ATOM 2947 C C . GLY B 1 175 ? -6.461 -0.757 -7.391 1 36.56 175 GLY B C 1
ATOM 2948 O O . GLY B 1 175 ? -6.688 -0.812 -8.602 1 36.56 175 GLY B O 1
ATOM 2949 N N . LEU B 1 176 ? -6.852 -1.697 -6.766 1 33.09 176 LEU B N 1
ATOM 2950 C CA . LEU B 1 176 ? -7.738 -2.486 -7.617 1 33.09 176 LEU B CA 1
ATOM 2951 C C . LEU B 1 176 ? -8.812 -1.608 -8.25 1 33.09 176 LEU B C 1
ATOM 2953 O O . LEU B 1 176 ? -9.344 -1.938 -9.312 1 33.09 176 LEU B O 1
ATOM 2957 N N . ALA B 1 177 ? -9.57 -0.735 -7.336 1 30.78 177 ALA B N 1
ATOM 2958 C CA . ALA B 1 177 ? -10.789 -0.126 -7.871 1 30.78 177 ALA B CA 1
ATOM 2959 C C . ALA B 1 177 ? -10.492 1.218 -8.523 1 30.78 177 ALA B C 1
ATOM 2961 O O . ALA B 1 177 ? -11.391 1.873 -9.055 1 30.78 177 ALA B O 1
ATOM 2962 N N . GLN B 1 178 ? -9.453 2.016 -8.039 1 30.11 178 GLN B N 1
ATOM 2963 C CA . GLN B 1 178 ? -9.625 3.414 -8.414 1 30.11 178 GLN B CA 1
ATOM 2964 C C . GLN B 1 178 ? -9.078 3.684 -9.812 1 30.11 178 GLN B C 1
ATOM 2966 O O . GLN B 1 178 ? -8.055 3.117 -10.203 1 30.11 178 GLN B O 1
ATOM 2971 N N . PRO B 1 179 ? -9.844 4.266 -10.727 1 28.36 179 PRO B N 1
ATOM 2972 C CA . PRO B 1 179 ? -9.414 4.797 -12.016 1 28.36 179 PRO B CA 1
ATOM 2973 C C . PRO B 1 179 ? -8.18 5.691 -11.906 1 28.36 179 PRO B C 1
ATOM 2975 O O . PRO B 1 179 ? -7.961 6.312 -10.859 1 28.36 179 PRO B O 1
ATOM 2978 N N . ARG B 1 180 ? -7.156 5.617 -12.75 1 29.11 180 ARG B N 1
ATOM 2979 C CA . ARG B 1 180 ? -5.824 6.145 -13.031 1 29.11 180 ARG B CA 1
ATOM 2980 C C . ARG B 1 180 ? -5.812 7.668 -12.945 1 29.11 180 ARG B C 1
ATOM 2982 O O . ARG B 1 180 ? -4.797 8.305 -13.242 1 29.11 180 ARG B O 1
ATOM 2989 N N . THR B 1 181 ? -6.73 8.5 -12.5 1 27.31 181 THR B N 1
ATOM 2990 C CA . THR B 1 181 ? -6.582 9.891 -12.922 1 27.31 181 THR B CA 1
ATOM 2991 C C . THR B 1 181 ? -5.512 10.594 -12.094 1 27.31 181 THR B C 1
ATOM 2993 O O . THR B 1 181 ? -5.379 11.82 -12.148 1 27.31 181 THR B O 1
ATOM 2996 N N . GLN B 1 182 ? -4.93 10.07 -11.07 1 27.83 182 GLN B N 1
ATOM 2997 C CA . GLN B 1 182 ? -4.309 11.125 -10.281 1 27.83 182 GLN B CA 1
ATOM 2998 C C . GLN B 1 182 ? -3.025 11.625 -10.938 1 27.83 182 GLN B C 1
ATOM 3000 O O . GLN B 1 182 ? -2.24 10.828 -11.461 1 27.83 182 GLN B O 1
ATOM 3005 N N . PRO B 1 183 ? -2.912 12.898 -11.367 1 25.59 183 PRO B N 1
ATOM 3006 C CA . PRO B 1 183 ? -1.755 13.578 -11.953 1 25.59 183 PRO B CA 1
ATOM 3007 C C . PRO B 1 183 ? -0.516 13.508 -11.062 1 25.59 183 PRO B C 1
ATOM 3009 O O . PRO B 1 183 ? -0.629 13.539 -9.836 1 25.59 183 PRO B O 1
ATOM 3012 N N . GLU B 1 184 ? 0.451 12.75 -11.344 1 27.45 184 GLU B N 1
ATOM 3013 C CA . GLU B 1 184 ? 1.758 12.531 -10.734 1 27.45 184 GLU B CA 1
ATOM 3014 C C . GLU B 1 184 ? 2.506 13.844 -10.539 1 27.45 184 GLU B C 1
ATOM 3016 O O . GLU B 1 184 ? 2.586 14.664 -11.461 1 27.45 184 GLU B O 1
ATOM 3021 N N . PHE B 1 185 ? 2.295 14.57 -9.539 1 23.86 185 PHE B N 1
ATOM 3022 C CA . PHE B 1 185 ? 3.16 15.719 -9.289 1 23.86 185 PHE B CA 1
ATOM 3023 C C . PHE B 1 185 ? 4.629 15.305 -9.32 1 23.86 185 PHE B C 1
ATOM 3025 O O . PHE B 1 185 ? 5.039 14.406 -8.578 1 23.86 185 PHE B O 1
ATOM 3032 N N . SER B 1 186 ? 5.277 15.156 -10.438 1 26.38 186 SER B N 1
ATOM 3033 C CA . SER B 1 186 ? 6.691 15.016 -10.766 1 26.38 186 SER B CA 1
ATOM 3034 C C . SER B 1 186 ? 7.543 16 -9.984 1 26.38 186 SER B C 1
ATOM 3036 O O . SER B 1 186 ? 7.371 17.219 -10.109 1 26.38 186 SER B O 1
ATOM 3038 N N . PHE B 1 187 ? 7.68 15.828 -8.711 1 24.14 187 PHE B N 1
ATOM 3039 C CA . PHE B 1 187 ? 8.789 16.578 -8.133 1 24.14 187 PHE B CA 1
ATOM 3040 C C . PHE B 1 187 ? 10.078 16.312 -8.906 1 24.14 187 PHE B C 1
ATOM 3042 O O . PHE B 1 187 ? 10.695 15.258 -8.75 1 24.14 187 PHE B O 1
ATOM 3049 N N . GLU B 1 188 ? 10.094 16.359 -10.211 1 26.67 188 GLU B N 1
ATOM 3050 C CA . GLU B 1 188 ? 11.359 16.469 -10.93 1 26.67 188 GLU B CA 1
ATOM 3051 C C . GLU B 1 188 ? 12.273 17.516 -10.289 1 26.67 188 GLU B C 1
ATOM 3053 O O . GLU B 1 188 ? 12.039 18.719 -10.43 1 26.67 188 GLU B O 1
ATOM 3058 N N . ALA B 1 189 ? 12.523 17.438 -8.945 1 27.52 189 ALA B N 1
ATOM 3059 C CA . ALA B 1 189 ? 13.719 18.203 -8.633 1 27.52 189 ALA B CA 1
ATOM 3060 C C . ALA B 1 189 ? 14.844 17.906 -9.617 1 27.52 189 ALA B C 1
ATOM 3062 O O . ALA B 1 189 ? 15.18 16.734 -9.844 1 27.52 189 ALA B O 1
ATOM 3063 N N . ASP B 1 190 ? 14.883 18.531 -10.711 1 28.14 190 ASP B N 1
ATOM 3064 C CA . ASP B 1 190 ? 16.016 18.766 -11.594 1 28.14 190 ASP B CA 1
ATOM 3065 C C . ASP B 1 190 ? 17.328 18.828 -10.797 1 28.14 190 ASP B C 1
ATOM 3067 O O . ASP B 1 190 ? 17.734 19.891 -10.336 1 28.14 190 ASP B O 1
ATOM 3071 N N . LEU B 1 191 ? 17.391 18.172 -9.641 1 25.89 191 LEU B N 1
ATOM 3072 C CA . LEU B 1 191 ? 18.703 18.266 -9.016 1 25.89 191 LEU B CA 1
ATOM 3073 C C . LEU B 1 191 ? 19.797 17.812 -9.984 1 25.89 191 LEU B C 1
ATOM 3075 O O . LEU B 1 191 ? 20.984 17.891 -9.656 1 25.89 191 LEU B O 1
ATOM 3079 N N . ALA B 1 192 ? 19.359 16.906 -10.867 1 27.05 192 ALA B N 1
ATOM 3080 C CA . ALA B 1 192 ? 20.516 16.406 -11.617 1 27.05 192 ALA B CA 1
ATOM 3081 C C . ALA B 1 192 ? 21.203 17.547 -12.367 1 27.05 192 ALA B C 1
ATOM 3083 O O . ALA B 1 192 ? 22.188 17.312 -13.07 1 27.05 192 ALA B O 1
ATOM 3084 N N . ASP B 1 193 ? 20.297 18.547 -12.625 1 27.61 193 ASP B N 1
ATOM 3085 C CA . ASP B 1 193 ? 21.141 19.438 -13.398 1 27.61 193 ASP B CA 1
ATOM 3086 C C . ASP B 1 193 ? 22.328 19.922 -12.562 1 27.61 193 ASP B C 1
ATOM 3088 O O . ASP B 1 193 ? 22.156 20.719 -11.625 1 27.61 193 ASP B O 1
ATOM 3092 N N . GLY B 1 194 ? 23.016 18.953 -11.875 1 26.19 194 GLY B N 1
ATOM 3093 C CA . GLY B 1 194 ? 24.359 19.297 -11.461 1 26.19 194 GLY B CA 1
ATOM 3094 C C . GLY B 1 194 ? 24.984 20.406 -12.297 1 26.19 194 GLY B C 1
ATOM 3095 O O . GLY B 1 194 ? 24.719 20.5 -13.5 1 26.19 194 GLY B O 1
ATOM 3096 N N . ALA B 1 195 ? 25.156 21.578 -11.664 1 28.61 195 ALA B N 1
ATOM 3097 C CA . ALA B 1 195 ? 26.031 22.719 -11.969 1 28.61 195 ALA B CA 1
ATOM 3098 C C . ALA B 1 195 ? 27.297 22.266 -12.68 1 28.61 195 ALA B C 1
ATOM 3100 O O . ALA B 1 195 ? 28.156 21.594 -12.078 1 28.61 195 ALA B O 1
ATOM 3101 N N . THR B 1 196 ? 27.219 21.516 -13.766 1 28.22 196 THR B N 1
ATOM 3102 C CA . THR B 1 196 ? 28.438 21.609 -14.555 1 28.22 196 THR B CA 1
ATOM 3103 C C . THR B 1 196 ? 29 23.016 -14.5 1 28.22 196 THR B C 1
ATOM 3105 O O . THR B 1 196 ? 28.391 23.969 -15.016 1 28.22 196 THR B O 1
ATOM 3108 N N . GLN B 1 197 ? 29.391 23.469 -13.266 1 26.89 197 GLN B N 1
ATOM 3109 C CA . GLN B 1 197 ? 30.312 24.578 -13.062 1 26.89 197 GLN B CA 1
ATOM 3110 C C . GLN B 1 197 ? 31.297 24.688 -14.219 1 26.89 197 GLN B C 1
ATOM 3112 O O . GLN B 1 197 ? 32.125 23.797 -14.43 1 26.89 197 GLN B O 1
ATOM 3117 N N . THR B 1 198 ? 30.781 24.875 -15.383 1 28.78 198 THR B N 1
ATOM 3118 C CA . THR B 1 198 ? 31.688 25.375 -16.422 1 28.78 198 THR B CA 1
ATOM 3119 C C . THR B 1 198 ? 32.688 26.375 -15.828 1 28.78 198 THR B C 1
ATOM 3121 O O . THR B 1 198 ? 32.281 27.391 -15.273 1 28.78 198 THR B O 1
ATOM 3124 N N . TRP B 1 199 ? 33.688 25.797 -15.109 1 27.41 199 TRP B N 1
ATOM 3125 C CA . TRP B 1 199 ? 34.906 26.516 -14.75 1 27.41 199 TRP B CA 1
ATOM 3126 C C . TRP B 1 199 ? 35.312 27.484 -15.852 1 27.41 199 TRP B C 1
ATOM 3128 O O . TRP B 1 199 ? 35.438 27.109 -17.016 1 27.41 199 TRP B O 1
ATOM 3138 N N . LEU B 1 200 ? 34.531 28.594 -15.961 1 26.47 200 LEU B N 1
ATOM 3139 C CA . LEU B 1 200 ? 35.062 29.672 -16.781 1 26.47 200 LEU B CA 1
ATOM 3140 C C . LEU B 1 200 ? 36.562 29.812 -16.625 1 26.47 200 LEU B C 1
ATOM 3142 O O . LEU B 1 200 ? 37.062 30.047 -15.508 1 26.47 200 LEU B O 1
ATOM 3146 N N . GLY B 1 201 ? 37.312 28.781 -17.203 1 27.81 201 GLY B N 1
ATOM 3147 C CA . GLY B 1 201 ? 38.75 28.906 -17.328 1 27.81 201 GLY B CA 1
ATOM 3148 C C . GLY B 1 201 ? 39.188 30.312 -17.656 1 27.81 201 GLY B C 1
ATOM 3149 O O . GLY B 1 201 ? 38.75 30.891 -18.656 1 27.81 201 GLY B O 1
ATOM 3150 N N . VAL B 1 202 ? 39.156 31.234 -16.688 1 27.62 202 VAL B N 1
ATOM 3151 C CA . VAL B 1 202 ? 39.844 32.531 -16.859 1 27.62 202 VAL B CA 1
ATOM 3152 C C . VAL B 1 202 ? 41.188 32.312 -17.531 1 27.62 202 VAL B C 1
ATOM 3154 O O . VAL B 1 202 ? 42 31.516 -17.062 1 27.62 202 VAL B O 1
ATOM 3157 N N . PRO B 1 203 ? 41.219 32.406 -18.844 1 30.19 203 PRO B N 1
ATOM 3158 C CA . PRO B 1 203 ? 42.531 32.375 -19.469 1 30.19 203 PRO B CA 1
ATOM 3159 C C . PRO B 1 203 ? 43.562 33.219 -18.719 1 30.19 203 PRO B C 1
ATOM 3161 O O . PRO B 1 203 ? 43.312 34.375 -18.406 1 30.19 203 PRO B O 1
ATOM 3164 N N . VAL B 1 204 ? 44.031 32.75 -17.594 1 25.91 204 VAL B N 1
ATOM 3165 C CA . VAL B 1 204 ? 45.188 33.531 -17.078 1 25.91 204 VAL B CA 1
ATOM 3166 C C . VAL B 1 204 ? 46.219 33.719 -18.172 1 25.91 204 VAL B C 1
ATOM 3168 O O . VAL B 1 204 ? 46.812 32.75 -18.656 1 25.91 204 VAL B O 1
ATOM 3171 N N . LYS B 1 205 ? 45.844 34.625 -19.078 1 26.86 205 LYS B N 1
ATOM 3172 C CA . LYS B 1 205 ? 46.938 35.062 -19.938 1 26.86 205 LYS B CA 1
ATOM 3173 C C . LYS B 1 205 ? 48.219 35.281 -19.125 1 26.86 205 LYS B C 1
ATOM 3175 O O . LYS B 1 205 ? 48.219 36.094 -18.188 1 26.86 205 LYS B O 1
ATOM 3180 N N . ARG B 1 206 ? 48.844 34.094 -18.891 1 25.52 206 ARG B N 1
ATOM 3181 C CA . ARG B 1 206 ? 50.219 34.281 -18.484 1 25.52 206 ARG B CA 1
ATOM 3182 C C . ARG B 1 206 ? 50.875 35.406 -19.312 1 25.52 206 ARG B C 1
ATOM 3184 O O . ARG B 1 206 ? 50.812 35.406 -20.531 1 25.52 206 ARG B O 1
ATOM 3191 N N . HIS B 1 207 ? 50.625 36.625 -18.859 1 28.97 207 HIS B N 1
ATOM 3192 C CA . HIS B 1 207 ? 51.531 37.625 -19.359 1 28.97 207 HIS B CA 1
ATOM 3193 C C . HIS B 1 207 ? 52.969 37.031 -19.469 1 28.97 207 HIS B C 1
ATOM 3195 O O . HIS B 1 207 ? 53.531 36.594 -18.469 1 28.97 207 HIS B O 1
ATOM 3201 N N . ASP B 1 208 ? 53.188 36.375 -20.578 1 22.44 208 ASP B N 1
ATOM 3202 C CA . ASP B 1 208 ? 54.594 36.625 -20.922 1 22.44 208 ASP B CA 1
ATOM 3203 C C . ASP B 1 208 ? 54.812 38.125 -21.094 1 22.44 208 ASP B C 1
ATOM 3205 O O . ASP B 1 208 ? 53.969 38.844 -21.594 1 22.44 208 ASP B O 1
#

InterPro domains:
  IPR039765 Protein Yip5/YIPF1/YIPF2 [PTHR12822] (23-171)

Solvent-accessible surface area (backbone atoms only — not comparable to full-atom values): 23601 Å² total; per-residue (Å²): 132,83,81,76,72,75,72,79,68,76,80,73,66,76,73,81,72,67,62,80,81,58,66,67,61,79,63,86,80,64,72,68,49,64,63,63,18,50,52,36,48,51,48,32,37,49,35,44,40,51,31,42,43,51,33,37,49,52,49,29,50,55,49,34,52,49,49,52,45,52,28,50,45,47,29,50,52,51,39,51,53,34,49,73,64,73,32,89,68,59,56,48,52,34,30,30,47,43,10,56,35,46,46,55,50,34,63,42,35,56,60,49,39,52,64,42,30,59,57,40,54,51,44,50,49,50,39,46,48,52,25,48,48,51,42,48,69,65,46,45,64,60,30,65,68,38,89,48,74,68,44,51,52,48,54,57,56,51,51,52,52,52,50,54,53,48,46,61,72,60,38,49,68,46,45,75,67,34,79,81,73,75,79,76,81,74,79,70,73,72,60,74,75,55,64,85,63,71,71,75,72,69,74,71,72,73,79,122,133,81,83,76,72,71,73,80,70,77,79,73,66,76,74,80,72,69,61,82,82,55,68,67,60,79,63,86,78,63,73,69,48,63,63,62,19,52,51,36,47,50,48,32,38,49,34,44,40,52,30,42,42,50,34,37,49,52,46,28,52,54,49,36,52,49,49,51,44,53,30,48,45,46,30,50,51,51,40,51,52,33,48,73,65,72,30,90,66,58,56,49,50,34,31,30,47,43,10,55,33,45,48,54,50,32,62,43,34,56,61,49,40,52,65,42,29,59,57,40,52,51,44,50,49,52,40,46,50,52,25,50,47,52,43,48,68,66,45,45,63,60,30,64,68,36,90,47,73,68,44,50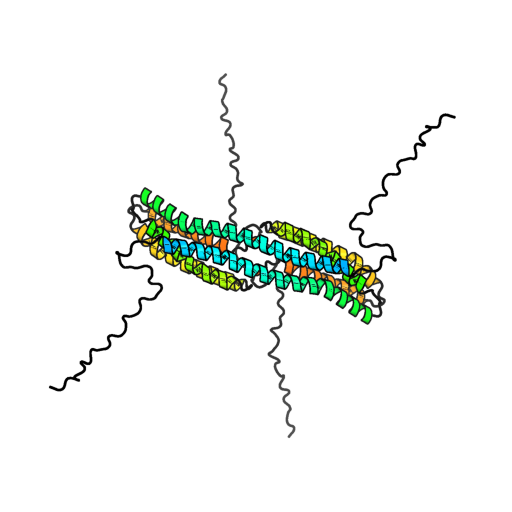,52,48,54,58,56,50,50,52,51,51,51,52,53,48,46,60,72,61,40,49,69,46,47,76,67,34,80,82,74,76,79,75,80,73,78,68,69,68,60,73,67,58,77,74,68,70,70,73,73,68,76,70,71,70,77,122

Foldseek 3Di:
DPPPPPPPPPPPDDPPPPPVVVVVPPDPPDPDDPVVVVVVVVVVVVCCVVVVVVLVVVLVVVLVVVLCCQLQVVLVVLQVVCVVLVAHDDSVLSSVQSVVLQVLVVVLVVVPVPPDLVSNVVSLVVSLVSSLVSSCVSCQVSQVPRPDPCSNVVNVVVNVVSVVSSVSVNQDSVPPPDDPPDDPPPPPPVVVVPDPPVPPPPPPPPPD/DPPPPPDPPPPPDDPDPPPVVCVVVPDPPDPDDPVVVVVVVVVVVVCCVVVVVVLVVVLVVVLVVVLCCQLQVVLVVLQVVCVVLVAHDDSVLSSVQSVVLQPLVVVLVVVPVPPDLVSNVVSLVVSLVSSLVSSCVRCQVSQVPGPDPCSNVVNVVVNVVSVVSSVSVNQDSVRPPDDPPDPPPPPPPVVVVPCPVPVPPPPPPPPD

Secondary structure (DSSP, 8-state):
-------------------TTTTS--STTS---SHHHHHHHHHHHHHHHHHHHHHHHHHHHHHHHHHHIIIIIHHHHHHHHHHHTT----HHHHHHHHHHHGGGHHHHHHHTTS--HHHHHHHHHHHHHHHHHHHHHHHHHHHHTSSSTHHHHHHHHHHHHHHHHHHHHHS-GGGTTS-S-----------STTS-------------/--TT---------------TTTTS--STTS---SHHHHHHHHHHHHHHHHHHHHHHHHHHHHHHHHHHIIIIIHHHHHHHHHHHTT----HHHHHHHHHHHGGGHHHHHHHTTS--HHHHHHHHHHHHHHHHHHHHHHHHHHHHTSSSTHHHHHHHHHHHHHHHHHHHHHS-GGGGTS-S------------S---------------

pLDDT: mean 72.75, std 28.33, range [22.44, 98.25]

Sequence (416 aa):
MNPFSADPSPFTGPPASQPPFAFLPSSTDSKPDLYGPFWTLTTVIFALYVFSSFAASITSYLSANLVYAYGFGTPFAVWGALRYLGTEWSIVEGIAVWGYAMAVWIPTAALCIIPIPILRWVLVGLAFGSSGWYITRNVYPVLASADQKPARLIIVALAILHAAIALTFKIPSRGLAQPRTQPEFSFEADLADGATQTWLGVPVKRHDMNPFSADPSPFTGPPASQPPFAFLPSSTDSKPDLYGPFWTLTTVIFALYVFSSFAASITSYLSANLVYAYGFGTPFAVWGALRYLGTEWSIVEGIAVWGYAMAVWIPTAALCIIPIPILRWVLVGLAFGSSGWYITRNVYPVLASADQKPARLIIVALAILHAAIALTFKIPSRGLAQPRTQPEFSFEADLADGATQTWLGVPVKRHD

Organism: Thanatephorus cucumeris (strain AG1-IA) (NCBI:txid983506)

Radius of gyration: 33.77 Å; Cα contacts (8 Å, |Δi|>4): 359; chains: 2; bounding box: 120×100×86 Å